Protein AF-A0AB39BQ83-F1 (afdb_monomer)

Mean predicted aligned error: 21.24 Å

Nearest PDB structures (foldseek):
  6v8e-assembly2_F  TM=6.976E-01  e=1.741E-04  synthetic construct
  5hrz-assembly1_A  TM=6.938E-01  e=2.826E-04  synthetic construct
  7b1u-assembly1_A  TM=7.086E-01  e=2.279E-04  Shigella flexneri
  7o6s-assembly1_A  TM=6.817E-01  e=2.538E-04  Shigella flexneri
  7ayw-assembly1_A  TM=6.616E-01  e=2.405E-04  Shigella flexneri

Sequence (683 aa):
MKRKKPILIIGSLVGVLIVAAILMMTILQDDPAMLTLEDAKQSFEERDYELCADMYQQLLDTDPTDVEARIGLSKCLVGLGQVEEAEQLLLEGMQLSPTEPTLYLHTSQFYLGQSEVVRALSLLNEGIERTNSETLTEAVESIVSNISIESDRSIVQVGFERPLQLKWKGNSGQSSVMEAEWQVADASVGTITTSESGDVLFEAKELGTATVIAETEYFTKEKEIRVQQQVVEELTFNFDEPQTIAIDEEIELSVQATDANGEVMSISPAWALENNFGTLSSTSGSSTTYTGQEAGIEAVIVSYHDLNSILEIRIDGDQKTILTQTEGNGSILLSPRQDSYEVGTEVTVSAVPQLGWEFAGWEGDLSGSEIEQTITIEDSLTIKAIFTNGGHILSVEKEGEGTILRSSLSSTFASDEPVTLTARADEGWTFDGWRGDVTSANDSITFQLDSDTTVRAVFVRDGEAAPAEETENTDADESAATDGNTYSLSLNTTGQGNVVTNKTGSTFQPGTQVAVSAVPADGWRFVRWEGSASGSSVHTSVTMNGNRSVTAVFAKNESNAGGGSGGGQQQPAPEQPKPKPEPEAPKPQEYSLSTSVVGGGSISGGGGSYKAGTSVTLTATPNDGWRFVRWDGAASGQSATTTVTMSQNRSVTAHFERVAQPDPKPEPVDPPDESDDEEDGEE

Foldseek 3Di:
DDDDDDDDDDDDDDDDVVVVVVVVVVVVPDDPDQLDPVNLVVCVVVLVLVVNLVNLVVVCVVPVQPPSSLLSNLVSCVSVVVNVVSLVSLVVNCVVCVQDLVSLVSNLVSCVVVVVNVVNLVSLVSNCVRHVDPVSVVVNCVQVVQWAKDWLDLEEAAQDKTFIFTKGDDQALDMDTDDFDKAKPDPQQWGWDADPVGTIMIHGHDFDWIWIWTHDPRDIYTGIHGYDNWDFPDKDKPDPAAAEEEAQDKDKIFIWTATPVRHTDFDWWAKDKDPPQWDWPDRTGRIIMTHGHHAFKIWIWTDDRSDIDTHIYGYDDQWAAEAEAEAAAWGKDKVVDDRTHHQFDKIKIAIGGDPQKDWPWKDWPDTDRDRMDIDGPHHHTYMYTYIDGDFAAEAEFFDAAWDKDKPDPDRGDHQPDKIKIATDGDDQKDWQWKDFPDTGRDRMDIDGDPHHTYMATAIDGHPDDDDDDDDDGDDDYDDDDDDDDWAAEAEAEAAAWDKDWPDDDRTHHAFDKIKIFIGHDPQKDWAWKDWQDTDRHRIDMHTGNHYTYMYTYMDGHDPPPDDDDDDDDDDDDDDDDDDDDDDPDPDQDKAFEAEEEAAAWDKPFHGGIDGQFDKTKIAIGGDPQKDWSWKRWQWTDRPRITIGTPNHHTYMYTYIDGNDDDDDDDDDDDDDDPDDPDDDDDD

Solvent-accessible surface area (backbone atoms only — not comparable to full-atom values): 39513 Å² total; per-residue (Å²): 140,84,91,88,87,90,88,87,89,87,87,87,94,82,89,66,87,66,57,60,67,53,52,60,66,63,52,82,77,83,62,96,68,80,84,44,77,65,59,29,50,48,27,50,75,74,62,39,30,67,64,15,29,60,46,22,47,58,47,35,77,72,38,77,76,44,62,68,37,51,54,50,25,28,55,21,30,47,70,71,66,41,51,68,61,25,50,50,56,50,54,51,42,41,71,75,43,64,66,50,62,70,55,35,56,50,54,24,53,50,29,46,73,74,53,37,54,67,62,18,49,53,44,27,51,55,38,28,76,59,51,70,41,65,71,41,50,54,48,48,52,52,57,55,68,39,46,46,77,46,51,95,61,70,60,42,30,51,79,41,71,46,57,50,43,42,34,39,49,56,99,75,45,49,68,32,80,53,89,60,53,73,47,44,81,40,67,67,26,22,43,72,48,66,49,100,86,66,50,40,28,42,35,26,60,33,81,42,70,26,41,40,35,40,36,48,101,88,52,76,48,76,45,78,38,35,28,34,86,72,40,79,71,47,63,45,57,83,55,98,61,70,46,78,45,43,58,79,36,76,45,85,46,38,52,47,32,22,26,89,85,67,49,78,53,91,64,73,33,45,55,49,64,77,68,61,37,47,49,64,80,42,60,56,48,46,48,34,38,42,32,29,68,43,53,24,62,28,44,40,37,39,36,52,92,96,45,74,34,77,47,46,35,39,21,48,59,98,44,28,35,77,46,81,49,71,43,65,55,56,50,79,47,56,45,74,72,66,62,48,42,62,77,71,40,71,34,35,40,35,61,46,55,33,95,68,32,40,76,68,28,39,38,72,79,41,72,54,66,67,59,60,49,78,46,68,35,78,63,64,42,48,34,29,43,34,31,43,84,68,61,29,39,75,47,68,41,68,49,74,51,40,34,65,48,62,76,64,87,70,74,56,39,51,63,82,48,75,48,37,43,36,59,45,50,36,98,64,33,42,70,65,26,30,15,63,81,48,76,41,76,51,62,57,51,75,50,62,40,93,50,69,45,46,41,16,34,26,27,48,56,70,86,64,83,77,79,80,94,81,75,49,10,33,35,68,82,79,92,88,90,86,90,82,87,60,25,37,76,48,79,45,67,40,62,59,48,51,74,50,62,83,69,89,70,80,52,39,57,76,65,42,74,42,45,39,35,50,47,52,33,93,67,33,34,72,59,34,43,34,76,65,36,71,52,69,58,54,64,51,64,39,70,32,80,51,71,40,46,34,31,40,35,30,45,72,59,76,82,86,85,79,90,83,88,86,89,83,91,84,80,92,78,83,87,72,86,75,76,78,84,67,78,76,74,76,72,81,56,66,27,43,37,44,65,48,66,43,61,49,47,48,75,45,78,61,63,50,77,43,48,64,68,44,69,43,55,33,38,51,47,51,35,94,59,28,39,69,54,17,37,26,81,59,38,66,51,58,59,54,57,45,70,32,66,31,79,52,70,40,45,33,34,40,25,23,47,70,52,83,76,83,80,84,78,82,79,86,80,78,80,83,79,92,72,80,98,75,82,93,81,89,136

Radius of gyration: 33.02 Å; Cα contacts (8 Å, |Δi|>4): 1370; chains: 1; bounding box: 101×101×85 Å

InterPro domains:
  IPR011990 Tetratricopeptide-like helical domain superfamily [G3DSA:1.25.40.10] (26-145)
  IPR011990 Tetratricopeptide-like helical domain superfamily [SSF48452] (35-130)
  IPR044060 Bacterial repeat domain [PF18998] (324-389)
  IPR044060 Bacterial repeat domain [PF18998] (394-461)
  IPR044060 Bacterial repeat domain [PF18998] (487-557)
  IPR044060 Bacterial repeat domain [PF18998] (591-659)

Structure (mmCIF, N/CA/C/O backbone):
data_AF-A0AB39BQ83-F1
#
_entry.id   AF-A0AB39BQ83-F1
#
loop_
_atom_site.group_PDB
_atom_site.id
_atom_site.type_symbol
_atom_site.label_atom_id
_atom_site.label_alt_id
_atom_site.label_comp_id
_atom_site.label_asym_id
_atom_site.label_entity_id
_atom_site.label_seq_id
_atom_site.pdbx_PDB_ins_code
_atom_site.Cartn_x
_atom_site.Cartn_y
_atom_site.Cartn_z
_atom_site.occupancy
_atom_site.B_iso_or_equiv
_atom_site.auth_seq_id
_atom_site.auth_comp_id
_atom_site.auth_asym_id
_atom_site.auth_atom_id
_atom_site.pdbx_PDB_model_num
ATOM 1 N N . MET A 1 1 ? -72.265 9.882 -40.388 1.00 36.31 1 MET A N 1
ATOM 2 C CA . MET A 1 1 ? -71.721 8.589 -40.879 1.00 36.31 1 MET A CA 1
ATOM 3 C C . MET A 1 1 ? -70.308 8.851 -41.391 1.00 36.31 1 MET A C 1
ATOM 5 O O . MET A 1 1 ? -70.168 9.858 -42.062 1.00 36.31 1 MET A O 1
ATOM 9 N N . LYS A 1 2 ? -69.245 8.080 -41.113 1.00 35.81 2 LYS A N 1
ATOM 10 C CA . LYS A 1 2 ? -68.997 6.937 -40.191 1.00 35.81 2 LYS A CA 1
ATOM 11 C C . LYS A 1 2 ? -67.665 7.200 -39.427 1.00 35.81 2 LYS A C 1
ATOM 13 O O . LYS A 1 2 ? -66.958 8.140 -39.764 1.00 35.81 2 LYS A O 1
ATOM 18 N N . ARG A 1 3 ? -67.323 6.399 -38.403 1.00 40.25 3 ARG A N 1
ATOM 19 C CA . ARG A 1 3 ? -66.039 6.477 -37.653 1.00 40.25 3 ARG A CA 1
ATOM 20 C C . ARG A 1 3 ? -64.916 5.670 -38.334 1.00 40.25 3 ARG A C 1
ATOM 22 O O . ARG A 1 3 ? -65.215 4.563 -38.774 1.00 40.25 3 ARG A O 1
ATOM 29 N N . LYS A 1 4 ? -63.652 6.122 -38.237 1.00 34.72 4 LYS A N 1
ATOM 30 C CA . LYS A 1 4 ? -62.493 5.416 -37.609 1.00 34.72 4 LYS A CA 1
ATOM 31 C C . LYS A 1 4 ? -61.206 6.287 -37.640 1.00 34.72 4 LYS A C 1
ATOM 33 O O . LYS A 1 4 ? -61.181 7.301 -38.327 1.00 34.72 4 LYS A O 1
ATOM 38 N N . LYS A 1 5 ? -60.201 5.921 -36.826 1.00 36.56 5 LYS A N 1
ATOM 39 C CA . LYS A 1 5 ? -58.828 6.494 -36.711 1.00 36.56 5 LYS A CA 1
ATOM 40 C C . LYS A 1 5 ? -57.787 5.433 -37.212 1.00 36.56 5 LYS A C 1
ATOM 42 O O . LYS A 1 5 ? -58.249 4.431 -37.755 1.00 36.56 5 LYS A O 1
ATOM 47 N N . PRO A 1 6 ? -56.469 5.514 -36.905 1.00 57.09 6 PRO A N 1
ATOM 48 C CA . PRO A 1 6 ? -55.420 6.357 -37.515 1.00 57.09 6 PRO A CA 1
ATOM 49 C C . PRO A 1 6 ? -54.216 5.521 -38.043 1.00 57.09 6 PRO A C 1
ATOM 51 O O . PRO A 1 6 ? -54.171 4.321 -37.799 1.00 57.09 6 PRO A O 1
ATOM 54 N N . ILE A 1 7 ? -53.203 6.144 -38.671 1.00 34.47 7 ILE A N 1
ATOM 55 C CA . ILE A 1 7 ? -51.850 5.559 -38.872 1.00 34.47 7 ILE A CA 1
ATOM 56 C C . ILE A 1 7 ? -50.765 6.623 -38.579 1.00 34.47 7 ILE A C 1
ATOM 58 O O . ILE A 1 7 ? -51.046 7.822 -38.619 1.00 34.47 7 ILE A O 1
ATOM 62 N N . LEU A 1 8 ? -49.567 6.156 -38.214 1.00 32.97 8 LEU A N 1
ATOM 63 C CA . LEU A 1 8 ? -48.408 6.862 -37.649 1.00 32.97 8 LEU A CA 1
ATOM 64 C C . LEU A 1 8 ? -47.216 6.869 -38.634 1.00 32.97 8 LEU A C 1
ATOM 66 O O . LEU A 1 8 ? -47.010 5.859 -39.298 1.00 32.97 8 LEU A O 1
ATOM 70 N N . ILE A 1 9 ? -46.389 7.927 -38.646 1.00 35.84 9 ILE A N 1
ATOM 71 C CA . ILE A 1 9 ? -44.946 7.873 -38.986 1.00 35.84 9 ILE A CA 1
ATOM 72 C C . ILE A 1 9 ? -44.193 8.822 -38.029 1.00 35.84 9 ILE A C 1
ATOM 74 O O . ILE A 1 9 ? -44.716 9.881 -37.682 1.00 35.84 9 ILE A O 1
ATOM 78 N N . ILE A 1 10 ? -42.989 8.431 -37.596 1.00 35.53 10 ILE A N 1
ATOM 79 C CA . ILE A 1 10 ? -42.053 9.197 -36.749 1.00 35.53 10 ILE A CA 1
ATOM 80 C C . ILE A 1 10 ? -40.660 9.163 -37.414 1.00 35.53 10 ILE A C 1
ATOM 82 O O . ILE A 1 10 ? -40.331 8.182 -38.074 1.00 35.53 10 ILE A O 1
ATOM 86 N N . GLY A 1 11 ? -39.852 10.214 -37.224 1.00 31.42 11 GLY A N 1
ATOM 87 C CA . GLY A 1 11 ? -38.472 10.341 -37.724 1.00 31.42 11 GLY A CA 1
ATOM 88 C C . GLY A 1 11 ? -38.285 11.592 -38.602 1.00 31.42 11 GLY A C 1
ATOM 89 O O . GLY A 1 11 ? -39.222 11.999 -39.281 1.00 31.42 11 GLY A O 1
ATOM 90 N N . SER A 1 12 ? -37.137 12.278 -38.620 1.00 35.66 12 SER A N 1
ATOM 91 C CA . SER A 1 12 ? -35.858 12.051 -37.921 1.00 35.66 12 SER A CA 1
ATOM 92 C C . SER A 1 12 ? -35.297 13.374 -37.370 1.00 35.66 12 SER A C 1
ATOM 94 O O . SER A 1 12 ? -35.530 14.429 -37.957 1.00 35.66 12 SER A O 1
ATOM 96 N N . LEU A 1 13 ? -34.543 13.311 -36.265 1.00 38.09 13 LEU A N 1
ATOM 97 C CA . LEU A 1 13 ? -33.717 14.414 -35.750 1.00 38.09 13 LEU A CA 1
ATOM 98 C C . LEU A 1 13 ? -32.416 13.881 -35.113 1.00 38.09 13 LEU A C 1
ATOM 100 O O . LEU A 1 13 ? -32.086 14.199 -33.974 1.00 38.09 13 LEU A O 1
ATOM 104 N N . VAL A 1 14 ? -31.679 13.046 -35.848 1.00 37.31 14 VAL A N 1
ATOM 105 C CA . VAL A 1 14 ? -30.292 12.669 -35.522 1.00 37.31 14 VAL A CA 1
ATOM 106 C C . VAL A 1 14 ? -29.475 12.784 -36.807 1.00 37.31 14 VAL A C 1
ATOM 108 O O . VAL A 1 14 ? -29.805 12.139 -37.799 1.00 37.31 14 VAL A O 1
ATOM 111 N N . GLY A 1 15 ? -28.460 13.653 -36.820 1.00 38.81 15 GLY A N 1
ATOM 112 C CA . GLY A 1 15 ? -27.748 14.003 -38.056 1.00 38.81 15 GLY A CA 1
ATOM 113 C C . GLY A 1 15 ? -26.646 15.049 -37.886 1.00 38.81 15 GLY A C 1
ATOM 114 O O . GLY A 1 15 ? -26.571 15.980 -38.678 1.00 38.81 15 GLY A O 1
ATOM 115 N N . VAL A 1 16 ? -25.832 14.926 -36.829 1.00 44.06 16 VAL A N 1
ATOM 116 C CA . VAL A 1 16 ? -24.664 15.803 -36.583 1.00 44.06 16 VAL A CA 1
ATOM 117 C C . VAL A 1 16 ? -23.420 14.993 -36.184 1.00 44.06 16 VAL A C 1
ATOM 119 O O . VAL A 1 16 ? -22.342 15.249 -36.703 1.00 44.06 16 VAL A O 1
ATOM 122 N N . LEU A 1 17 ? -23.563 13.961 -35.342 1.00 33.47 17 LEU A N 1
ATOM 123 C CA . LEU A 1 17 ? -22.428 13.200 -34.785 1.00 33.47 17 LEU A CA 1
ATOM 124 C C . LEU A 1 17 ? -21.785 12.147 -35.712 1.00 33.47 17 LEU A C 1
ATOM 126 O O . LEU A 1 17 ? -20.754 11.595 -35.361 1.00 33.47 17 LEU A O 1
ATOM 130 N N . ILE A 1 18 ? -22.344 11.883 -36.897 1.00 39.06 18 ILE A N 1
ATOM 131 C CA . ILE A 1 18 ? -21.762 10.934 -37.874 1.00 39.06 18 ILE A CA 1
ATOM 132 C C . ILE A 1 18 ? -20.780 11.635 -38.841 1.00 39.06 18 ILE A C 1
ATOM 134 O O . ILE A 1 18 ? -20.004 10.986 -39.534 1.00 39.06 18 ILE A O 1
ATOM 138 N N . VAL A 1 19 ? -20.773 12.974 -38.881 1.00 42.41 19 VAL A N 1
ATOM 139 C CA . VAL A 1 19 ? -20.013 13.744 -39.883 1.00 42.41 19 VAL A CA 1
ATOM 140 C C . VAL A 1 19 ? -18.506 13.784 -39.590 1.00 42.41 19 VAL A C 1
ATOM 142 O O . VAL A 1 19 ? -17.726 13.853 -40.532 1.00 42.41 19 VAL A O 1
ATOM 145 N N . ALA A 1 20 ? -18.085 13.702 -38.322 1.00 41.66 20 ALA A N 1
ATOM 146 C CA . ALA A 1 20 ? -16.669 13.765 -37.942 1.00 41.66 20 ALA A CA 1
ATOM 147 C C . ALA A 1 20 ? -15.883 12.511 -38.372 1.00 41.66 20 ALA A C 1
ATOM 149 O O . ALA A 1 20 ? -14.931 12.624 -39.138 1.00 41.66 20 ALA A O 1
ATOM 150 N N . ALA A 1 21 ? -16.334 11.318 -37.968 1.00 41.34 21 ALA A N 1
ATOM 151 C CA . ALA A 1 21 ? -15.671 10.057 -38.318 1.00 41.34 21 ALA A CA 1
ATOM 152 C C . ALA A 1 21 ? -15.623 9.815 -39.840 1.00 41.34 21 ALA A C 1
ATOM 154 O O . ALA A 1 21 ? -14.607 9.378 -40.374 1.00 41.34 21 ALA A O 1
ATOM 155 N N . ILE A 1 22 ? -16.694 10.166 -40.567 1.00 44.06 22 ILE A N 1
ATOM 156 C CA . ILE A 1 22 ? -16.712 10.048 -42.033 1.00 44.06 22 ILE A CA 1
ATOM 157 C C . ILE A 1 22 ? -15.765 11.062 -42.695 1.00 44.06 22 ILE A C 1
ATOM 159 O O . ILE A 1 22 ? -15.148 10.720 -43.699 1.00 44.06 22 ILE A O 1
ATOM 163 N N . LEU A 1 23 ? -15.592 12.271 -42.139 1.00 42.31 23 LEU A N 1
ATOM 164 C CA . LEU A 1 23 ? -14.615 13.237 -42.659 1.00 42.31 23 LEU A CA 1
ATOM 165 C C . LEU A 1 23 ? -13.181 12.699 -42.581 1.00 42.31 23 LEU A C 1
ATOM 167 O O . LEU A 1 23 ? -12.450 12.806 -43.563 1.00 42.31 23 LEU A O 1
ATOM 171 N N . MET A 1 24 ? -12.814 12.071 -41.462 1.00 45.78 24 MET A N 1
ATOM 172 C CA . MET A 1 24 ? -11.494 11.459 -41.269 1.00 45.78 24 MET A CA 1
ATOM 173 C C . MET A 1 24 ? -11.259 10.328 -42.285 1.00 45.78 24 MET A C 1
ATOM 175 O O . MET A 1 24 ? -10.263 10.335 -43.007 1.00 45.78 24 MET A O 1
ATOM 179 N N . MET A 1 25 ? -12.249 9.447 -42.473 1.00 42.94 25 MET A N 1
ATOM 180 C CA . MET A 1 25 ? -12.189 8.374 -43.477 1.00 42.94 25 MET A CA 1
ATOM 181 C C . MET A 1 25 ? -12.115 8.879 -44.932 1.00 42.94 25 MET A C 1
ATOM 183 O O . MET A 1 25 ? -11.591 8.174 -45.792 1.00 42.94 25 MET A O 1
ATOM 187 N N . THR A 1 26 ? -12.604 10.090 -45.235 1.00 41.84 26 THR A N 1
ATOM 188 C CA . THR A 1 26 ? -12.501 10.681 -46.587 1.00 41.84 26 THR A CA 1
ATOM 189 C C . THR A 1 26 ? -11.150 11.323 -46.916 1.00 41.84 26 THR A C 1
ATOM 191 O O . THR A 1 26 ? -10.934 11.670 -48.074 1.00 41.84 26 THR A O 1
ATOM 194 N N . ILE A 1 27 ? -10.232 11.467 -45.954 1.00 44.47 27 ILE A N 1
ATOM 195 C CA . ILE A 1 27 ? -8.885 12.013 -46.214 1.00 44.47 27 ILE A CA 1
ATOM 196 C C . ILE A 1 27 ? -7.973 10.953 -46.864 1.00 44.47 27 ILE A C 1
ATOM 198 O O . ILE A 1 27 ? -7.163 11.281 -47.727 1.00 44.47 27 ILE A O 1
ATOM 202 N N . LEU A 1 28 ? -8.179 9.671 -46.547 1.00 44.94 28 LEU A N 1
ATOM 203 C CA . LEU A 1 28 ? -7.344 8.528 -46.955 1.00 44.94 28 LEU A CA 1
ATOM 204 C C . LEU A 1 28 ? -7.371 8.147 -48.458 1.00 44.94 28 LEU A C 1
ATOM 206 O O . LEU A 1 28 ? -6.866 7.081 -48.810 1.00 44.94 28 LEU A O 1
ATOM 210 N N . GLN A 1 29 ? -7.968 8.944 -49.360 1.00 45.28 29 GLN A N 1
ATOM 211 C CA . GLN A 1 29 ? -8.144 8.539 -50.772 1.00 45.28 29 GLN A CA 1
ATOM 212 C C . GLN A 1 29 ? -7.823 9.562 -51.881 1.00 45.28 29 GLN A C 1
ATOM 214 O O . GLN A 1 29 ? -7.865 9.147 -53.038 1.00 45.28 29 GLN A O 1
ATOM 219 N N . ASP A 1 30 ? -7.487 10.833 -51.606 1.00 41.59 30 ASP A N 1
ATOM 220 C CA . ASP A 1 30 ? -7.360 11.839 -52.696 1.00 41.59 30 ASP A CA 1
ATOM 221 C C . ASP A 1 30 ? -6.150 12.808 -52.627 1.00 41.59 30 ASP A C 1
ATOM 223 O O . ASP A 1 30 ? -5.994 13.639 -53.521 1.00 41.59 30 ASP A O 1
ATOM 227 N N . ASP A 1 31 ? -5.252 12.702 -51.636 1.00 44.97 31 ASP A N 1
ATOM 228 C CA . ASP A 1 31 ? -3.948 13.401 -51.651 1.00 44.97 31 ASP A CA 1
ATOM 229 C C . ASP A 1 31 ? -2.909 12.640 -50.794 1.00 44.97 31 ASP A C 1
ATOM 231 O O . ASP A 1 31 ? -3.194 12.373 -49.624 1.00 44.97 31 ASP A O 1
ATOM 235 N N . PRO A 1 32 ? -1.709 12.278 -51.302 1.00 45.84 32 PRO A N 1
ATOM 236 C CA . PRO A 1 32 ? -0.614 11.750 -50.485 1.00 45.84 32 PRO A CA 1
ATOM 237 C C . PRO A 1 32 ? 0.059 12.879 -49.686 1.00 45.84 32 PRO A C 1
ATOM 239 O O . PRO A 1 32 ? 1.247 13.176 -49.851 1.00 45.84 32 PRO A O 1
ATOM 242 N N . ALA A 1 33 ? -0.719 13.5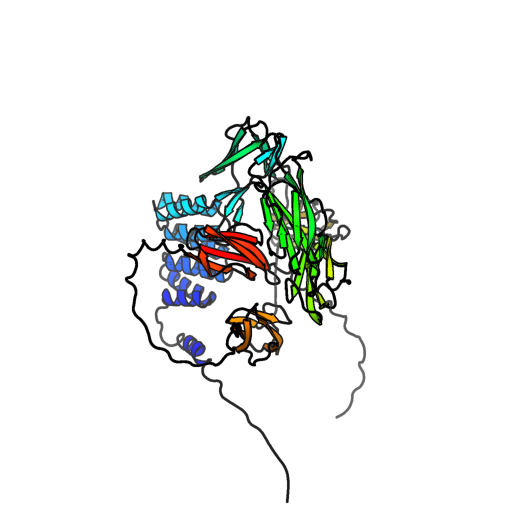27 -48.820 1.00 46.31 33 ALA A N 1
ATOM 243 C CA . ALA A 1 33 ? -0.196 14.420 -47.803 1.00 46.31 33 ALA A CA 1
ATOM 244 C C . ALA A 1 33 ? 0.724 13.617 -46.872 1.00 46.31 33 ALA A C 1
ATOM 246 O O . ALA A 1 33 ? 0.357 12.549 -46.389 1.00 46.31 33 ALA A O 1
ATOM 247 N N . MET A 1 34 ? 1.934 14.130 -46.647 1.00 53.41 34 MET A N 1
ATOM 248 C CA . MET A 1 34 ? 2.902 13.553 -45.716 1.00 53.41 34 MET A CA 1
ATOM 249 C C . MET A 1 34 ? 2.275 13.479 -44.319 1.00 53.41 34 MET A C 1
ATOM 251 O O . MET A 1 34 ? 2.095 14.520 -43.690 1.00 53.41 34 MET A O 1
ATOM 255 N N . LEU A 1 35 ? 1.950 12.263 -43.865 1.00 60.88 35 LEU A N 1
ATOM 256 C CA . LEU A 1 35 ? 1.534 11.982 -42.489 1.00 60.88 35 LEU A CA 1
ATOM 257 C C . LEU A 1 35 ? 2.616 12.515 -41.549 1.00 60.88 35 LEU A C 1
ATOM 259 O O . LEU A 1 35 ? 3.801 12.232 -41.748 1.00 60.88 35 LEU A O 1
ATOM 263 N N . THR A 1 36 ? 2.232 13.342 -40.581 1.00 79.00 36 THR A N 1
ATOM 264 C CA . THR A 1 36 ? 3.196 14.042 -39.732 1.00 79.00 36 THR A CA 1
ATOM 265 C C . THR A 1 36 ? 3.335 13.389 -38.364 1.00 79.00 36 THR A C 1
ATOM 267 O O . THR A 1 36 ? 2.438 12.721 -37.851 1.00 79.00 36 THR A O 1
ATOM 270 N N . LEU A 1 37 ? 4.473 13.674 -37.735 1.00 84.88 37 LEU A N 1
ATOM 271 C CA . LEU A 1 37 ? 4.748 13.397 -36.329 1.00 84.88 37 LEU A CA 1
ATOM 272 C C . LEU A 1 37 ? 3.643 13.907 -35.380 1.00 84.88 37 LEU A C 1
ATOM 274 O O . LEU A 1 37 ? 3.415 13.306 -34.335 1.00 84.88 37 LEU A O 1
ATOM 278 N N . GLU A 1 38 ? 2.953 14.998 -35.725 1.00 88.19 38 GLU A N 1
ATOM 279 C CA . GLU A 1 38 ? 1.876 15.545 -34.891 1.00 88.19 38 GLU A CA 1
ATOM 280 C C . GLU A 1 38 ? 0.579 14.737 -35.034 1.00 88.19 38 GLU A C 1
ATOM 282 O O . GLU A 1 38 ? -0.088 14.467 -34.038 1.00 88.19 38 GLU A O 1
ATOM 287 N N . ASP A 1 39 ? 0.267 14.268 -36.247 1.00 86.19 39 ASP A N 1
ATOM 288 C CA . ASP A 1 39 ? -0.886 13.395 -36.488 1.00 86.19 39 ASP A CA 1
ATOM 289 C C . ASP A 1 39 ? -0.709 12.050 -35.745 1.00 86.19 39 ASP A C 1
ATOM 291 O O . ASP A 1 39 ? -1.658 11.528 -35.167 1.00 86.19 39 ASP A O 1
ATOM 295 N N . ALA A 1 40 ? 0.521 11.516 -35.681 1.00 88.38 40 ALA A N 1
ATOM 296 C CA . ALA A 1 40 ? 0.832 10.282 -34.946 1.00 88.38 40 ALA A CA 1
ATOM 297 C C . ALA A 1 40 ? 0.689 10.447 -33.418 1.00 88.38 40 ALA A C 1
ATOM 299 O O . ALA A 1 40 ? 0.196 9.551 -32.729 1.00 88.38 40 ALA A O 1
ATOM 300 N N . LYS A 1 41 ? 1.068 11.616 -32.879 1.00 89.31 41 LYS A N 1
ATOM 301 C CA . LYS A 1 41 ? 0.812 11.982 -31.474 1.00 89.31 41 LYS A CA 1
ATOM 302 C C . LYS A 1 41 ? -0.681 12.104 -31.189 1.00 89.31 41 LYS A C 1
ATOM 304 O O . LYS A 1 41 ? -1.130 11.589 -30.168 1.00 89.31 41 LYS A O 1
ATOM 309 N N . GLN A 1 42 ? -1.444 12.727 -32.089 1.00 88.25 42 GLN A N 1
ATOM 310 C CA . GLN A 1 42 ? -2.896 12.831 -31.948 1.00 88.25 42 GLN A CA 1
ATOM 311 C C . GLN A 1 42 ? -3.548 11.439 -31.899 1.00 88.25 42 GLN A C 1
ATOM 313 O O . GLN A 1 42 ? -4.358 11.201 -31.007 1.00 88.25 42 GLN A O 1
ATOM 318 N N . SER A 1 43 ? -3.141 10.495 -32.756 1.00 83.12 43 SER A N 1
ATOM 319 C CA . SER A 1 43 ? -3.635 9.106 -32.711 1.00 83.12 43 SER A CA 1
ATOM 320 C C . SER A 1 43 ? -3.370 8.429 -31.355 1.00 83.12 43 SER A C 1
ATOM 322 O O . SER A 1 43 ? -4.257 7.774 -30.810 1.00 83.12 43 SER A O 1
ATOM 324 N N . PHE A 1 44 ? -2.195 8.645 -30.746 1.00 86.12 44 PHE A N 1
ATOM 325 C CA . PHE A 1 44 ? -1.894 8.151 -29.392 1.00 86.12 44 PHE A CA 1
ATOM 326 C C . PHE A 1 44 ? -2.765 8.804 -28.301 1.00 86.12 44 PHE A C 1
ATOM 328 O O . PHE A 1 44 ? -3.231 8.106 -27.396 1.00 86.12 44 PHE A O 1
ATOM 335 N N . GLU A 1 45 ? -3.023 10.115 -28.379 1.00 91.06 45 GLU A N 1
ATOM 336 C CA . GLU A 1 45 ? -3.923 10.819 -27.446 1.00 91.06 45 GLU A CA 1
ATOM 337 C C . GLU A 1 45 ? -5.389 10.372 -27.596 1.00 91.06 45 GLU A C 1
ATOM 339 O O . GLU A 1 45 ? -6.096 10.216 -26.595 1.00 91.06 45 GLU A O 1
ATOM 344 N N . GLU A 1 46 ? -5.832 10.095 -28.825 1.00 89.50 46 GLU A N 1
ATOM 345 C CA . GLU A 1 46 ? -7.149 9.523 -29.144 1.00 89.50 46 GLU A CA 1
ATOM 346 C C . GLU A 1 46 ? -7.251 8.020 -28.803 1.00 89.50 46 GLU A C 1
ATOM 348 O O . GLU A 1 46 ? -8.357 7.474 -28.767 1.00 89.50 46 GLU A O 1
ATOM 353 N N . ARG A 1 47 ? -6.124 7.387 -28.436 1.00 85.06 47 ARG A N 1
ATOM 354 C CA . ARG A 1 47 ? -5.948 5.954 -28.117 1.00 85.06 47 ARG A CA 1
ATOM 355 C C . ARG A 1 47 ? -6.165 4.998 -29.291 1.00 85.06 47 ARG A C 1
ATOM 357 O O . ARG A 1 47 ? -6.438 3.817 -29.077 1.00 85.06 47 ARG A O 1
ATOM 364 N N . ASP A 1 48 ? -6.003 5.485 -30.513 1.00 89.00 48 ASP A N 1
ATOM 365 C CA . ASP A 1 48 ? -5.902 4.640 -31.699 1.00 89.00 48 ASP A CA 1
ATOM 366 C C . ASP A 1 48 ? -4.450 4.147 -31.825 1.00 89.00 48 ASP A C 1
ATOM 368 O O . ASP A 1 48 ? -3.612 4.734 -32.516 1.00 89.00 48 ASP A O 1
ATOM 372 N N . TYR A 1 49 ? -4.117 3.118 -31.039 1.00 88.69 49 TYR A N 1
ATOM 373 C CA . TYR A 1 49 ? -2.751 2.597 -30.951 1.00 88.69 49 TYR A CA 1
ATOM 374 C C . TYR A 1 49 ? -2.323 1.827 -32.209 1.00 88.69 49 TYR A C 1
ATOM 376 O O . TYR A 1 49 ? -1.137 1.841 -32.530 1.00 88.69 49 TYR A O 1
ATOM 384 N N . GLU A 1 50 ? -3.271 1.244 -32.953 1.00 91.06 50 GLU A N 1
ATOM 385 C CA . GLU A 1 50 ? -3.021 0.624 -34.262 1.00 91.06 50 GLU A CA 1
ATOM 386 C C . GLU A 1 50 ? -2.618 1.695 -35.288 1.00 91.06 50 GLU A C 1
ATOM 388 O O . GLU A 1 50 ? -1.517 1.641 -35.840 1.00 91.06 50 GLU A O 1
ATOM 393 N N . LEU A 1 51 ? -3.447 2.735 -35.468 1.00 86.88 51 LEU A N 1
ATOM 394 C CA . LEU A 1 51 ? -3.145 3.849 -36.373 1.00 86.88 51 LEU A CA 1
ATOM 395 C C . LEU A 1 51 ? -1.868 4.592 -35.958 1.00 86.88 51 LEU A C 1
ATOM 397 O O . LEU A 1 51 ? -1.062 4.976 -36.806 1.00 86.88 51 LEU A O 1
ATOM 401 N N . CYS A 1 52 ? -1.656 4.777 -34.653 1.00 91.69 52 CYS A N 1
ATOM 402 C CA . CYS A 1 52 ? -0.420 5.337 -34.120 1.00 91.69 52 CYS A CA 1
ATOM 403 C C . CYS A 1 52 ? 0.819 4.530 -34.546 1.00 91.69 52 CYS A C 1
ATOM 405 O O . CYS A 1 52 ? 1.802 5.116 -35.010 1.00 91.69 52 CYS A O 1
ATOM 407 N N . ALA A 1 53 ? 0.784 3.203 -34.382 1.00 93.06 53 ALA A N 1
ATOM 408 C CA . ALA A 1 53 ? 1.905 2.331 -34.709 1.00 93.06 53 ALA A CA 1
ATOM 409 C C . ALA A 1 53 ? 2.217 2.368 -36.214 1.00 93.06 53 ALA A C 1
ATOM 411 O O . ALA A 1 53 ? 3.358 2.644 -36.589 1.00 93.06 53 ALA A O 1
ATOM 412 N N . ASP A 1 54 ? 1.197 2.228 -37.067 1.00 91.50 54 ASP A N 1
ATOM 413 C CA . ASP A 1 54 ? 1.317 2.351 -38.529 1.00 91.50 54 ASP A CA 1
ATOM 414 C C . ASP A 1 54 ? 1.953 3.687 -38.954 1.00 91.50 54 ASP A C 1
ATOM 416 O O . ASP A 1 54 ? 2.748 3.746 -39.899 1.00 91.50 54 ASP A O 1
ATOM 420 N N . MET A 1 55 ? 1.616 4.784 -38.272 1.00 88.75 55 MET A N 1
ATOM 421 C CA . MET A 1 55 ? 2.115 6.120 -38.606 1.00 88.75 55 MET A CA 1
ATOM 422 C C . MET A 1 55 ? 3.552 6.358 -38.132 1.00 88.75 55 MET A C 1
ATOM 424 O O . MET A 1 55 ? 4.350 6.909 -38.892 1.00 88.75 55 MET A O 1
ATOM 428 N N . TYR A 1 56 ? 3.925 5.912 -36.929 1.00 95.06 56 TYR A N 1
ATOM 429 C CA . TYR A 1 56 ? 5.323 5.988 -36.493 1.00 95.06 56 TYR A CA 1
ATOM 430 C C . TYR A 1 56 ? 6.233 5.018 -37.260 1.00 95.06 56 TYR A C 1
ATOM 432 O O . TYR A 1 56 ? 7.377 5.374 -37.548 1.00 95.06 56 TYR A O 1
ATOM 440 N N . GLN A 1 57 ? 5.736 3.846 -37.670 1.00 94.62 57 GLN A N 1
ATOM 441 C CA . GLN A 1 57 ? 6.493 2.930 -38.525 1.00 94.62 57 GLN A CA 1
ATOM 442 C C . GLN A 1 57 ? 6.814 3.569 -39.886 1.00 94.62 57 GLN A C 1
ATOM 444 O O . GL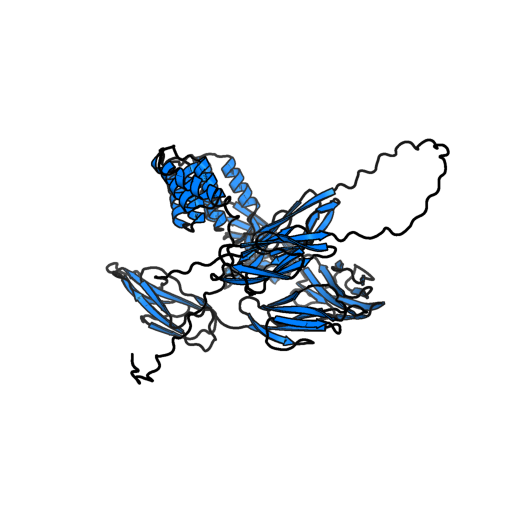N A 1 57 ? 7.957 3.506 -40.327 1.00 94.62 57 GLN A O 1
ATOM 449 N N . GLN A 1 58 ? 5.870 4.280 -40.513 1.00 91.19 58 GLN A N 1
ATOM 450 C CA . GLN A 1 58 ? 6.122 5.009 -41.770 1.00 91.19 58 GLN A CA 1
ATOM 451 C C . GLN A 1 58 ? 7.179 6.125 -41.637 1.00 91.19 58 GLN A C 1
ATOM 453 O O . GLN A 1 58 ? 7.897 6.422 -42.601 1.00 91.19 58 GLN A O 1
ATOM 458 N N . LEU A 1 59 ? 7.308 6.735 -40.453 1.00 90.56 59 LEU A N 1
ATOM 459 C CA . LEU A 1 59 ? 8.390 7.680 -40.162 1.00 90.56 59 LEU A CA 1
ATOM 460 C C . LEU A 1 59 ? 9.743 6.952 -40.063 1.00 90.56 59 LEU A C 1
ATOM 462 O O . LEU A 1 59 ? 10.707 7.390 -40.690 1.00 90.56 59 LEU A O 1
ATOM 466 N N . LEU A 1 60 ? 9.804 5.800 -39.384 1.00 93.12 60 LEU A N 1
ATOM 467 C CA . LEU A 1 60 ? 11.020 4.974 -39.284 1.00 93.12 60 LEU A CA 1
ATOM 468 C C . LEU A 1 60 ? 11.435 4.317 -40.609 1.00 93.12 60 LEU A C 1
ATOM 470 O O . LEU A 1 60 ? 12.628 4.190 -40.875 1.00 93.12 60 LEU A O 1
ATOM 474 N N . ASP A 1 61 ? 10.487 3.963 -41.476 1.00 93.44 61 ASP A N 1
ATOM 475 C CA . ASP A 1 61 ? 10.760 3.507 -42.847 1.00 93.44 61 ASP A CA 1
ATOM 476 C C . ASP A 1 61 ? 11.436 4.607 -43.693 1.00 93.44 61 ASP A C 1
ATOM 478 O O . ASP A 1 61 ? 12.126 4.316 -44.676 1.00 93.44 61 ASP A O 1
ATOM 482 N N . THR A 1 62 ? 11.246 5.876 -43.311 1.00 91.19 62 THR A N 1
ATOM 483 C CA . THR A 1 62 ? 11.844 7.051 -43.960 1.00 91.19 62 THR A CA 1
ATOM 484 C C . THR A 1 62 ? 13.190 7.435 -43.331 1.00 91.19 62 THR A C 1
ATOM 486 O O . THR A 1 62 ? 14.146 7.701 -44.065 1.00 91.19 62 THR A O 1
ATOM 489 N N . ASP A 1 63 ? 13.287 7.438 -41.998 1.00 92.81 63 ASP A N 1
ATOM 490 C CA . ASP A 1 63 ? 14.536 7.592 -41.242 1.00 92.81 63 ASP A CA 1
ATOM 491 C C . ASP A 1 63 ? 14.574 6.623 -40.038 1.00 92.81 63 ASP A C 1
ATOM 493 O O . ASP A 1 63 ? 14.037 6.929 -38.970 1.00 92.81 63 ASP A O 1
ATOM 497 N N . PRO A 1 64 ? 15.268 5.472 -40.154 1.00 93.88 64 PRO A N 1
ATOM 498 C CA . PRO A 1 64 ? 15.377 4.500 -39.063 1.00 93.88 64 PRO A CA 1
ATOM 499 C C . PRO A 1 64 ? 16.082 5.025 -37.804 1.00 93.88 64 PRO A C 1
ATOM 501 O O . PRO A 1 64 ? 16.057 4.344 -36.771 1.00 93.88 64 PRO A O 1
ATOM 504 N N . THR A 1 65 ? 16.739 6.188 -37.889 1.00 93.62 65 THR A N 1
ATOM 505 C CA . THR A 1 65 ? 17.436 6.850 -36.778 1.00 93.62 65 THR A CA 1
ATOM 506 C C . THR A 1 65 ? 16.596 7.920 -36.076 1.00 93.62 65 THR A C 1
ATOM 508 O O . THR A 1 65 ? 17.079 8.490 -35.096 1.00 93.62 65 THR A O 1
ATOM 511 N N . ASP A 1 66 ? 15.345 8.157 -36.499 1.00 94.50 66 ASP A N 1
ATOM 512 C CA . ASP A 1 66 ? 14.426 9.071 -35.811 1.00 94.50 66 ASP A CA 1
ATOM 513 C C . ASP A 1 66 ? 14.084 8.554 -34.401 1.00 94.50 66 ASP A C 1
ATOM 515 O O . ASP A 1 66 ? 13.394 7.554 -34.190 1.00 94.50 66 ASP A O 1
ATOM 519 N N . VAL A 1 67 ? 14.612 9.276 -33.416 1.00 94.25 67 VAL A N 1
ATOM 520 C CA . VAL A 1 67 ? 14.507 8.990 -31.985 1.00 94.25 67 VAL A CA 1
ATOM 521 C C . VAL A 1 67 ? 13.089 9.232 -31.470 1.00 94.25 67 VAL A C 1
ATOM 523 O O . VAL A 1 67 ? 12.597 8.458 -30.649 1.00 94.25 67 VAL A O 1
ATOM 526 N N . GLU A 1 68 ? 12.423 10.288 -31.942 1.00 94.00 68 GLU A N 1
ATOM 527 C CA . GLU A 1 68 ? 11.088 10.660 -31.469 1.00 94.00 68 GLU A CA 1
ATOM 528 C C . GLU A 1 68 ? 10.040 9.708 -32.051 1.00 94.00 68 GLU A C 1
ATOM 530 O O . GLU A 1 68 ? 9.178 9.230 -31.312 1.00 94.00 68 GLU A O 1
ATOM 535 N N . ALA A 1 69 ? 10.182 9.330 -33.326 1.00 93.56 69 ALA A N 1
ATOM 536 C CA . ALA A 1 69 ? 9.334 8.320 -33.948 1.00 93.56 69 ALA A CA 1
ATOM 537 C C . ALA A 1 69 ? 9.503 6.933 -33.306 1.00 93.56 69 ALA A C 1
ATOM 539 O O . ALA A 1 69 ? 8.512 6.258 -33.031 1.00 93.56 69 ALA A O 1
ATOM 540 N N . ARG A 1 70 ? 10.739 6.523 -32.989 1.00 96.75 70 ARG A N 1
ATOM 541 C CA . ARG A 1 70 ? 11.025 5.230 -32.341 1.00 96.75 70 ARG A CA 1
ATOM 542 C C . ARG A 1 70 ? 10.443 5.133 -30.931 1.00 96.75 70 ARG A C 1
ATOM 544 O O . ARG A 1 70 ? 9.857 4.115 -30.567 1.00 96.75 70 ARG A O 1
ATOM 551 N N . ILE A 1 71 ? 10.561 6.207 -30.152 1.00 95.06 71 ILE A N 1
ATOM 552 C CA . ILE A 1 71 ? 9.958 6.314 -28.817 1.00 95.06 71 ILE A CA 1
ATOM 553 C C . ILE A 1 71 ? 8.423 6.394 -28.908 1.00 95.06 71 ILE A C 1
ATOM 555 O O . ILE A 1 71 ? 7.734 5.868 -28.033 1.00 95.06 71 ILE A O 1
ATOM 559 N N . GLY A 1 72 ? 7.883 7.023 -29.954 1.00 94.19 72 GLY A N 1
ATOM 560 C CA . GLY A 1 72 ? 6.451 7.051 -30.254 1.00 94.19 72 GLY A CA 1
ATOM 561 C C . GLY A 1 72 ? 5.879 5.663 -30.543 1.00 94.19 72 GLY A C 1
ATOM 562 O O . GLY A 1 72 ? 4.946 5.236 -29.864 1.00 94.19 72 GLY A O 1
ATOM 563 N N . LEU A 1 73 ? 6.492 4.924 -31.475 1.00 96.50 73 LEU A N 1
ATOM 564 C CA . LEU A 1 73 ? 6.098 3.553 -31.812 1.00 96.50 73 LEU A CA 1
ATOM 565 C C . LEU A 1 73 ? 6.176 2.626 -30.593 1.00 96.50 73 LEU A C 1
ATOM 567 O O . LEU A 1 73 ? 5.206 1.931 -30.311 1.00 96.50 73 LEU A O 1
ATOM 571 N N . SER A 1 74 ? 7.264 2.674 -29.815 1.00 96.38 74 SER A N 1
ATOM 572 C CA . SER A 1 74 ? 7.409 1.885 -28.579 1.00 96.38 74 SER A CA 1
ATOM 573 C C . SER A 1 74 ? 6.246 2.119 -27.596 1.00 96.38 74 SER A C 1
ATOM 575 O O . SER A 1 74 ? 5.677 1.166 -27.064 1.00 96.38 74 SER A O 1
ATOM 577 N N . LYS A 1 75 ? 5.800 3.372 -27.418 1.00 93.38 75 LYS A N 1
ATOM 578 C CA . LYS A 1 75 ? 4.639 3.704 -26.566 1.00 93.38 75 LYS A CA 1
ATOM 579 C C . LYS A 1 75 ? 3.312 3.171 -27.117 1.00 93.38 75 LYS A C 1
ATOM 581 O O . LYS A 1 75 ? 2.438 2.826 -26.325 1.00 93.38 75 LYS A O 1
ATOM 586 N N . CYS A 1 76 ? 3.159 3.086 -28.436 1.00 93.94 76 CYS A N 1
ATOM 587 C CA . CYS A 1 76 ? 1.959 2.529 -29.063 1.00 93.94 76 CYS A CA 1
ATOM 588 C C . CYS A 1 76 ? 1.959 0.992 -29.071 1.00 93.94 76 CYS A C 1
ATOM 590 O O . CYS A 1 76 ? 0.926 0.411 -28.760 1.00 93.94 76 CYS A O 1
ATOM 592 N N . LEU A 1 77 ? 3.113 0.339 -29.244 1.00 92.25 77 LEU A N 1
ATOM 593 C CA . LEU A 1 77 ? 3.283 -1.105 -29.019 1.00 92.25 77 LEU A CA 1
ATOM 594 C C . LEU A 1 77 ? 2.950 -1.497 -27.567 1.00 92.25 77 LEU A C 1
ATOM 596 O O . LEU A 1 77 ? 2.186 -2.433 -27.347 1.00 92.25 77 LEU A O 1
ATOM 600 N N . VAL A 1 78 ? 3.402 -0.728 -26.566 1.00 85.81 78 VAL A N 1
ATOM 601 C CA . VAL A 1 78 ? 2.971 -0.915 -25.161 1.00 85.81 78 VAL A CA 1
ATOM 602 C C . VAL A 1 78 ? 1.458 -0.708 -24.995 1.00 85.81 78 VAL A C 1
ATOM 604 O O . VAL A 1 78 ? 0.824 -1.444 -24.243 1.00 85.81 78 VAL A O 1
ATOM 607 N N . GLY A 1 79 ? 0.856 0.241 -25.721 1.00 84.06 79 GLY A N 1
ATOM 608 C CA . GLY A 1 79 ? -0.600 0.434 -25.767 1.00 84.06 79 GLY A CA 1
ATOM 609 C C . GLY A 1 79 ? -1.377 -0.743 -26.379 1.00 84.06 79 GLY A C 1
ATOM 610 O O . GLY A 1 79 ? -2.526 -0.969 -26.001 1.00 84.06 79 GLY A O 1
ATOM 611 N N . LEU A 1 80 ? -0.740 -1.510 -27.269 1.00 84.62 80 LEU A N 1
ATOM 612 C CA . LEU A 1 80 ? -1.245 -2.753 -27.869 1.00 84.62 80 LEU A CA 1
ATOM 613 C C . LEU A 1 80 ? -0.909 -4.010 -27.038 1.00 84.62 80 LEU A C 1
ATOM 615 O O . LEU A 1 80 ? -1.390 -5.095 -27.351 1.00 84.62 80 LEU A O 1
ATOM 619 N N . GLY A 1 81 ? -0.104 -3.883 -25.976 1.00 85.19 81 GLY A N 1
ATOM 620 C CA . GLY A 1 81 ? 0.378 -5.003 -25.156 1.00 85.19 81 GLY A CA 1
ATOM 621 C C . GLY A 1 81 ? 1.633 -5.710 -25.692 1.00 85.19 81 GLY A C 1
ATOM 622 O O . GLY A 1 81 ? 2.115 -6.646 -25.060 1.00 85.19 81 GLY A O 1
ATOM 623 N N . GLN A 1 82 ? 2.206 -5.248 -26.806 1.00 90.00 82 GLN A N 1
ATOM 624 C CA . GLN A 1 82 ? 3.409 -5.800 -27.447 1.00 90.00 82 GLN A CA 1
ATOM 625 C C . GLN A 1 82 ? 4.689 -5.310 -26.739 1.00 90.00 82 GLN A C 1
ATOM 627 O O . GLN A 1 82 ? 5.488 -4.546 -27.284 1.00 90.00 82 GLN A O 1
ATOM 632 N N . VAL A 1 83 ? 4.858 -5.710 -25.475 1.00 87.88 83 VAL A N 1
ATOM 633 C CA . VAL A 1 83 ? 5.929 -5.223 -24.584 1.00 87.88 83 VAL A CA 1
ATOM 634 C C . VAL A 1 83 ? 7.327 -5.617 -25.077 1.00 87.88 83 VAL A C 1
ATOM 636 O O . VAL A 1 83 ? 8.223 -4.777 -25.082 1.00 87.88 83 VAL A O 1
ATOM 639 N N . GLU A 1 84 ? 7.517 -6.857 -25.530 1.00 92.69 84 GLU A N 1
ATOM 640 C CA . GLU A 1 84 ? 8.822 -7.360 -25.993 1.00 92.69 84 GLU A CA 1
ATOM 641 C C . GLU A 1 84 ? 9.291 -6.654 -27.275 1.00 92.69 84 GLU A C 1
ATOM 643 O O . GLU A 1 84 ? 10.441 -6.221 -27.373 1.00 92.69 84 GLU A O 1
ATOM 648 N N . GLU A 1 85 ? 8.379 -6.449 -28.230 1.00 93.56 85 GLU A N 1
ATOM 649 C CA . GLU A 1 85 ? 8.644 -5.675 -29.449 1.00 93.56 85 GLU A CA 1
ATOM 650 C C . GLU A 1 85 ? 9.002 -4.219 -29.112 1.00 93.56 85 GLU A C 1
ATOM 652 O O . GLU A 1 85 ? 9.913 -3.642 -29.712 1.00 93.56 85 GLU A O 1
ATOM 657 N N . ALA A 1 86 ? 8.340 -3.632 -28.108 1.00 93.62 86 ALA A N 1
ATOM 658 C CA . ALA A 1 86 ? 8.638 -2.289 -27.624 1.00 93.62 86 ALA A CA 1
ATOM 659 C C . ALA A 1 86 ? 10.021 -2.174 -26.948 1.00 93.62 86 ALA A C 1
ATOM 661 O O . ALA A 1 86 ? 10.662 -1.129 -27.104 1.00 93.62 86 ALA A O 1
ATOM 662 N N . GLU A 1 87 ? 10.494 -3.216 -26.244 1.00 94.06 87 GLU A N 1
ATOM 663 C CA . GLU A 1 87 ? 11.861 -3.307 -25.691 1.00 94.06 87 GLU A CA 1
ATOM 664 C C . GLU A 1 87 ? 12.891 -3.446 -26.822 1.00 94.06 87 GLU A C 1
ATOM 666 O O . GLU A 1 87 ? 13.807 -2.621 -26.927 1.00 94.06 87 GLU A O 1
ATOM 671 N N . GLN A 1 88 ? 12.717 -4.424 -27.723 1.00 95.38 88 GLN A N 1
ATOM 672 C CA . GLN A 1 88 ? 13.634 -4.656 -28.846 1.00 95.38 88 GLN A CA 1
ATOM 673 C C . GLN A 1 88 ? 13.793 -3.394 -29.705 1.00 95.38 88 GLN A C 1
ATOM 675 O O . GLN A 1 88 ? 14.919 -2.991 -30.014 1.00 95.38 88 GLN A O 1
ATOM 680 N N . LEU A 1 89 ? 12.686 -2.732 -30.047 1.00 96.06 89 LEU A N 1
ATOM 681 C CA . LEU A 1 89 ? 12.684 -1.516 -30.855 1.00 96.06 89 LEU A CA 1
ATOM 682 C C . LEU A 1 89 ? 13.534 -0.398 -30.227 1.00 96.06 89 LEU A C 1
ATOM 684 O O . LEU A 1 89 ? 14.251 0.307 -30.947 1.00 96.06 89 LEU A O 1
ATOM 688 N N . LEU A 1 90 ? 13.482 -0.228 -28.902 1.00 96.12 90 LEU A N 1
ATOM 689 C CA . LEU A 1 90 ? 14.291 0.758 -28.180 1.00 96.12 90 LEU A CA 1
ATOM 690 C C . LEU A 1 90 ? 15.778 0.369 -28.151 1.00 96.12 90 LEU A C 1
ATOM 692 O O . LEU A 1 90 ? 16.637 1.217 -28.416 1.00 96.12 90 LEU A O 1
ATOM 696 N N . LEU A 1 91 ? 16.084 -0.907 -27.898 1.00 95.38 91 LEU A N 1
ATOM 697 C CA . LEU A 1 91 ? 17.453 -1.438 -27.884 1.00 95.38 91 LEU A CA 1
ATOM 698 C C . LEU A 1 91 ? 18.128 -1.352 -29.265 1.00 95.38 91 LEU A C 1
ATOM 700 O O . LEU A 1 91 ? 19.311 -1.017 -29.358 1.00 95.38 91 LEU A O 1
ATOM 704 N N . GLU A 1 92 ? 17.392 -1.579 -30.353 1.00 96.19 92 GLU A N 1
ATOM 705 C CA . GLU A 1 92 ? 17.862 -1.309 -31.719 1.00 96.19 92 GLU A CA 1
ATOM 706 C C . GLU A 1 92 ? 18.146 0.182 -31.944 1.00 96.19 92 GLU A C 1
ATOM 708 O O . GLU A 1 92 ? 19.157 0.542 -32.551 1.00 96.19 92 GLU A O 1
ATOM 713 N N . GLY A 1 93 ? 17.298 1.064 -31.405 1.00 94.75 93 GLY A N 1
ATOM 714 C CA . GLY A 1 93 ? 17.520 2.511 -31.435 1.00 94.75 93 GLY A CA 1
ATOM 715 C C . GLY A 1 93 ? 18.849 2.907 -30.803 1.00 94.75 93 GLY A C 1
ATOM 716 O O . GLY A 1 93 ? 19.603 3.687 -31.382 1.00 94.75 93 GLY A O 1
ATOM 717 N N . MET A 1 94 ? 19.174 2.327 -29.646 1.00 95.56 94 MET A N 1
ATOM 718 C CA . MET A 1 94 ? 20.452 2.542 -28.959 1.00 95.56 94 MET A CA 1
ATOM 719 C C . MET A 1 94 ? 21.654 2.009 -29.754 1.00 95.56 94 MET A C 1
ATOM 721 O O . MET A 1 94 ? 22.734 2.590 -29.677 1.00 95.56 94 MET A O 1
ATOM 725 N N . GLN A 1 95 ? 21.493 0.939 -30.539 1.00 95.12 95 GLN A N 1
ATOM 726 C CA . GLN A 1 95 ? 22.557 0.435 -31.420 1.00 95.12 95 GLN A CA 1
ATOM 727 C C . GLN A 1 95 ? 22.806 1.357 -32.624 1.00 95.12 95 GLN A C 1
ATOM 729 O O . GLN A 1 95 ? 23.955 1.527 -33.036 1.00 95.12 95 GLN A O 1
ATOM 734 N N . LEU A 1 96 ? 21.749 1.966 -33.171 1.00 95.31 96 LEU A N 1
ATOM 735 C CA . LEU A 1 96 ? 21.827 2.916 -34.287 1.00 95.31 96 LEU A CA 1
ATOM 736 C C . LEU A 1 96 ? 22.332 4.302 -33.846 1.00 95.31 96 LEU A C 1
ATOM 738 O O . LEU A 1 96 ? 23.175 4.894 -34.523 1.00 95.31 96 LEU A O 1
ATOM 742 N N . SER A 1 97 ? 21.864 4.783 -32.691 1.00 95.06 97 SER A N 1
ATOM 743 C CA . SER A 1 97 ? 22.133 6.117 -32.137 1.00 95.06 97 SER A CA 1
ATOM 744 C C . SER A 1 97 ? 22.751 6.051 -30.722 1.00 95.06 97 SER A C 1
ATOM 746 O O . SER A 1 97 ? 22.208 6.627 -29.778 1.00 95.06 97 SER A O 1
ATOM 748 N N . PRO A 1 98 ? 23.921 5.401 -30.528 1.00 94.56 98 PRO A N 1
ATOM 749 C CA . PRO A 1 98 ? 24.492 5.106 -29.204 1.00 94.56 98 PRO A CA 1
ATOM 750 C C . PRO A 1 98 ? 24.980 6.324 -28.407 1.00 94.56 98 PRO A C 1
ATOM 752 O O . PRO A 1 98 ? 25.430 6.159 -27.275 1.00 94.56 98 PRO A O 1
ATOM 755 N N . THR A 1 99 ? 24.924 7.526 -28.986 1.00 94.81 99 THR A N 1
ATOM 756 C CA . THR A 1 99 ? 25.280 8.798 -28.338 1.00 94.81 99 THR A CA 1
ATOM 757 C C . THR A 1 99 ? 24.065 9.673 -28.016 1.00 94.81 99 THR A C 1
ATOM 759 O O . THR A 1 99 ? 24.253 10.830 -27.654 1.00 94.81 99 THR A O 1
ATOM 762 N N . GLU A 1 100 ? 22.839 9.165 -28.172 1.00 95.88 100 GLU A N 1
ATOM 763 C CA . GLU A 1 100 ? 21.601 9.899 -27.891 1.00 95.88 100 GLU A CA 1
ATOM 764 C C . GLU A 1 100 ? 21.083 9.614 -26.466 1.00 95.88 100 GLU A C 1
ATOM 766 O O . GLU A 1 100 ? 20.608 8.504 -26.213 1.00 95.88 100 GLU A O 1
ATOM 771 N N . PRO A 1 101 ? 21.110 10.583 -25.528 1.00 95.94 101 PRO A N 1
ATOM 772 C CA . PRO A 1 101 ? 20.647 10.361 -24.156 1.00 95.94 101 PRO A CA 1
ATOM 773 C C . PRO A 1 101 ? 19.152 10.033 -24.047 1.00 95.94 101 PRO A C 1
ATOM 775 O O . PRO A 1 101 ? 18.751 9.298 -23.145 1.00 95.94 101 PRO A O 1
ATOM 778 N N . THR A 1 102 ? 18.317 10.556 -24.950 1.00 95.75 102 THR A N 1
ATOM 779 C CA . THR A 1 102 ? 16.848 10.454 -24.859 1.00 95.75 102 THR A CA 1
ATOM 780 C C . THR A 1 102 ? 16.349 9.009 -24.940 1.00 95.75 102 THR A C 1
ATOM 782 O O . THR A 1 102 ? 15.322 8.690 -24.337 1.00 95.75 102 THR A O 1
ATOM 785 N N . LEU A 1 103 ? 17.093 8.131 -25.627 1.00 95.81 103 LEU A N 1
ATOM 786 C CA . LEU A 1 103 ? 16.816 6.693 -25.693 1.00 95.81 103 LEU A CA 1
ATOM 787 C C . LEU A 1 103 ? 17.080 6.013 -24.343 1.00 95.81 103 LEU A C 1
ATOM 789 O O . LEU A 1 103 ? 16.168 5.407 -23.794 1.00 95.81 103 LEU A O 1
ATOM 793 N N . TYR A 1 104 ? 18.266 6.194 -23.748 1.00 97.56 104 TYR A N 1
ATOM 794 C CA . TYR A 1 104 ? 18.592 5.651 -22.417 1.00 97.56 104 TYR A CA 1
ATOM 795 C C . TYR A 1 104 ? 17.588 6.113 -21.345 1.00 97.56 104 TYR A C 1
ATOM 797 O O . TYR A 1 104 ? 17.174 5.327 -20.490 1.00 97.56 104 TYR A O 1
ATOM 805 N N . LEU A 1 105 ? 17.140 7.372 -21.417 1.00 95.38 105 LEU A N 1
ATOM 806 C CA . LEU A 1 105 ? 16.140 7.922 -20.500 1.00 95.38 105 LEU A CA 1
ATOM 807 C C . LEU A 1 105 ? 14.744 7.297 -20.684 1.00 95.38 105 LEU A C 1
ATOM 809 O O . LEU A 1 105 ? 14.088 6.988 -19.695 1.00 95.38 105 LEU A O 1
ATOM 813 N N . HIS A 1 106 ? 14.280 7.084 -21.919 1.00 94.56 106 HIS A N 1
ATOM 814 C CA . HIS A 1 106 ? 12.970 6.463 -22.151 1.00 94.56 106 HIS A CA 1
ATOM 815 C C . HIS A 1 106 ? 12.967 4.955 -21.879 1.00 94.56 106 HIS A C 1
ATOM 817 O O . HIS A 1 106 ? 12.012 4.449 -21.295 1.00 94.56 106 HIS A O 1
ATOM 823 N N . THR A 1 107 ? 14.030 4.236 -22.236 1.00 96.25 107 THR A N 1
ATOM 824 C CA . THR A 1 107 ? 14.129 2.789 -21.995 1.00 96.25 107 THR A CA 1
ATOM 825 C C . THR A 1 107 ? 14.284 2.472 -20.503 1.00 96.25 107 THR A C 1
ATOM 827 O O . THR A 1 107 ? 13.694 1.517 -20.009 1.00 96.25 107 THR A O 1
ATOM 830 N N . SER A 1 108 ? 14.984 3.312 -19.732 1.00 95.44 108 SER A N 1
ATOM 831 C CA . SER A 1 108 ? 14.985 3.179 -18.266 1.00 95.44 108 SER A CA 1
ATOM 832 C C . SER A 1 108 ? 13.616 3.494 -17.648 1.00 95.44 108 SER A C 1
ATOM 834 O O . SER A 1 108 ? 13.199 2.789 -16.735 1.00 95.44 108 SER A O 1
ATOM 836 N N . GLN A 1 109 ? 12.862 4.470 -18.171 1.00 91.38 109 GLN A N 1
ATOM 837 C CA . GLN A 1 109 ? 11.468 4.704 -17.759 1.00 91.38 109 GLN A CA 1
ATOM 838 C C . GLN A 1 109 ? 10.545 3.516 -18.086 1.00 91.38 109 GLN A C 1
ATOM 840 O O . GLN A 1 109 ? 9.675 3.197 -17.278 1.00 91.38 109 GLN A O 1
ATOM 845 N N . PHE A 1 110 ? 10.756 2.838 -19.218 1.00 91.12 110 PHE A N 1
ATOM 846 C CA . PHE A 1 110 ? 10.068 1.593 -19.578 1.00 91.12 110 PHE A CA 1
ATOM 847 C C . PHE A 1 110 ? 10.355 0.479 -18.554 1.00 91.12 110 PHE A C 1
ATOM 849 O O . PHE A 1 110 ? 9.413 -0.056 -17.971 1.00 91.12 110 PHE A O 1
ATOM 856 N N . TYR A 1 111 ? 11.627 0.218 -18.225 1.00 91.31 111 TYR A N 1
ATOM 857 C CA . TYR A 1 111 ? 12.004 -0.762 -17.193 1.00 91.31 111 TYR A CA 1
ATOM 858 C C . TYR A 1 111 ? 11.442 -0.419 -15.802 1.00 91.31 111 TYR A C 1
ATOM 860 O O . TYR A 1 111 ? 10.941 -1.301 -15.110 1.00 91.31 111 TYR A O 1
ATOM 868 N N . LEU A 1 112 ? 11.436 0.857 -15.393 1.00 86.00 112 LEU A N 1
ATOM 869 C CA . LEU A 1 112 ? 10.779 1.284 -14.145 1.00 86.00 112 LEU A CA 1
ATOM 870 C C . LEU A 1 112 ? 9.259 1.062 -14.177 1.00 86.00 112 LEU A C 1
ATOM 872 O O . LEU A 1 112 ? 8.668 0.765 -13.140 1.00 86.00 112 LEU A O 1
ATOM 876 N N . GLY A 1 113 ? 8.635 1.163 -15.354 1.00 82.50 113 GLY A N 1
ATOM 877 C CA . GLY A 1 113 ? 7.242 0.777 -15.581 1.00 82.50 113 GLY A CA 1
ATOM 878 C C . GLY A 1 113 ? 6.991 -0.705 -15.292 1.00 82.50 113 GLY A C 1
ATOM 879 O O . GLY A 1 113 ? 5.981 -1.023 -14.671 1.00 82.50 113 GLY A O 1
ATOM 880 N N . GLN A 1 114 ? 7.948 -1.576 -15.622 1.00 80.62 114 GLN A N 1
ATOM 881 C CA . GLN A 1 114 ? 7.938 -3.008 -15.283 1.00 80.62 114 GLN A CA 1
ATOM 882 C C . GLN A 1 114 ? 8.529 -3.323 -13.891 1.00 80.62 114 GLN A C 1
ATOM 884 O O . GLN A 1 114 ? 8.684 -4.482 -13.527 1.00 80.62 114 GLN A O 1
ATOM 889 N N . SER A 1 115 ? 8.835 -2.305 -13.075 1.00 80.94 115 SER A N 1
ATOM 890 C CA . SER A 1 115 ? 9.509 -2.423 -11.766 1.00 80.94 115 SER A CA 1
ATOM 891 C C . SER A 1 115 ? 10.951 -2.973 -11.797 1.00 80.94 115 SER A C 1
ATOM 893 O O . SER A 1 115 ? 11.531 -3.236 -10.745 1.00 80.94 115 SER A O 1
ATOM 895 N N . GLU A 1 116 ? 11.591 -3.061 -12.965 1.00 88.25 116 GLU A N 1
ATOM 896 C CA . GLU A 1 116 ? 12.960 -3.565 -13.154 1.00 88.25 116 GLU A CA 1
ATOM 897 C C . GLU A 1 116 ? 14.035 -2.503 -12.830 1.00 88.25 116 GLU A C 1
ATOM 899 O O . GLU A 1 116 ? 14.839 -2.086 -13.670 1.00 88.25 116 GLU A O 1
ATOM 904 N N . VAL A 1 117 ? 14.060 -2.037 -11.578 1.00 90.06 117 VAL A N 1
ATOM 905 C CA . VAL A 1 117 ? 14.891 -0.899 -11.127 1.00 90.06 117 VAL A CA 1
ATOM 906 C C . VAL A 1 117 ? 16.388 -1.100 -11.399 1.00 90.06 117 VAL A C 1
ATOM 908 O O . VAL A 1 117 ? 17.084 -0.148 -11.752 1.00 90.06 117 VAL A O 1
ATOM 911 N N . VAL A 1 118 ? 16.891 -2.333 -11.278 1.00 88.62 118 VAL A N 1
ATOM 912 C CA . VAL A 1 118 ? 18.310 -2.656 -11.512 1.00 88.62 118 VAL A CA 1
ATOM 913 C C . VAL A 1 118 ? 18.677 -2.505 -12.995 1.00 88.62 118 VAL A C 1
ATOM 915 O O . VAL A 1 118 ? 19.668 -1.843 -13.302 1.00 88.62 118 VAL A O 1
ATOM 918 N N . ARG A 1 119 ? 17.848 -3.012 -13.924 1.00 90.69 119 ARG A N 1
ATOM 919 C CA . ARG A 1 119 ? 18.024 -2.814 -15.380 1.00 90.69 119 ARG A CA 1
ATOM 920 C C . ARG A 1 119 ? 17.959 -1.328 -15.750 1.00 90.69 119 ARG A C 1
ATOM 922 O O . ARG A 1 119 ? 18.796 -0.852 -16.517 1.00 90.69 119 ARG A O 1
ATOM 929 N N . ALA A 1 120 ? 17.025 -0.576 -15.161 1.00 94.44 120 ALA A N 1
ATOM 930 C CA . ALA A 1 120 ? 16.906 0.868 -15.372 1.00 94.44 120 ALA A CA 1
ATOM 931 C C . ALA A 1 120 ? 18.172 1.640 -14.949 1.00 94.44 120 ALA A C 1
ATOM 933 O O . ALA A 1 120 ? 18.656 2.486 -15.703 1.00 94.44 120 ALA A O 1
ATOM 934 N N . LEU A 1 121 ? 18.733 1.332 -13.773 1.00 94.75 121 LEU A N 1
ATOM 935 C CA . LEU A 1 121 ? 19.973 1.942 -13.279 1.00 94.75 121 LEU A CA 1
ATOM 936 C C . LEU A 1 121 ? 21.200 1.521 -14.096 1.00 94.75 121 LEU A C 1
ATOM 938 O O . LEU A 1 121 ? 22.033 2.371 -14.412 1.00 94.75 121 LEU A O 1
ATOM 942 N N . SER A 1 122 ? 21.294 0.245 -14.475 1.00 93.69 122 SER A N 1
ATOM 943 C CA . SER A 1 122 ? 22.362 -0.275 -15.337 1.00 93.69 122 SER A CA 1
ATOM 944 C C . SER A 1 122 ? 22.430 0.495 -16.657 1.00 93.69 122 SER A C 1
ATOM 946 O O . SER A 1 122 ? 23.463 1.074 -17.005 1.00 93.69 122 SER A O 1
ATOM 948 N N . LEU A 1 123 ? 21.283 0.613 -17.332 1.00 95.88 123 LEU A N 1
ATOM 949 C CA . LEU A 1 123 ? 21.185 1.285 -18.621 1.00 95.88 123 LEU A CA 1
ATOM 950 C C . LEU A 1 123 ? 21.477 2.790 -18.536 1.00 95.88 123 LEU A C 1
ATOM 952 O O . LEU A 1 123 ? 22.140 3.342 -19.415 1.00 95.88 123 LEU A O 1
ATOM 956 N N . LEU A 1 124 ? 21.008 3.474 -17.488 1.00 97.12 124 LEU A N 1
ATOM 957 C CA . LEU A 1 124 ? 21.312 4.895 -17.307 1.00 97.12 124 LEU A CA 1
ATOM 958 C C . LEU A 1 124 ? 22.811 5.138 -17.115 1.00 97.12 124 LEU A C 1
ATOM 960 O O . LEU A 1 124 ? 23.343 6.068 -17.718 1.00 97.12 124 LEU A O 1
ATOM 964 N N . ASN A 1 125 ? 23.501 4.299 -16.338 1.00 95.75 125 ASN A N 1
ATOM 965 C CA . ASN A 1 125 ? 24.947 4.420 -16.145 1.00 95.75 125 ASN A CA 1
ATOM 966 C C . ASN A 1 125 ? 25.725 4.154 -17.445 1.00 95.75 125 ASN A C 1
ATOM 968 O O . ASN A 1 125 ? 26.621 4.931 -17.781 1.00 95.75 125 ASN A O 1
ATOM 972 N N . GLU A 1 126 ? 25.325 3.157 -18.240 1.00 95.50 126 GLU A N 1
ATOM 973 C CA . GLU A 1 126 ? 25.885 2.941 -19.583 1.00 95.50 126 GLU A CA 1
ATOM 974 C C . GLU A 1 126 ? 25.691 4.178 -20.487 1.00 95.50 126 GLU A C 1
ATOM 976 O O . GLU A 1 126 ? 26.612 4.628 -21.178 1.00 95.50 126 GLU A O 1
ATOM 981 N N . GLY A 1 127 ? 24.500 4.783 -20.439 1.00 96.75 127 GLY A N 1
ATOM 982 C CA . GLY A 1 127 ? 24.196 6.030 -21.133 1.00 96.75 127 GLY A CA 1
ATOM 983 C C . GLY A 1 127 ? 25.063 7.203 -20.662 1.00 96.75 127 GLY A C 1
ATOM 984 O O . GLY A 1 127 ? 25.539 7.979 -21.497 1.00 96.75 127 GLY A O 1
ATOM 985 N N . ILE A 1 128 ? 25.325 7.330 -19.356 1.00 96.75 128 ILE A N 1
ATOM 986 C CA . ILE A 1 128 ? 26.217 8.355 -18.784 1.00 96.75 128 ILE A CA 1
ATOM 987 C C . ILE A 1 128 ? 27.645 8.177 -19.311 1.00 96.75 128 ILE A C 1
ATOM 989 O O . ILE A 1 128 ? 28.220 9.153 -19.796 1.00 96.75 128 ILE A O 1
ATOM 993 N N . GLU A 1 129 ? 28.205 6.962 -19.304 1.00 96.00 129 GLU A N 1
ATOM 994 C CA . GLU A 1 129 ? 29.558 6.711 -19.830 1.00 96.00 129 GLU A CA 1
ATOM 995 C C . GLU A 1 129 ? 29.686 7.078 -21.317 1.00 96.00 129 GLU A C 1
ATOM 997 O O . GLU A 1 129 ? 30.670 7.699 -21.736 1.00 96.00 129 GLU A O 1
ATOM 1002 N N . ARG A 1 130 ? 28.671 6.734 -22.121 1.00 95.62 130 ARG A N 1
ATOM 1003 C CA . ARG A 1 130 ? 28.649 6.981 -23.572 1.00 95.62 130 ARG A CA 1
ATOM 1004 C C . ARG A 1 130 ? 28.426 8.449 -23.943 1.00 95.62 130 ARG A C 1
ATOM 1006 O O . ARG A 1 130 ? 28.970 8.904 -24.950 1.00 95.62 130 ARG A O 1
ATOM 1013 N N . THR A 1 131 ? 27.624 9.186 -23.171 1.00 95.75 131 THR A N 1
ATOM 1014 C CA . THR A 1 131 ? 27.129 10.527 -23.554 1.00 95.75 131 THR A CA 1
ATOM 1015 C C . THR A 1 131 ? 27.655 11.675 -22.695 1.00 95.75 131 THR A C 1
ATOM 1017 O O . THR A 1 131 ? 27.705 12.806 -23.172 1.00 95.75 131 THR A O 1
ATOM 1020 N N . ASN A 1 132 ? 28.076 11.404 -21.454 1.00 95.00 132 ASN A N 1
ATOM 1021 C CA . ASN A 1 132 ? 28.359 12.403 -20.412 1.00 95.00 132 ASN A CA 1
ATOM 1022 C C . ASN A 1 132 ? 27.153 13.338 -20.135 1.00 95.00 132 ASN A C 1
ATOM 1024 O O . ASN A 1 132 ? 27.330 14.516 -19.822 1.00 95.00 132 ASN A O 1
ATOM 1028 N N . SER A 1 133 ? 25.925 12.829 -20.290 1.00 96.50 133 SER A N 1
ATOM 1029 C CA . SER A 1 133 ? 24.684 13.603 -20.160 1.00 96.50 133 SER A CA 1
ATOM 1030 C C . SER A 1 133 ? 24.275 13.842 -18.702 1.00 96.50 133 SER A C 1
ATOM 1032 O O . SER A 1 133 ? 23.913 12.909 -17.988 1.00 96.50 133 SER A O 1
ATOM 1034 N N . GLU A 1 134 ? 24.249 15.115 -18.299 1.00 96.81 134 GLU A N 1
ATOM 1035 C CA . GLU A 1 134 ? 23.798 15.587 -16.979 1.00 96.81 134 GLU A CA 1
ATOM 1036 C C . GLU A 1 134 ? 22.379 15.091 -16.639 1.00 96.81 134 GLU A C 1
ATOM 1038 O O . GLU A 1 134 ? 22.149 14.601 -15.539 1.00 96.81 134 GLU A O 1
ATOM 1043 N N . THR A 1 135 ? 21.462 15.077 -17.613 1.00 95.56 135 THR A N 1
ATOM 1044 C CA . THR A 1 135 ? 20.075 14.602 -17.441 1.00 95.56 135 THR A CA 1
ATOM 1045 C C . THR A 1 135 ? 19.963 13.103 -17.140 1.00 95.56 135 THR A C 1
ATOM 1047 O O . THR A 1 135 ? 18.996 12.673 -16.513 1.00 95.56 135 THR A O 1
ATOM 1050 N N . LEU A 1 136 ? 20.938 12.283 -17.553 1.00 97.00 136 LEU A N 1
ATOM 1051 C CA . LEU A 1 136 ? 20.963 10.867 -17.164 1.00 97.00 136 LEU A CA 1
ATOM 1052 C C . LEU A 1 136 ? 21.467 10.707 -15.724 1.00 97.00 136 LEU A C 1
ATOM 1054 O O . LEU A 1 136 ? 20.924 9.892 -14.981 1.00 97.00 136 LEU A O 1
ATOM 1058 N N . THR A 1 137 ? 22.429 11.532 -15.299 1.00 96.06 137 THR A N 1
ATOM 1059 C CA . THR A 1 137 ? 22.863 11.610 -13.895 1.00 96.06 137 THR A CA 1
ATOM 1060 C C . THR A 1 137 ? 21.716 12.057 -12.986 1.00 96.06 137 THR A C 1
ATOM 1062 O O . THR A 1 137 ? 21.455 11.401 -11.982 1.00 96.06 137 THR A O 1
ATOM 1065 N N . GLU A 1 138 ? 20.966 13.099 -13.366 1.00 96.62 138 GLU A N 1
ATOM 1066 C CA . GLU A 1 138 ? 19.757 13.547 -12.650 1.00 96.62 138 GLU A CA 1
ATOM 1067 C C . GLU A 1 138 ? 18.708 12.424 -12.529 1.00 96.62 138 GLU A C 1
ATOM 1069 O O . GLU A 1 138 ? 18.067 12.280 -11.485 1.00 96.62 138 GLU A O 1
ATOM 1074 N N . ALA A 1 139 ? 18.550 11.591 -13.565 1.00 94.94 139 ALA A N 1
ATOM 1075 C CA . ALA A 1 139 ? 17.650 10.439 -13.533 1.00 94.94 139 ALA A CA 1
ATOM 1076 C C . ALA A 1 139 ? 18.132 9.342 -12.563 1.00 94.94 139 ALA A C 1
ATOM 1078 O O . ALA A 1 139 ? 17.326 8.841 -11.777 1.00 94.94 139 ALA A O 1
ATOM 1079 N N . VAL A 1 140 ? 19.431 9.010 -12.554 1.00 95.81 140 VAL A N 1
ATOM 1080 C CA . VAL A 1 140 ? 20.022 8.073 -11.576 1.00 95.81 140 VAL A CA 1
ATOM 1081 C C . VAL A 1 140 ? 19.858 8.603 -10.153 1.00 95.81 140 VAL A C 1
ATOM 1083 O O . VAL A 1 140 ? 19.367 7.875 -9.290 1.00 95.81 140 VAL A O 1
ATOM 1086 N N . GLU A 1 141 ? 20.198 9.870 -9.901 1.00 94.31 141 GLU A N 1
ATOM 1087 C CA . GLU A 1 141 ? 20.026 10.500 -8.586 1.00 94.31 141 GLU A CA 1
ATOM 1088 C C . GLU A 1 141 ? 18.558 10.476 -8.137 1.00 94.31 141 GLU A C 1
ATOM 1090 O O . GLU A 1 141 ? 18.278 10.143 -6.984 1.00 94.31 141 GLU A O 1
ATOM 1095 N N . SER A 1 142 ? 17.610 10.744 -9.042 1.00 93.00 142 SER A N 1
ATOM 1096 C CA . SER A 1 142 ? 16.177 10.673 -8.742 1.00 93.00 142 SER A CA 1
ATOM 1097 C C . SER A 1 142 ? 15.727 9.253 -8.383 1.00 93.00 142 SER A C 1
ATOM 1099 O O . SER A 1 142 ? 15.108 9.074 -7.331 1.00 93.00 142 SER A O 1
ATOM 1101 N N . ILE A 1 143 ? 16.081 8.237 -9.180 1.00 90.81 143 ILE A N 1
ATOM 1102 C CA . ILE A 1 143 ? 15.731 6.833 -8.899 1.00 90.81 143 ILE A CA 1
ATOM 1103 C C . ILE A 1 143 ? 16.329 6.399 -7.562 1.00 90.81 143 ILE A C 1
ATOM 1105 O O . ILE A 1 143 ? 15.602 5.895 -6.707 1.00 90.81 143 ILE A O 1
ATOM 1109 N N . VAL A 1 144 ? 17.625 6.644 -7.350 1.00 93.25 144 VAL A N 1
ATOM 1110 C CA . VAL A 1 144 ? 18.322 6.269 -6.114 1.00 93.25 144 VAL A CA 1
ATOM 1111 C C . VAL A 1 144 ? 17.762 7.032 -4.914 1.00 93.25 144 VAL A C 1
ATOM 1113 O O . VAL A 1 144 ? 17.667 6.447 -3.836 1.00 93.25 144 VAL A O 1
ATOM 1116 N N . SER A 1 145 ? 17.324 8.288 -5.050 1.00 91.94 145 SER A N 1
ATOM 1117 C CA . SER A 1 145 ? 16.693 9.034 -3.945 1.00 91.94 145 SER A CA 1
ATOM 1118 C C . SER A 1 145 ? 15.413 8.364 -3.418 1.00 91.94 145 SER A C 1
ATOM 1120 O O . SER A 1 145 ? 15.166 8.398 -2.213 1.00 91.94 145 SER A O 1
ATOM 1122 N N . ASN A 1 146 ? 14.687 7.655 -4.289 1.00 90.00 146 ASN A N 1
ATOM 1123 C CA . ASN A 1 146 ? 13.465 6.905 -3.986 1.00 90.00 146 ASN A CA 1
ATOM 1124 C C . ASN A 1 146 ? 13.707 5.471 -3.454 1.00 90.00 146 ASN A C 1
ATOM 1126 O O . ASN A 1 146 ? 12.749 4.714 -3.276 1.00 90.00 146 ASN A O 1
ATOM 1130 N N . ILE A 1 147 ? 14.964 5.077 -3.214 1.00 90.69 147 ILE A N 1
ATOM 1131 C CA . ILE A 1 147 ? 15.329 3.775 -2.630 1.00 90.69 147 ILE A CA 1
ATOM 1132 C C . ILE A 1 147 ? 15.632 3.940 -1.136 1.00 90.69 147 ILE A C 1
ATOM 1134 O O . ILE A 1 147 ? 16.468 4.765 -0.749 1.00 90.69 147 ILE A O 1
ATOM 1138 N N . SER A 1 148 ? 15.006 3.122 -0.293 1.00 91.75 148 SER A N 1
ATOM 1139 C CA . SER A 1 148 ? 15.198 3.120 1.162 1.00 91.75 148 SER A CA 1
ATOM 1140 C C . SER A 1 148 ? 15.285 1.705 1.734 1.00 91.75 148 SER A C 1
ATOM 1142 O O . SER A 1 148 ? 14.741 0.756 1.175 1.00 91.75 148 SER A O 1
ATOM 1144 N N . ILE A 1 149 ? 15.982 1.563 2.866 1.00 92.62 149 ILE A N 1
ATOM 1145 C CA . ILE A 1 149 ? 15.933 0.338 3.671 1.00 92.62 149 ILE A CA 1
ATOM 1146 C C . ILE A 1 149 ? 14.658 0.394 4.521 1.00 92.62 149 ILE A C 1
ATOM 1148 O O . ILE A 1 149 ? 14.506 1.238 5.412 1.00 92.62 149 ILE A O 1
ATOM 1152 N N . GLU A 1 150 ? 13.735 -0.519 4.271 1.00 87.38 150 GLU A N 1
ATOM 1153 C CA . GLU A 1 150 ? 12.548 -0.746 5.087 1.00 87.38 150 GLU A CA 1
ATOM 1154 C C . GLU A 1 150 ? 12.855 -1.758 6.199 1.00 87.38 150 GLU A C 1
ATOM 1156 O O . GLU A 1 150 ? 13.788 -2.552 6.108 1.00 87.38 150 GLU A O 1
ATOM 1161 N N . SER A 1 151 ? 12.123 -1.646 7.304 1.00 81.94 151 SER A N 1
ATOM 1162 C CA . SER A 1 151 ? 12.125 -2.579 8.437 1.00 81.94 151 SER A CA 1
ATOM 1163 C C . SER A 1 151 ? 10.939 -2.206 9.314 1.00 81.94 151 SER A C 1
ATOM 1165 O O . SER A 1 151 ? 10.684 -1.008 9.478 1.00 81.94 151 SER A O 1
ATOM 1167 N N . ASP A 1 152 ? 10.245 -3.197 9.861 1.00 72.25 152 ASP A N 1
ATOM 1168 C CA . ASP A 1 152 ? 8.944 -3.019 10.519 1.00 72.25 152 ASP A CA 1
ATOM 1169 C C . ASP A 1 152 ? 9.010 -2.127 11.766 1.00 72.25 152 ASP A C 1
ATOM 1171 O O . ASP A 1 152 ? 8.029 -1.477 12.119 1.00 72.25 152 ASP A O 1
ATOM 1175 N N . ARG A 1 153 ? 10.171 -2.077 12.435 1.00 70.31 153 ARG A N 1
ATOM 1176 C CA . ARG A 1 153 ? 10.407 -1.296 13.659 1.00 70.31 153 ARG A CA 1
ATOM 1177 C C . ARG A 1 153 ? 11.712 -0.506 13.566 1.00 70.31 153 ARG A C 1
ATOM 1179 O O . ARG A 1 153 ? 12.715 -0.991 13.047 1.00 70.31 153 ARG A O 1
ATOM 1186 N N . SER A 1 154 ? 11.731 0.701 14.133 1.00 75.69 154 SER A N 1
ATOM 1187 C CA . SER A 1 154 ? 12.951 1.525 14.247 1.00 75.69 154 SER A CA 1
ATOM 1188 C C . SER A 1 154 ? 13.836 1.172 15.460 1.00 75.69 154 SER A C 1
ATOM 1190 O O . SER A 1 154 ? 14.969 1.654 15.586 1.00 75.69 154 SER A O 1
ATOM 1192 N N . ILE A 1 155 ? 13.321 0.330 16.361 1.00 85.62 155 ILE A N 1
ATOM 1193 C CA . ILE A 1 155 ? 13.941 -0.085 17.624 1.00 85.62 155 ILE A CA 1
ATOM 1194 C C . ILE A 1 155 ? 13.760 -1.602 17.778 1.00 85.62 155 ILE A C 1
ATOM 1196 O O . ILE A 1 155 ? 12.683 -2.112 17.478 1.00 85.62 155 ILE A O 1
ATOM 1200 N N . VAL A 1 156 ? 14.789 -2.313 18.251 1.00 88.25 156 VAL A N 1
ATOM 1201 C CA . VAL A 1 156 ? 14.801 -3.782 18.392 1.00 88.25 156 VAL A CA 1
ATOM 1202 C C . VAL A 1 156 ? 15.270 -4.190 19.792 1.00 88.25 156 VAL A C 1
ATOM 1204 O O . VAL A 1 156 ? 16.175 -3.571 20.359 1.00 88.25 156 VAL A O 1
ATOM 1207 N N . GLN A 1 157 ? 14.646 -5.224 20.360 1.00 88.00 157 GLN A N 1
ATOM 1208 C CA . GLN A 1 157 ? 15.026 -5.804 21.650 1.00 88.00 157 GLN A CA 1
ATOM 1209 C C . GLN A 1 157 ? 16.269 -6.699 21.510 1.00 88.00 157 GLN A C 1
ATOM 1211 O O . GLN A 1 157 ? 16.368 -7.482 20.568 1.00 88.00 157 GLN A O 1
ATOM 1216 N N . VAL A 1 158 ? 17.220 -6.605 22.446 1.00 91.75 158 VAL A N 1
ATOM 1217 C CA . VAL A 1 158 ? 18.399 -7.497 22.498 1.00 91.75 158 VAL A CA 1
ATOM 1218 C C . VAL A 1 158 ? 17.965 -8.968 22.475 1.00 91.75 158 VAL A C 1
ATOM 1220 O O . VAL A 1 158 ? 17.146 -9.383 23.293 1.00 91.75 158 VAL A O 1
ATOM 1223 N N . GLY A 1 159 ? 18.557 -9.759 21.576 1.00 87.12 159 GLY A N 1
ATOM 1224 C CA . GLY A 1 159 ? 18.249 -11.179 21.394 1.00 87.12 159 GLY A CA 1
ATOM 1225 C C . GLY A 1 159 ? 17.095 -11.478 20.433 1.00 87.12 159 GLY A C 1
ATOM 1226 O O . GLY A 1 159 ? 16.678 -12.631 20.366 1.00 87.12 159 GLY A O 1
ATOM 1227 N N . PHE A 1 160 ? 16.584 -10.478 19.705 1.00 87.44 160 PHE A N 1
ATOM 1228 C CA . PHE A 1 160 ? 15.523 -10.639 18.705 1.00 87.44 160 PHE A CA 1
ATOM 1229 C C . PHE A 1 160 ? 15.960 -10.197 17.304 1.00 87.44 160 PHE A C 1
ATOM 1231 O O . PHE A 1 160 ? 16.861 -9.369 17.141 1.00 87.44 160 PHE A O 1
ATOM 1238 N N . GLU A 1 161 ? 15.277 -10.745 16.298 1.00 88.81 161 GLU A N 1
ATOM 1239 C CA . GLU A 1 161 ? 15.485 -10.468 14.875 1.00 88.81 161 GLU A CA 1
ATOM 1240 C C . GLU A 1 161 ? 14.354 -9.606 14.290 1.00 88.81 161 GLU A C 1
ATOM 1242 O O . GLU A 1 161 ? 13.197 -9.712 14.710 1.00 88.81 161 GLU A O 1
ATOM 1247 N N . ARG A 1 162 ? 14.662 -8.756 13.304 1.00 84.94 162 ARG A N 1
ATOM 1248 C CA . ARG A 1 162 ? 13.665 -8.026 12.494 1.00 84.94 162 ARG A CA 1
ATOM 1249 C C . ARG A 1 162 ? 14.024 -8.079 11.007 1.00 84.94 162 ARG A C 1
ATOM 1251 O O . ARG A 1 162 ? 15.212 -7.988 10.696 1.00 84.94 162 ARG A O 1
ATOM 1258 N N . PRO A 1 163 ? 13.042 -8.189 10.097 1.00 86.25 163 PRO A N 1
ATOM 1259 C CA . PRO A 1 163 ? 13.311 -8.228 8.668 1.00 86.25 163 PRO A CA 1
ATOM 1260 C C . PRO A 1 163 ? 13.787 -6.875 8.132 1.00 86.25 163 PRO A C 1
ATOM 1262 O O . PRO A 1 163 ? 13.491 -5.802 8.680 1.00 86.25 163 PRO A O 1
ATOM 1265 N N . LEU A 1 164 ? 14.525 -6.950 7.031 1.00 89.31 164 LEU A N 1
ATOM 1266 C CA . LEU A 1 164 ? 15.056 -5.839 6.258 1.00 89.31 164 LEU A CA 1
ATOM 1267 C C . LEU A 1 164 ? 14.698 -6.036 4.783 1.00 89.31 164 LEU A C 1
ATOM 1269 O O . LEU A 1 164 ? 14.832 -7.129 4.244 1.00 89.31 164 LEU A O 1
ATOM 1273 N N . GLN A 1 165 ? 14.294 -4.961 4.110 1.00 89.31 165 GLN A N 1
ATOM 1274 C CA . GLN A 1 165 ? 14.119 -4.952 2.655 1.00 89.31 165 GLN A CA 1
ATOM 1275 C C . GLN A 1 165 ? 14.744 -3.687 2.078 1.00 89.31 165 GLN A C 1
ATOM 1277 O O . GLN A 1 165 ? 14.491 -2.591 2.580 1.00 89.31 165 GLN A O 1
ATOM 1282 N N . LEU A 1 166 ? 15.516 -3.802 0.999 1.00 92.12 166 LEU A N 1
ATOM 1283 C CA . LEU A 1 166 ? 15.873 -2.646 0.184 1.00 92.12 166 LEU A CA 1
ATOM 1284 C C . LEU A 1 166 ? 14.725 -2.431 -0.803 1.00 92.12 166 LEU A C 1
ATOM 1286 O O . LEU A 1 166 ? 14.407 -3.326 -1.584 1.00 92.12 166 LEU A O 1
ATOM 1290 N N . LYS A 1 167 ? 14.052 -1.280 -0.730 1.00 88.56 167 LYS A N 1
ATOM 1291 C CA . LYS A 1 167 ? 12.805 -1.042 -1.462 1.00 88.56 167 LYS A CA 1
ATOM 1292 C C . LYS A 1 167 ? 12.865 0.258 -2.246 1.00 88.56 167 LYS A C 1
ATOM 1294 O O . LYS A 1 167 ? 13.073 1.330 -1.678 1.00 88.56 167 LYS A O 1
ATOM 1299 N N . TRP A 1 168 ? 12.637 0.166 -3.550 1.00 87.81 168 TRP A N 1
ATOM 1300 C CA . TRP A 1 168 ? 12.343 1.316 -4.398 1.00 87.81 168 TRP A CA 1
ATOM 1301 C C . TRP A 1 168 ? 10.853 1.645 -4.329 1.00 87.81 168 TRP A C 1
ATOM 1303 O O . TRP A 1 168 ? 10.008 0.747 -4.369 1.00 87.81 168 TRP A O 1
ATOM 1313 N N . LYS A 1 169 ? 10.518 2.934 -4.262 1.00 83.25 169 LYS A N 1
ATOM 1314 C CA . LYS A 1 169 ? 9.140 3.442 -4.311 1.00 83.25 169 LYS A CA 1
ATOM 1315 C C . LYS A 1 169 ? 9.001 4.371 -5.524 1.00 83.25 169 LYS A C 1
ATOM 1317 O O . LYS A 1 169 ? 9.626 5.424 -5.572 1.00 83.25 169 LYS A O 1
ATOM 1322 N N . GLY A 1 170 ? 8.203 3.983 -6.518 1.00 72.25 170 GLY A N 1
ATOM 1323 C CA . GLY A 1 170 ? 7.962 4.802 -7.713 1.00 72.25 170 GLY A CA 1
ATOM 1324 C C . GLY A 1 170 ? 7.142 6.069 -7.429 1.00 72.25 170 GLY A C 1
ATOM 1325 O O . GLY A 1 170 ? 6.675 6.283 -6.315 1.00 72.25 170 GLY A O 1
ATOM 1326 N N . ASN A 1 171 ? 6.891 6.878 -8.458 1.00 59.09 171 ASN A N 1
ATOM 1327 C CA . ASN A 1 171 ? 6.040 8.083 -8.375 1.00 59.09 171 ASN A CA 1
ATOM 1328 C C . ASN A 1 171 ? 4.586 7.803 -8.838 1.00 59.09 171 ASN A C 1
ATOM 1330 O O . ASN A 1 171 ? 3.910 8.681 -9.375 1.00 59.09 171 ASN A O 1
ATOM 1334 N N . SER A 1 172 ? 4.172 6.534 -8.777 1.00 49.56 172 SER A N 1
ATOM 1335 C CA . SER A 1 172 ? 3.104 5.935 -9.592 1.00 49.56 172 SER A CA 1
ATOM 1336 C C . SER A 1 172 ? 2.251 4.893 -8.850 1.00 49.56 172 SER A C 1
ATOM 1338 O O . SER A 1 172 ? 1.525 4.129 -9.486 1.00 49.56 172 SER A O 1
ATOM 1340 N N . GLY A 1 173 ? 2.357 4.796 -7.523 1.00 53.19 173 GLY A N 1
ATOM 1341 C CA . GLY A 1 173 ? 1.804 3.676 -6.744 1.00 53.19 173 GLY A CA 1
ATOM 1342 C C . GLY A 1 173 ? 2.689 2.416 -6.709 1.00 53.19 173 GLY A C 1
ATOM 1343 O O . GLY A 1 173 ? 2.560 1.606 -5.796 1.00 53.19 173 GLY A O 1
ATOM 1344 N N . GLN A 1 174 ? 3.663 2.277 -7.610 1.00 59.84 174 GLN A N 1
ATOM 1345 C CA . GLN A 1 174 ? 4.537 1.096 -7.692 1.00 59.84 174 GLN A CA 1
ATOM 1346 C C . GLN A 1 174 ? 5.596 1.049 -6.574 1.00 59.84 174 GLN A C 1
ATOM 1348 O O . GLN A 1 174 ? 6.018 2.092 -6.060 1.00 59.84 174 GLN A O 1
ATOM 1353 N N . SER A 1 175 ? 6.058 -0.150 -6.210 1.00 71.25 175 SER A N 1
ATOM 1354 C CA . SER A 1 175 ? 7.257 -0.354 -5.384 1.00 71.25 175 SER A CA 1
ATOM 1355 C C . SER A 1 175 ? 7.883 -1.717 -5.663 1.00 71.25 175 SER A C 1
ATOM 1357 O O . SER A 1 175 ? 7.144 -2.696 -5.724 1.00 71.25 175 SER A O 1
ATOM 1359 N N . SER A 1 176 ? 9.212 -1.789 -5.737 1.00 78.06 176 SER A N 1
ATOM 1360 C CA . SER A 1 176 ? 9.958 -3.037 -5.949 1.00 78.06 176 SER A CA 1
ATOM 1361 C C . SER A 1 176 ? 10.890 -3.315 -4.777 1.00 78.06 176 SER A C 1
ATOM 1363 O O . SER A 1 176 ? 11.507 -2.384 -4.254 1.00 78.06 176 SER A O 1
ATOM 1365 N N . VAL A 1 177 ? 11.014 -4.582 -4.383 1.00 83.75 177 VAL A N 1
ATOM 1366 C CA . VAL A 1 177 ? 12.128 -5.048 -3.541 1.00 83.75 177 VAL A CA 1
ATOM 1367 C C . VAL A 1 177 ? 13.361 -5.220 -4.438 1.00 83.75 177 VAL A C 1
ATOM 1369 O O . VAL A 1 177 ? 13.223 -5.414 -5.649 1.00 83.75 177 VAL A O 1
ATOM 1372 N N . MET A 1 178 ? 14.552 -5.039 -3.875 1.00 85.38 178 MET A N 1
ATOM 1373 C CA . MET A 1 178 ? 15.826 -5.066 -4.590 1.00 85.38 178 MET A CA 1
ATOM 1374 C C . MET A 1 178 ? 16.856 -5.897 -3.828 1.00 85.38 178 MET A C 1
ATOM 1376 O O . MET A 1 178 ? 17.004 -5.740 -2.616 1.00 85.38 178 MET A O 1
ATOM 1380 N N . GLU A 1 179 ? 17.614 -6.704 -4.564 1.00 87.62 179 GLU A N 1
ATOM 1381 C CA . GLU A 1 179 ? 18.778 -7.412 -4.034 1.00 87.62 179 GLU A CA 1
ATOM 1382 C C . GLU A 1 179 ? 19.928 -6.452 -3.704 1.00 87.62 179 GLU A C 1
ATOM 1384 O O . GLU A 1 179 ? 20.121 -5.428 -4.367 1.00 87.62 179 GLU A O 1
ATOM 1389 N N . ALA A 1 180 ? 20.695 -6.795 -2.668 1.00 91.94 180 ALA A N 1
ATOM 1390 C CA . ALA A 1 180 ? 21.869 -6.056 -2.212 1.00 91.94 180 ALA A CA 1
ATOM 1391 C C . ALA A 1 180 ? 22.788 -6.948 -1.366 1.00 91.94 180 ALA A C 1
ATOM 1393 O O . ALA A 1 180 ? 22.336 -7.911 -0.747 1.00 91.94 180 ALA A O 1
ATOM 1394 N N . GLU A 1 181 ? 24.067 -6.588 -1.270 1.00 94.62 181 GLU A N 1
ATOM 1395 C CA . GLU A 1 181 ? 24.949 -7.116 -0.229 1.00 94.62 181 GLU A CA 1
ATOM 1396 C C . GLU A 1 181 ? 24.687 -6.362 1.086 1.00 94.62 181 GLU A C 1
ATOM 1398 O O . GLU A 1 181 ? 24.687 -5.129 1.126 1.00 94.62 181 GLU A O 1
ATOM 1403 N N . TRP A 1 182 ? 24.442 -7.098 2.174 1.00 95.75 182 TRP A N 1
ATOM 1404 C CA . TRP A 1 182 ? 24.039 -6.529 3.464 1.00 95.75 182 TRP A CA 1
ATOM 1405 C C . TRP A 1 182 ? 25.131 -6.665 4.522 1.00 95.75 182 TRP A C 1
ATOM 1407 O O . TRP A 1 182 ? 25.697 -7.738 4.731 1.00 95.75 182 TRP A O 1
ATOM 1417 N N . GLN A 1 183 ? 25.389 -5.578 5.249 1.00 94.88 183 GLN A N 1
ATOM 1418 C CA . GLN A 1 183 ? 26.382 -5.530 6.323 1.00 94.88 183 GLN A CA 1
ATOM 1419 C C . GLN A 1 183 ? 25.940 -4.601 7.466 1.00 94.88 183 GLN A C 1
ATOM 1421 O O . GLN A 1 183 ? 25.046 -3.770 7.314 1.00 94.88 183 GLN A O 1
ATOM 1426 N N . VAL A 1 184 ? 26.580 -4.732 8.630 1.00 95.88 184 VAL A N 1
ATOM 1427 C CA . VAL A 1 184 ? 26.395 -3.837 9.785 1.00 95.88 184 VAL A CA 1
ATOM 1428 C C . VAL A 1 184 ? 27.745 -3.241 10.169 1.00 95.88 184 VAL A C 1
ATOM 1430 O O . VAL A 1 184 ? 28.715 -3.972 10.366 1.00 95.88 184 VAL A O 1
ATOM 1433 N N . ALA A 1 185 ? 27.803 -1.914 10.302 1.00 92.62 185 ALA A N 1
ATOM 1434 C CA . ALA A 1 185 ? 29.045 -1.184 10.570 1.00 92.62 185 ALA A CA 1
ATOM 1435 C C . ALA A 1 185 ? 29.667 -1.493 11.949 1.00 92.62 185 ALA A C 1
ATOM 1437 O O . ALA A 1 185 ? 30.886 -1.418 12.104 1.00 92.62 185 ALA A O 1
ATOM 1438 N N . ASP A 1 186 ? 28.843 -1.853 12.940 1.00 89.12 186 ASP A N 1
ATOM 1439 C CA . ASP A 1 186 ? 29.287 -2.321 14.257 1.00 89.12 186 ASP A CA 1
ATOM 1440 C C . ASP A 1 186 ? 28.635 -3.667 14.609 1.00 89.12 186 ASP A C 1
ATOM 1442 O O . ASP A 1 186 ? 27.547 -3.737 15.187 1.00 89.12 186 ASP A O 1
ATOM 1446 N N . ALA A 1 187 ? 29.342 -4.744 14.264 1.00 90.44 187 ALA A N 1
ATOM 1447 C CA . ALA A 1 187 ? 28.922 -6.122 14.504 1.00 90.44 187 ALA A CA 1
ATOM 1448 C C . ALA A 1 187 ? 28.840 -6.524 15.996 1.00 90.44 187 ALA A C 1
ATOM 1450 O O . ALA A 1 187 ? 28.500 -7.670 16.293 1.00 90.44 187 ALA A O 1
ATOM 1451 N N . SER A 1 188 ? 29.164 -5.628 16.942 1.00 91.94 188 SER A N 1
ATOM 1452 C CA . SER A 1 188 ? 28.877 -5.848 18.368 1.00 91.94 188 SER A CA 1
ATOM 1453 C C . SER A 1 188 ? 27.433 -5.496 18.735 1.00 91.94 188 SER A C 1
ATOM 1455 O O . SER A 1 188 ? 26.846 -6.164 19.580 1.00 91.94 188 SER A O 1
ATOM 1457 N N . VAL A 1 189 ? 26.830 -4.506 18.065 1.00 93.69 189 VAL A N 1
ATOM 1458 C CA . VAL A 1 189 ? 25.451 -4.060 18.332 1.00 93.69 189 VAL A CA 1
ATOM 1459 C C . VAL A 1 189 ? 24.430 -4.985 17.665 1.00 93.69 189 VAL A C 1
ATOM 1461 O O . VAL A 1 189 ? 23.399 -5.294 18.262 1.00 93.69 189 VAL A O 1
ATOM 1464 N N . GLY A 1 190 ? 24.720 -5.483 16.461 1.00 94.25 190 GLY A N 1
ATOM 1465 C CA . GLY A 1 190 ? 23.870 -6.448 15.761 1.00 94.25 190 GLY A CA 1
ATOM 1466 C C . GLY A 1 190 ? 24.542 -7.088 14.549 1.00 94.25 190 GLY A C 1
ATOM 1467 O O . GLY A 1 190 ? 25.589 -6.628 14.097 1.00 94.25 190 GLY A O 1
ATOM 1468 N N . THR A 1 191 ? 23.946 -8.150 14.015 1.00 95.06 191 THR A N 1
ATOM 1469 C CA . THR A 1 191 ? 24.452 -8.895 12.847 1.00 95.06 191 THR A CA 1
ATOM 1470 C C . THR A 1 191 ? 23.366 -9.086 11.798 1.00 95.06 191 THR A C 1
ATOM 1472 O O . THR A 1 191 ? 22.192 -9.163 12.144 1.00 95.06 191 THR A O 1
ATOM 1475 N N . ILE A 1 192 ? 23.758 -9.199 10.526 1.00 95.38 192 ILE A N 1
ATOM 1476 C CA . ILE A 1 192 ? 22.847 -9.663 9.475 1.00 95.38 192 ILE A CA 1
ATOM 1477 C C . ILE A 1 192 ? 22.796 -11.192 9.493 1.00 95.38 192 ILE A C 1
ATOM 1479 O O . ILE A 1 192 ? 23.839 -11.849 9.561 1.00 95.38 192 ILE A O 1
ATOM 1483 N N . THR A 1 193 ? 21.589 -11.734 9.420 1.00 88.06 193 THR A N 1
ATOM 1484 C CA . THR A 1 193 ? 21.272 -13.153 9.233 1.00 88.06 193 THR A CA 1
ATOM 1485 C C . THR A 1 193 ? 20.350 -13.308 8.017 1.00 88.06 193 THR A C 1
ATOM 1487 O O . THR A 1 193 ? 19.818 -12.330 7.489 1.00 88.06 193 THR A O 1
ATOM 1490 N N . THR A 1 194 ? 20.191 -14.539 7.533 1.00 84.00 194 THR A N 1
ATOM 1491 C CA . THR A 1 194 ? 19.271 -14.879 6.440 1.00 84.00 194 THR A CA 1
ATOM 1492 C C . THR A 1 194 ? 18.406 -16.042 6.906 1.00 84.00 194 THR A C 1
ATOM 1494 O O . THR A 1 194 ? 18.938 -16.993 7.485 1.00 84.00 194 THR A O 1
ATOM 1497 N N . SER A 1 195 ? 17.092 -15.957 6.704 1.00 75.94 195 SER A N 1
ATOM 1498 C CA . SER A 1 195 ? 16.154 -17.020 7.077 1.00 75.94 195 SER A CA 1
ATOM 1499 C C . SER A 1 195 ? 16.264 -18.241 6.150 1.00 75.94 195 SER A C 1
ATOM 1501 O O . SER A 1 195 ? 16.894 -18.194 5.093 1.00 75.94 195 SER A O 1
ATOM 1503 N N . GLU A 1 196 ? 15.587 -19.336 6.508 1.00 72.38 196 GLU A N 1
ATOM 1504 C CA . GLU A 1 196 ? 15.432 -20.501 5.620 1.00 72.38 196 GLU A CA 1
ATOM 1505 C C . GLU A 1 196 ? 14.610 -20.176 4.352 1.00 72.38 196 GLU A C 1
ATOM 1507 O O . GLU A 1 196 ? 14.762 -20.857 3.342 1.00 72.38 196 GLU A O 1
ATOM 1512 N N . SER A 1 197 ? 13.799 -19.108 4.377 1.00 59.19 197 SER A N 1
ATOM 1513 C CA . SER A 1 197 ? 13.056 -18.556 3.230 1.00 59.19 197 SER A CA 1
ATOM 1514 C C . SER A 1 197 ? 13.843 -17.529 2.397 1.00 59.19 197 SER A C 1
ATOM 1516 O O . SER A 1 197 ? 13.337 -17.067 1.379 1.00 59.19 197 SER A O 1
ATOM 1518 N N . GLY A 1 198 ? 15.072 -17.174 2.792 1.00 73.62 198 GLY A N 1
ATOM 1519 C CA . GLY A 1 198 ? 15.909 -16.188 2.095 1.00 73.62 198 GLY A CA 1
ATOM 1520 C C . GLY A 1 198 ? 15.738 -14.734 2.557 1.00 73.62 198 GLY A C 1
ATOM 1521 O O . GLY A 1 198 ? 16.464 -13.863 2.082 1.00 73.62 198 GLY A O 1
ATOM 1522 N N . ASP A 1 199 ? 14.841 -14.455 3.505 1.00 81.38 199 ASP A N 1
ATOM 1523 C CA . ASP A 1 199 ? 14.630 -13.110 4.050 1.00 81.38 199 ASP A CA 1
ATOM 1524 C C . ASP A 1 199 ? 15.873 -12.603 4.786 1.00 81.38 199 ASP A C 1
ATOM 1526 O O . ASP A 1 199 ? 16.475 -13.310 5.600 1.00 81.38 199 ASP A O 1
ATOM 1530 N N . VAL A 1 200 ? 16.229 -11.340 4.550 1.00 87.00 200 VAL A N 1
ATOM 1531 C CA . VAL A 1 200 ? 17.333 -10.672 5.246 1.00 87.00 200 VAL A CA 1
ATOM 1532 C C . VAL A 1 200 ? 16.852 -10.170 6.603 1.00 87.00 200 VAL A C 1
ATOM 1534 O O . VAL A 1 200 ? 15.895 -9.400 6.694 1.00 87.00 200 VAL A O 1
ATOM 1537 N N . LEU A 1 201 ? 17.541 -10.577 7.666 1.00 90.38 201 LEU A N 1
ATOM 1538 C CA . LEU A 1 201 ? 17.204 -10.261 9.051 1.00 90.38 201 LEU A CA 1
ATOM 1539 C C . LEU A 1 201 ? 18.335 -9.469 9.726 1.00 90.38 201 LEU A C 1
ATOM 1541 O O . LEU A 1 201 ? 19.517 -9.668 9.446 1.00 90.38 201 LEU A O 1
ATOM 1545 N N . PHE A 1 202 ? 17.976 -8.583 10.653 1.00 93.56 202 PHE A N 1
ATOM 1546 C CA . PHE A 1 202 ? 18.892 -7.959 11.609 1.00 93.56 202 PHE A CA 1
ATOM 1547 C C . PHE A 1 202 ? 18.688 -8.573 12.996 1.00 93.56 202 PHE A C 1
ATOM 1549 O O . PHE A 1 202 ? 17.639 -8.364 13.607 1.00 93.56 202 PHE A O 1
ATOM 1556 N N . GLU A 1 203 ? 19.696 -9.279 13.508 1.00 93.44 203 GLU A N 1
ATOM 1557 C CA . GLU A 1 203 ? 19.725 -9.845 14.859 1.00 93.44 203 GLU A CA 1
ATOM 1558 C C . GLU A 1 203 ? 20.404 -8.875 15.841 1.00 93.44 203 GLU A C 1
ATOM 1560 O O . GLU A 1 203 ? 21.585 -8.541 15.699 1.00 93.44 203 GLU A O 1
ATOM 1565 N N . ALA A 1 204 ? 19.678 -8.439 16.871 1.00 93.56 204 ALA A N 1
ATOM 1566 C CA . ALA A 1 204 ? 20.171 -7.503 17.880 1.00 93.56 204 ALA A CA 1
ATOM 1567 C C . ALA A 1 204 ? 21.026 -8.196 18.965 1.00 93.56 204 ALA A C 1
ATOM 1569 O O . ALA A 1 204 ? 20.561 -9.119 19.637 1.00 93.56 204 ALA A O 1
ATOM 1570 N N . LYS A 1 205 ? 22.260 -7.721 19.191 1.00 94.12 205 LYS A N 1
ATOM 1571 C CA . LYS A 1 205 ? 23.275 -8.375 20.047 1.00 94.12 205 LYS A CA 1
ATOM 1572 C C . LYS A 1 205 ? 23.596 -7.611 21.336 1.00 94.12 205 LYS A C 1
ATOM 1574 O O . LYS A 1 205 ? 23.485 -8.183 22.419 1.00 94.12 205 LYS A O 1
ATOM 1579 N N . GLU A 1 206 ? 23.975 -6.336 21.244 1.00 95.44 206 GLU A N 1
ATOM 1580 C CA . GLU A 1 206 ? 24.314 -5.481 22.395 1.00 95.44 206 GLU A CA 1
ATOM 1581 C C . GLU A 1 206 ? 23.644 -4.101 22.295 1.00 95.44 206 GLU A C 1
ATOM 1583 O O . GLU A 1 206 ? 23.198 -3.675 21.234 1.00 95.44 206 GLU A O 1
ATOM 1588 N N . LEU A 1 207 ? 23.548 -3.387 23.421 1.00 95.06 207 LEU A N 1
ATOM 1589 C CA . LEU A 1 207 ? 22.856 -2.097 23.510 1.00 95.06 207 LEU A CA 1
ATOM 1590 C C . LEU A 1 207 ? 23.605 -0.988 22.758 1.00 95.06 207 LEU A C 1
ATOM 1592 O O . LEU A 1 207 ? 24.746 -0.671 23.093 1.00 95.06 207 LEU A O 1
ATOM 1596 N N . GLY A 1 208 ? 22.934 -0.327 21.813 1.00 94.00 208 GLY A N 1
ATOM 1597 C CA . GLY A 1 208 ? 23.543 0.736 21.016 1.00 94.00 208 GLY A CA 1
ATOM 1598 C C . GLY A 1 208 ? 22.692 1.183 19.828 1.00 94.00 208 GLY A C 1
ATOM 1599 O O . GLY A 1 208 ? 21.472 1.018 19.815 1.00 94.00 208 GLY A O 1
ATOM 1600 N N . THR A 1 209 ? 23.360 1.736 18.818 1.00 95.19 209 THR A N 1
ATOM 1601 C CA . THR A 1 209 ? 22.782 2.005 17.495 1.00 95.19 209 THR A CA 1
ATOM 1602 C C . THR A 1 209 ? 23.659 1.318 16.458 1.00 95.19 209 THR A C 1
ATOM 1604 O O . THR A 1 209 ? 24.854 1.597 16.396 1.00 95.19 209 THR A O 1
ATOM 1607 N N . ALA A 1 210 ? 23.077 0.427 15.663 1.00 93.44 210 ALA A N 1
ATOM 1608 C CA . ALA A 1 210 ? 23.737 -0.205 14.532 1.00 93.44 210 ALA A CA 1
ATOM 1609 C C . ALA A 1 210 ? 23.422 0.584 13.257 1.00 93.44 210 ALA A C 1
ATOM 1611 O O . ALA A 1 210 ? 22.260 0.908 13.011 1.00 93.44 210 ALA A O 1
ATOM 1612 N N . THR A 1 211 ? 24.428 0.848 12.424 1.00 96.12 211 THR A N 1
ATOM 1613 C CA . THR A 1 211 ? 24.192 1.253 11.033 1.00 96.12 211 THR A CA 1
ATOM 1614 C C . THR A 1 211 ? 24.138 -0.008 10.181 1.00 96.12 211 THR A C 1
ATOM 1616 O O . THR A 1 211 ? 25.168 -0.650 9.966 1.00 96.12 211 THR A O 1
ATOM 1619 N N . VAL A 1 212 ? 22.938 -0.368 9.727 1.00 96.25 212 VAL A N 1
ATOM 1620 C CA . VAL A 1 212 ? 22.734 -1.341 8.647 1.00 96.25 212 VAL A CA 1
ATOM 1621 C C . VAL A 1 212 ? 23.084 -0.661 7.331 1.00 96.25 212 VAL A C 1
ATOM 1623 O O . VAL A 1 212 ? 22.697 0.489 7.112 1.00 96.25 212 VAL A O 1
ATOM 1626 N N . ILE A 1 213 ? 23.791 -1.373 6.463 1.00 96.50 213 ILE A N 1
ATOM 1627 C CA . ILE A 1 213 ? 24.196 -0.919 5.137 1.00 96.50 213 ILE A CA 1
ATOM 1628 C C . ILE A 1 213 ? 23.736 -1.960 4.111 1.00 96.50 213 ILE A C 1
ATOM 1630 O O . ILE A 1 213 ? 23.973 -3.153 4.299 1.00 96.50 213 ILE A O 1
ATOM 1634 N N . ALA A 1 214 ? 23.102 -1.492 3.038 1.00 96.12 214 ALA A N 1
ATOM 1635 C CA . ALA A 1 214 ? 22.785 -2.268 1.843 1.00 96.12 214 ALA A CA 1
ATOM 1636 C C . ALA A 1 214 ? 23.593 -1.700 0.669 1.00 96.12 214 ALA A C 1
ATOM 1638 O O . ALA A 1 214 ? 23.512 -0.501 0.381 1.00 96.12 214 ALA A O 1
ATOM 1639 N N . GLU A 1 215 ? 24.390 -2.534 0.014 1.00 94.56 215 GLU A N 1
ATOM 1640 C CA . GLU A 1 215 ? 25.324 -2.143 -1.042 1.00 94.56 215 GLU A CA 1
ATOM 1641 C C . GLU A 1 215 ? 24.984 -2.852 -2.360 1.00 94.56 215 GLU A C 1
ATOM 1643 O O . GLU A 1 215 ? 24.625 -4.027 -2.388 1.00 94.56 215 GLU A O 1
ATOM 1648 N N . THR A 1 216 ? 25.053 -2.110 -3.462 1.00 89.25 216 THR A N 1
ATOM 1649 C CA . THR A 1 216 ? 24.806 -2.590 -4.828 1.00 89.25 216 THR A CA 1
ATOM 1650 C C . THR A 1 216 ? 25.912 -2.065 -5.740 1.00 89.25 216 THR A C 1
ATOM 1652 O O . THR A 1 216 ? 26.610 -1.116 -5.383 1.00 89.25 216 THR A O 1
ATOM 1655 N N . GLU A 1 217 ? 26.040 -2.606 -6.952 1.00 86.69 217 GLU A N 1
ATOM 1656 C CA . GLU A 1 217 ? 27.028 -2.120 -7.929 1.00 86.69 217 GLU A CA 1
ATOM 1657 C C . GLU A 1 217 ? 26.831 -0.643 -8.353 1.00 86.69 217 GLU A C 1
ATOM 1659 O O . GLU A 1 217 ? 27.767 -0.025 -8.859 1.00 86.69 217 GLU A O 1
ATOM 1664 N N . TYR A 1 218 ? 25.647 -0.057 -8.109 1.00 86.44 218 TYR A N 1
ATOM 1665 C CA . TYR A 1 218 ? 25.308 1.324 -8.486 1.00 86.44 218 TYR A CA 1
ATOM 1666 C C . TYR A 1 218 ? 25.276 2.313 -7.312 1.00 86.44 218 TYR A C 1
ATOM 1668 O O . TYR A 1 218 ? 25.503 3.507 -7.513 1.00 86.44 218 TYR A O 1
ATOM 1676 N N . PHE A 1 219 ? 24.937 1.865 -6.099 1.00 89.00 219 PHE A N 1
ATOM 1677 C CA . PHE A 1 219 ? 24.755 2.739 -4.935 1.00 89.00 219 PHE A CA 1
ATOM 1678 C C . PHE A 1 219 ? 24.818 1.986 -3.596 1.00 89.00 219 PHE A C 1
ATOM 1680 O O . PHE A 1 219 ? 24.571 0.782 -3.514 1.00 89.00 219 PHE A O 1
ATOM 1687 N N . THR A 1 220 ? 25.028 2.746 -2.520 1.00 93.81 220 THR A N 1
ATOM 1688 C CA . THR A 1 220 ? 24.955 2.281 -1.126 1.00 93.81 220 THR A CA 1
ATOM 1689 C C . THR A 1 220 ? 23.801 2.978 -0.392 1.00 93.81 220 THR A C 1
ATOM 1691 O O . THR A 1 220 ? 23.506 4.150 -0.650 1.00 93.81 220 THR A O 1
ATOM 1694 N N . LYS A 1 221 ? 23.145 2.283 0.542 1.00 95.44 221 LYS A N 1
ATOM 1695 C CA . LYS A 1 221 ? 22.128 2.829 1.457 1.00 95.44 221 LYS A CA 1
ATOM 1696 C C . LYS A 1 221 ? 22.447 2.464 2.897 1.00 95.44 221 LYS A C 1
ATOM 1698 O O . LYS A 1 221 ? 22.944 1.379 3.160 1.00 95.44 221 LYS A O 1
ATOM 1703 N N . GLU A 1 222 ? 22.105 3.357 3.822 1.00 96.06 222 GLU A N 1
ATOM 1704 C CA . GLU A 1 222 ? 22.335 3.182 5.258 1.00 96.06 222 GLU A CA 1
ATOM 1705 C C . GLU A 1 222 ? 21.046 3.415 6.061 1.00 96.06 222 GLU A C 1
ATOM 1707 O O . GLU A 1 222 ? 20.199 4.225 5.670 1.00 96.06 222 GLU A O 1
ATOM 1712 N N . LYS A 1 223 ? 20.910 2.736 7.206 1.00 93.69 223 LYS A N 1
ATOM 1713 C CA . LYS A 1 223 ? 19.827 2.940 8.181 1.00 93.69 223 LYS A CA 1
ATOM 1714 C C . LYS A 1 223 ? 20.320 2.713 9.609 1.00 93.69 223 LYS A C 1
ATOM 1716 O O . LYS A 1 223 ? 20.915 1.680 9.904 1.00 93.69 223 LYS A O 1
ATOM 1721 N N . GLU A 1 224 ? 20.025 3.654 10.506 1.00 94.38 224 GLU A N 1
ATOM 1722 C CA . GLU A 1 224 ? 20.188 3.442 11.949 1.00 94.38 224 GLU A CA 1
ATOM 1723 C C . GLU A 1 224 ? 19.088 2.512 12.484 1.00 94.38 224 GLU A C 1
ATOM 1725 O O . GLU A 1 224 ? 17.900 2.782 12.295 1.00 94.38 224 GLU A O 1
ATOM 1730 N N . ILE A 1 225 ? 19.480 1.476 13.224 1.00 91.88 225 ILE A N 1
ATOM 1731 C CA . ILE A 1 225 ? 18.596 0.643 14.049 1.00 91.88 225 ILE A CA 1
ATOM 1732 C C . ILE A 1 225 ? 19.049 0.753 15.504 1.00 91.88 225 ILE A C 1
ATOM 1734 O O . ILE A 1 225 ? 20.234 0.609 15.809 1.00 91.88 225 ILE A O 1
ATOM 1738 N N . ARG A 1 226 ? 18.116 1.024 16.422 1.00 92.19 226 ARG A N 1
ATOM 1739 C CA . ARG A 1 226 ? 18.424 1.199 17.852 1.00 92.19 226 ARG A CA 1
ATOM 1740 C C . ARG A 1 226 ? 18.159 -0.085 18.621 1.00 92.19 226 ARG A C 1
ATOM 1742 O O . ARG A 1 226 ? 17.026 -0.551 18.656 1.00 92.19 226 ARG A O 1
ATOM 1749 N N . VAL A 1 227 ? 19.179 -0.613 19.287 1.00 93.94 227 VAL A N 1
ATOM 1750 C CA . VAL A 1 227 ? 19.067 -1.822 20.107 1.00 93.94 227 VAL A CA 1
ATOM 1751 C C . VAL A 1 227 ? 18.892 -1.441 21.574 1.00 93.94 227 VAL A C 1
ATOM 1753 O O . VAL A 1 227 ? 19.727 -0.739 22.152 1.00 93.94 227 VAL A O 1
ATOM 1756 N N . GLN A 1 228 ? 17.793 -1.894 22.179 1.00 91.75 228 GLN A N 1
ATOM 1757 C CA . GLN A 1 228 ? 17.421 -1.609 23.569 1.00 91.75 228 GLN A CA 1
ATOM 1758 C C . GLN A 1 228 ? 17.151 -2.900 24.350 1.00 91.75 228 GLN A C 1
ATOM 1760 O O . GLN A 1 228 ? 16.938 -3.961 23.771 1.00 91.75 228 GLN A O 1
ATOM 1765 N N . GLN A 1 229 ? 17.185 -2.825 25.684 1.00 89.69 229 GLN A N 1
ATOM 1766 C CA . GLN A 1 229 ? 17.069 -4.027 26.517 1.00 89.69 229 GLN A CA 1
ATOM 1767 C C . GLN A 1 229 ? 15.632 -4.555 26.611 1.00 89.69 229 GLN A C 1
ATOM 1769 O O . GLN A 1 229 ? 15.454 -5.761 26.723 1.00 89.69 229 GLN A O 1
ATOM 1774 N N . GLN A 1 230 ? 14.639 -3.664 26.544 1.00 87.12 230 GLN A N 1
ATOM 1775 C CA . GLN A 1 230 ? 13.223 -3.993 26.376 1.00 87.12 230 GLN A CA 1
ATOM 1776 C C . GLN A 1 230 ? 12.604 -2.979 25.410 1.00 87.12 230 GLN A C 1
ATOM 1778 O O . GLN A 1 230 ? 12.911 -1.784 25.491 1.00 87.12 230 GLN A O 1
ATOM 1783 N N . VAL A 1 231 ? 11.766 -3.451 24.491 1.00 87.50 231 VAL A N 1
ATOM 1784 C CA . VAL A 1 231 ? 11.057 -2.655 23.480 1.00 87.50 231 VAL A CA 1
ATOM 1785 C C . VAL A 1 231 ? 9.606 -3.101 23.481 1.00 87.50 231 VAL A C 1
ATOM 1787 O O . VAL A 1 231 ? 9.340 -4.294 23.475 1.00 87.50 231 VAL A O 1
ATOM 1790 N N . VAL A 1 232 ? 8.668 -2.152 23.469 1.00 86.88 232 VAL A N 1
ATOM 1791 C CA . VAL A 1 232 ? 7.242 -2.487 23.373 1.00 86.88 232 VAL A CA 1
ATOM 1792 C C . VAL A 1 232 ? 6.971 -3.096 22.003 1.00 86.88 232 VAL A C 1
ATOM 1794 O O . VAL A 1 232 ? 7.230 -2.444 20.984 1.00 86.88 232 VAL A O 1
ATOM 1797 N N . GLU A 1 233 ? 6.436 -4.309 21.984 1.00 83.38 233 GLU A N 1
ATOM 1798 C CA . GLU A 1 233 ? 5.990 -4.999 20.771 1.00 83.38 233 GLU A CA 1
ATOM 1799 C C . GLU A 1 233 ? 4.467 -4.964 20.621 1.00 83.38 233 GLU A C 1
ATOM 1801 O O . GLU A 1 233 ? 3.987 -4.809 19.502 1.00 83.38 233 GLU A O 1
ATOM 1806 N N . GLU A 1 234 ? 3.714 -4.994 21.725 1.00 83.81 234 GLU A N 1
ATOM 1807 C CA . GLU A 1 234 ? 2.245 -4.984 21.710 1.00 83.81 234 GLU A CA 1
ATOM 1808 C C . GLU A 1 234 ? 1.653 -3.851 22.568 1.00 83.81 234 GLU A C 1
ATOM 1810 O O . GLU A 1 234 ? 2.250 -3.404 23.554 1.00 83.81 234 GLU A O 1
ATOM 1815 N N . LEU A 1 235 ? 0.452 -3.399 22.194 1.00 83.00 235 LEU A N 1
ATOM 1816 C CA . LEU A 1 235 ? -0.376 -2.441 22.931 1.00 83.00 235 LEU A CA 1
ATOM 1817 C C . LEU A 1 235 ? -1.799 -3.006 23.067 1.00 83.00 235 LEU A C 1
ATOM 1819 O O . LEU A 1 235 ? -2.663 -2.754 22.224 1.00 83.00 235 LEU A O 1
ATOM 1823 N N . THR A 1 236 ? -2.048 -3.763 24.128 1.00 86.50 236 THR A N 1
ATOM 1824 C CA . THR A 1 236 ? -3.328 -4.441 24.381 1.00 86.50 236 THR A CA 1
ATOM 1825 C C . THR A 1 236 ? -4.239 -3.550 25.229 1.00 86.50 236 THR A C 1
ATOM 1827 O O . THR A 1 236 ? -3.828 -3.076 26.291 1.00 86.50 236 THR A O 1
ATOM 1830 N N . PHE A 1 237 ? -5.478 -3.300 24.800 1.00 91.56 237 PHE A N 1
ATOM 1831 C CA . PHE A 1 237 ? -6.476 -2.623 25.641 1.00 91.56 237 PHE A CA 1
ATOM 1832 C C . PHE A 1 237 ? -6.935 -3.523 26.801 1.00 91.56 237 PHE A C 1
ATOM 1834 O O . PHE A 1 237 ? -6.723 -4.731 26.797 1.00 91.56 237 PHE A O 1
ATOM 1841 N N . ASN A 1 238 ? -7.629 -2.954 27.789 1.00 93.62 238 ASN A N 1
ATOM 1842 C CA . ASN A 1 238 ? -8.349 -3.725 28.812 1.00 93.62 238 ASN A CA 1
ATOM 1843 C C . ASN A 1 238 ? -9.682 -4.337 28.329 1.00 93.62 238 ASN A C 1
ATOM 1845 O O . ASN A 1 238 ? -10.472 -4.788 29.160 1.00 93.62 238 ASN A O 1
ATOM 1849 N N . PHE A 1 239 ? -9.926 -4.324 27.017 1.00 87.94 239 PHE A N 1
ATOM 1850 C CA . PHE A 1 239 ? -11.090 -4.887 26.344 1.00 87.94 239 PHE A CA 1
ATOM 1851 C C . PHE A 1 239 ? -10.635 -5.525 25.027 1.00 87.94 239 PHE A C 1
ATOM 1853 O O . PHE A 1 239 ? -10.027 -4.844 24.203 1.00 87.94 239 PHE A O 1
ATOM 1860 N N . ASP A 1 240 ? -10.955 -6.805 24.839 1.00 78.75 240 ASP A N 1
ATOM 1861 C CA . ASP A 1 240 ? -10.627 -7.573 23.627 1.00 78.75 240 ASP A CA 1
ATOM 1862 C C . ASP A 1 240 ? -11.730 -7.473 22.546 1.00 78.75 240 ASP A C 1
ATOM 1864 O O . ASP A 1 240 ? -11.556 -7.919 21.415 1.00 78.75 240 ASP A O 1
ATOM 1868 N N . GLU A 1 241 ? -12.877 -6.879 22.897 1.00 80.38 241 GLU A N 1
ATOM 1869 C CA . GLU A 1 241 ? -14.056 -6.686 22.046 1.00 80.38 241 GLU A CA 1
ATOM 1870 C C . GLU A 1 241 ? -14.507 -5.208 22.084 1.00 80.38 241 GLU A C 1
ATOM 1872 O O . GLU A 1 241 ? -14.354 -4.553 23.125 1.00 80.38 241 GLU A O 1
ATOM 1877 N N . PRO A 1 242 ? -15.119 -4.674 21.005 1.00 83.88 242 PRO A N 1
ATOM 1878 C CA . PRO A 1 242 ? -15.743 -3.351 21.009 1.00 83.88 242 PRO A CA 1
ATOM 1879 C C . PRO A 1 242 ? -16.744 -3.165 22.154 1.00 83.88 242 PRO A C 1
ATOM 1881 O O . PRO A 1 242 ? -17.545 -4.053 22.452 1.00 83.88 242 PRO A O 1
ATOM 1884 N N . GLN A 1 243 ? -16.726 -1.995 22.789 1.00 88.75 243 GLN A N 1
ATOM 1885 C CA . GLN A 1 243 ? -17.589 -1.702 23.938 1.00 88.75 243 GLN A CA 1
ATOM 1886 C C . GLN A 1 243 ? -18.888 -1.005 23.517 1.00 88.75 243 GLN A C 1
ATOM 1888 O O . GLN A 1 243 ? -18.981 -0.430 22.436 1.00 88.75 243 GLN A O 1
ATOM 1893 N N . THR A 1 244 ? -19.919 -1.054 24.364 1.00 91.88 244 THR A N 1
ATOM 1894 C CA . THR A 1 244 ? -21.187 -0.333 24.154 1.00 91.88 244 THR A CA 1
ATOM 1895 C C . THR A 1 244 ? -21.592 0.382 25.439 1.00 91.88 244 THR A C 1
ATOM 1897 O O . THR A 1 244 ? -21.629 -0.245 26.497 1.00 91.88 244 THR A O 1
ATOM 1900 N N . ILE A 1 245 ? -21.888 1.679 25.339 1.00 94.19 245 ILE A N 1
ATOM 1901 C CA . ILE A 1 245 ? -22.286 2.555 26.452 1.00 94.19 245 ILE A CA 1
ATOM 1902 C C . ILE A 1 245 ? -23.467 3.451 26.050 1.00 94.19 245 ILE A C 1
ATOM 1904 O O . ILE A 1 245 ? -23.742 3.632 24.862 1.00 94.19 245 ILE A O 1
ATOM 1908 N N . ALA A 1 246 ? -24.153 4.048 27.021 1.00 94.19 246 ALA A N 1
ATOM 1909 C CA . ALA A 1 246 ? -25.142 5.099 26.773 1.00 94.19 246 ALA A CA 1
ATOM 1910 C C . ALA A 1 246 ? -24.503 6.500 26.636 1.00 94.19 246 ALA A C 1
ATOM 1912 O O . ALA A 1 246 ? -23.373 6.746 27.060 1.00 94.19 246 ALA A O 1
ATOM 1913 N N . ILE A 1 247 ? -25.261 7.462 26.098 1.00 93.94 247 ILE A N 1
ATOM 1914 C CA . ILE A 1 247 ? -24.934 8.896 26.221 1.00 93.94 247 ILE A CA 1
ATOM 1915 C C . ILE A 1 247 ? -24.852 9.293 27.712 1.00 93.94 247 ILE A C 1
ATOM 1917 O O . ILE A 1 247 ? -25.665 8.844 28.522 1.00 93.94 247 ILE A O 1
ATOM 1921 N N . ASP A 1 248 ? -23.882 10.149 28.054 1.00 94.88 248 ASP A N 1
ATOM 1922 C CA . ASP A 1 248 ? -23.490 10.566 29.413 1.00 94.88 248 ASP A CA 1
ATOM 1923 C C . ASP A 1 248 ? -22.936 9.433 30.319 1.00 94.88 248 ASP A C 1
ATOM 1925 O O . ASP A 1 248 ? -22.706 9.657 31.511 1.00 94.88 248 ASP A O 1
ATOM 1929 N N . GLU A 1 249 ? -22.677 8.228 29.792 1.00 96.12 249 GLU A N 1
ATOM 1930 C CA . GLU A 1 249 ? -22.011 7.141 30.529 1.00 96.12 249 GLU A CA 1
ATOM 1931 C C . GLU A 1 249 ? -20.474 7.240 30.443 1.00 96.12 249 GLU A C 1
ATOM 1933 O O . GLU A 1 249 ? -19.911 7.686 29.440 1.00 96.12 249 GLU A O 1
ATOM 1938 N N . GLU A 1 250 ? -19.789 6.831 31.518 1.00 96.44 250 GLU A N 1
ATOM 1939 C CA . GLU A 1 250 ? -18.326 6.858 31.655 1.00 96.44 250 GLU A CA 1
ATOM 1940 C C . GLU A 1 250 ? -17.745 5.436 31.694 1.00 96.44 250 GLU A C 1
ATOM 1942 O O . GLU A 1 250 ? -18.210 4.593 32.464 1.00 96.44 250 GLU A O 1
ATOM 1947 N N . ILE A 1 251 ? -16.677 5.187 30.929 1.00 97.31 251 ILE A N 1
ATOM 1948 C CA . ILE A 1 251 ? -15.940 3.913 30.905 1.00 97.31 251 ILE A CA 1
ATOM 1949 C C . ILE A 1 251 ? -14.441 4.134 31.160 1.00 97.31 251 ILE A C 1
ATOM 1951 O O . ILE A 1 251 ? -13.820 5.036 30.593 1.00 97.31 251 ILE A O 1
ATOM 1955 N N . GLU A 1 252 ? -13.843 3.316 32.034 1.00 97.44 252 GLU A N 1
ATOM 1956 C CA . GLU A 1 252 ? -12.396 3.332 32.291 1.00 97.44 252 GLU A CA 1
ATOM 1957 C C . GLU A 1 252 ? -11.653 2.538 31.207 1.00 97.44 252 GLU A C 1
ATOM 1959 O O . GLU A 1 252 ? -11.807 1.320 31.081 1.00 97.44 252 GLU A O 1
ATOM 1964 N N . LEU A 1 253 ? -10.823 3.242 30.437 1.00 97.00 253 LEU A N 1
ATOM 1965 C CA . LEU A 1 253 ? -9.955 2.677 29.410 1.00 97.00 253 LEU A CA 1
ATOM 1966 C C . LEU A 1 253 ? -8.517 2.619 29.926 1.00 97.00 253 LEU A C 1
ATOM 1968 O O . LEU A 1 253 ? -8.021 3.551 30.563 1.00 97.00 253 LEU A O 1
ATOM 1972 N N . SER A 1 254 ? -7.806 1.546 29.612 1.00 95.50 254 SER A N 1
ATOM 1973 C CA . SER A 1 254 ? -6.379 1.408 29.885 1.00 95.50 254 SER A CA 1
ATOM 1974 C C . SER A 1 254 ? -5.702 0.514 28.857 1.00 95.50 254 SER A C 1
ATOM 1976 O O . SER A 1 254 ? -6.344 -0.312 28.214 1.00 95.50 254 SER A O 1
ATOM 1978 N N . VAL A 1 255 ? -4.396 0.710 28.699 1.00 94.44 255 VAL A N 1
ATOM 1979 C CA . VAL A 1 255 ? -3.552 -0.070 27.793 1.00 94.44 255 VAL A CA 1
ATOM 1980 C C . VAL A 1 255 ? -2.425 -0.730 28.579 1.00 94.44 255 VAL A C 1
ATOM 1982 O O . VAL A 1 255 ? -1.770 -0.101 29.417 1.00 94.44 255 VAL A O 1
ATOM 1985 N N . GLN A 1 256 ? -2.195 -2.005 28.297 1.00 92.81 256 GLN A N 1
ATOM 1986 C CA . GLN A 1 256 ? -1.005 -2.737 28.690 1.00 92.81 256 GLN A CA 1
ATOM 1987 C C . GLN A 1 256 ? -0.013 -2.715 27.527 1.00 92.81 256 GLN A C 1
ATOM 1989 O O . GLN A 1 256 ? -0.375 -2.967 26.384 1.00 92.81 256 GLN A O 1
ATOM 1994 N N . ALA A 1 257 ? 1.244 -2.401 27.825 1.00 91.25 257 ALA A N 1
ATOM 1995 C CA . ALA A 1 257 ? 2.344 -2.583 26.891 1.00 91.25 257 ALA A CA 1
ATOM 1996 C C . ALA A 1 257 ? 3.124 -3.829 27.296 1.00 91.25 257 ALA A C 1
ATOM 1998 O O . ALA A 1 257 ? 3.473 -3.959 28.473 1.00 91.25 257 ALA A O 1
ATOM 1999 N N . THR A 1 258 ? 3.432 -4.704 26.348 1.00 86.75 258 THR A N 1
ATOM 2000 C CA . THR A 1 258 ? 4.301 -5.869 26.559 1.00 86.75 258 THR A CA 1
ATOM 2001 C C . THR A 1 258 ? 5.536 -5.788 25.674 1.00 86.75 258 THR A C 1
ATOM 2003 O O . THR A 1 258 ? 5.520 -5.194 24.590 1.00 86.75 258 THR A O 1
ATOM 2006 N N . ASP A 1 259 ? 6.635 -6.344 26.174 1.00 84.75 259 ASP A N 1
ATOM 2007 C CA . ASP A 1 259 ? 7.881 -6.481 25.430 1.00 84.75 259 ASP A CA 1
ATOM 2008 C C . ASP A 1 259 ? 7.911 -7.767 24.581 1.00 84.75 259 ASP A C 1
ATOM 2010 O O . ASP A 1 259 ? 6.981 -8.576 24.612 1.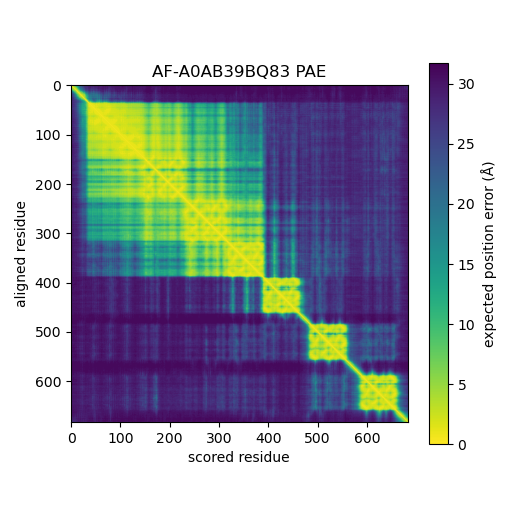00 84.75 259 ASP A O 1
ATOM 2014 N N . ALA A 1 260 ? 8.997 -7.990 23.839 1.00 80.06 260 ALA A N 1
ATOM 2015 C CA . ALA A 1 260 ? 9.145 -9.166 22.973 1.00 80.06 260 ALA A CA 1
ATOM 2016 C C . ALA A 1 260 ? 9.173 -10.523 23.724 1.00 80.06 260 ALA A C 1
ATOM 2018 O O . ALA A 1 260 ? 9.099 -11.584 23.101 1.00 80.06 260 ALA A O 1
ATOM 2019 N N . ASN A 1 261 ? 9.272 -10.512 25.057 1.00 79.56 261 ASN A N 1
ATOM 2020 C CA . ASN A 1 261 ? 9.173 -11.677 25.937 1.00 79.56 261 ASN A CA 1
ATOM 2021 C C . ASN A 1 261 ? 7.812 -11.777 26.662 1.00 79.56 261 ASN A C 1
ATOM 2023 O O . ASN A 1 261 ? 7.606 -12.725 27.424 1.00 79.56 261 ASN A O 1
ATOM 2027 N N . GLY A 1 262 ? 6.888 -10.838 26.429 1.00 81.12 262 GLY A N 1
ATOM 2028 C CA . GLY A 1 262 ? 5.607 -10.736 27.130 1.00 81.12 262 GLY A CA 1
ATOM 2029 C C . GLY A 1 262 ? 5.696 -10.065 28.507 1.00 81.12 262 GLY A C 1
ATOM 2030 O O . GLY A 1 262 ? 4.738 -10.137 29.280 1.00 81.12 262 GLY A O 1
ATOM 2031 N N . GLU A 1 263 ? 6.819 -9.428 28.860 1.00 86.06 263 GLU A N 1
ATOM 2032 C CA . GLU A 1 263 ? 6.941 -8.689 30.120 1.00 86.06 263 GLU A CA 1
ATOM 2033 C C . GLU A 1 263 ? 6.255 -7.319 30.031 1.00 86.06 263 GLU A C 1
ATOM 2035 O O . GLU A 1 263 ? 6.419 -6.575 29.065 1.00 86.06 263 GLU A O 1
ATOM 2040 N N . VAL A 1 264 ? 5.489 -6.960 31.066 1.00 91.06 264 VAL A N 1
ATOM 2041 C CA . VAL A 1 264 ? 4.691 -5.724 31.074 1.00 91.06 264 VAL A CA 1
ATOM 2042 C C . VAL A 1 264 ? 5.567 -4.487 31.292 1.00 91.06 264 VAL A C 1
ATOM 2044 O O . VAL A 1 264 ? 6.156 -4.295 32.360 1.00 91.06 264 VAL A O 1
ATOM 2047 N N . MET A 1 265 ? 5.579 -3.596 30.303 1.00 90.69 265 MET A N 1
ATOM 2048 C CA . MET A 1 265 ? 6.305 -2.328 30.314 1.00 90.69 265 MET A CA 1
ATOM 2049 C C . MET A 1 265 ? 5.440 -1.167 30.830 1.00 90.69 265 MET A C 1
ATOM 2051 O O . MET A 1 265 ? 4.237 -1.086 30.596 1.00 90.69 265 MET A O 1
ATOM 2055 N N . SER A 1 266 ? 6.072 -0.207 31.513 1.00 90.62 266 SER A N 1
ATOM 2056 C CA . SER A 1 266 ? 5.427 1.054 31.914 1.00 90.62 266 SER A CA 1
ATOM 2057 C C . SER A 1 266 ? 5.637 2.128 30.848 1.00 90.62 266 SER A C 1
ATOM 2059 O O . SER A 1 266 ? 6.776 2.506 30.573 1.00 90.62 266 SER A O 1
ATOM 2061 N N . ILE A 1 267 ? 4.545 2.646 30.279 1.00 90.38 267 ILE A N 1
ATOM 2062 C CA . ILE A 1 267 ? 4.566 3.589 29.152 1.00 90.38 267 ILE A CA 1
ATOM 2063 C C . ILE A 1 267 ? 3.747 4.862 29.406 1.00 90.38 267 ILE A C 1
ATOM 2065 O O . ILE A 1 267 ? 2.860 4.905 30.257 1.00 90.38 267 ILE A O 1
ATOM 2069 N N . SER A 1 268 ? 4.028 5.889 28.601 1.00 91.00 268 SER A N 1
ATOM 2070 C CA . SER A 1 268 ? 3.227 7.113 28.479 1.00 91.00 268 SER A CA 1
ATOM 2071 C C . SER A 1 268 ? 2.782 7.268 27.018 1.00 91.00 268 SER A C 1
ATOM 2073 O O . SER A 1 268 ? 3.456 7.975 26.265 1.00 91.00 268 SER A O 1
ATOM 2075 N N . PRO A 1 269 ? 1.715 6.571 26.590 1.00 91.62 269 PRO A N 1
ATOM 2076 C CA . PRO A 1 269 ? 1.189 6.664 25.233 1.00 91.62 269 PRO A CA 1
ATOM 2077 C C . PRO A 1 269 ? 0.457 7.991 25.003 1.00 91.62 269 PRO A C 1
ATOM 2079 O O . PRO A 1 269 ? 0.083 8.693 25.950 1.00 91.62 269 PRO A O 1
ATOM 2082 N N . ALA A 1 270 ? 0.228 8.304 23.730 1.00 87.62 270 ALA A N 1
ATOM 2083 C CA . ALA A 1 270 ? -0.747 9.305 23.317 1.00 87.62 270 ALA A CA 1
ATOM 2084 C C . ALA A 1 270 ? -2.117 8.640 23.116 1.00 87.62 270 ALA A C 1
ATOM 2086 O O . ALA A 1 270 ? -2.185 7.506 22.646 1.00 87.62 270 ALA A O 1
ATOM 2087 N N . TRP A 1 271 ? -3.188 9.362 23.449 1.00 91.75 271 TRP A N 1
ATOM 2088 C CA . TRP A 1 271 ? -4.572 8.949 23.201 1.00 91.75 271 TRP A CA 1
ATOM 2089 C C . TRP A 1 271 ? -5.246 9.940 22.251 1.00 91.75 271 TRP A C 1
ATOM 2091 O O . TRP A 1 271 ? -5.066 11.153 22.406 1.00 91.75 271 TRP A O 1
ATOM 2101 N N . ALA A 1 272 ? -6.045 9.432 21.318 1.00 85.81 272 ALA A N 1
ATOM 2102 C CA . ALA A 1 272 ? -6.842 10.212 20.380 1.00 85.81 272 ALA A CA 1
ATOM 2103 C C . ALA A 1 272 ? -8.244 9.607 20.192 1.00 85.81 272 ALA A C 1
ATOM 2105 O O . ALA A 1 272 ? -8.474 8.435 20.485 1.00 85.81 272 ALA A O 1
ATOM 2106 N N . LEU A 1 273 ? -9.160 10.433 19.689 1.00 83.12 273 LEU A N 1
ATOM 2107 C CA . LEU A 1 273 ? -10.487 10.052 19.211 1.00 83.12 273 LEU A CA 1
ATOM 2108 C C . LEU A 1 273 ? -10.539 10.378 17.717 1.00 83.12 273 LEU A C 1
ATOM 2110 O O . LEU A 1 273 ? -10.110 11.470 17.329 1.00 83.12 273 LEU A O 1
ATOM 2114 N N . GLU A 1 274 ? -11.018 9.457 16.885 1.00 79.44 274 GLU A N 1
ATOM 2115 C CA . GLU A 1 274 ? -11.103 9.687 15.437 1.00 79.44 274 GLU A CA 1
ATOM 2116 C C . GLU A 1 274 ? -12.384 10.438 15.050 1.00 79.44 274 GLU A C 1
ATOM 2118 O O . GLU A 1 274 ? -12.322 11.440 14.333 1.00 79.44 274 GLU A O 1
ATOM 2123 N N . ASN A 1 275 ? -13.530 10.019 15.591 1.00 78.12 275 ASN A N 1
ATOM 2124 C CA . ASN A 1 275 ? -14.853 10.481 15.164 1.00 78.12 275 ASN A CA 1
ATOM 2125 C C . ASN A 1 275 ? -15.420 11.572 16.088 1.00 78.12 275 ASN A C 1
ATOM 2127 O O . ASN A 1 275 ? -16.157 12.439 15.625 1.00 78.12 275 ASN A O 1
ATOM 2131 N N . ASN A 1 276 ? -14.951 11.639 17.340 1.00 90.81 276 ASN A N 1
ATOM 2132 C CA . ASN A 1 276 ? -15.248 12.690 18.327 1.00 90.81 276 ASN A CA 1
ATOM 2133 C C . ASN A 1 276 ? -16.707 12.685 18.839 1.00 90.81 276 ASN A C 1
ATOM 2135 O O . ASN A 1 276 ? -17.269 13.741 19.133 1.00 90.81 276 ASN A O 1
ATOM 2139 N N . PHE A 1 277 ? -17.295 11.499 19.017 1.00 91.31 277 PHE A N 1
ATOM 2140 C CA . PHE A 1 277 ? -18.613 11.296 19.646 1.00 91.31 277 PHE A CA 1
ATOM 2141 C C . PHE A 1 277 ? -18.585 11.406 21.184 1.00 91.31 277 PHE A C 1
ATOM 2143 O O . PHE A 1 277 ? -19.618 11.283 21.847 1.00 91.31 277 PHE A O 1
ATOM 2150 N N . GLY A 1 278 ? -17.412 11.649 21.774 1.00 94.00 278 GLY A N 1
ATOM 2151 C CA . GLY A 1 278 ? -17.238 11.786 23.218 1.00 94.00 278 GLY A CA 1
ATOM 2152 C C . GLY A 1 278 ? -15.970 12.538 23.618 1.00 94.00 278 GLY A C 1
ATOM 2153 O O . GLY A 1 278 ? -15.355 13.246 22.822 1.00 94.00 278 GLY A O 1
ATOM 2154 N N . THR A 1 279 ? -15.567 12.397 24.882 1.00 96.88 279 THR A N 1
ATOM 2155 C CA . THR A 1 279 ? -14.365 13.054 25.431 1.00 96.88 279 THR A CA 1
ATOM 2156 C C . THR A 1 279 ? -13.549 12.141 26.333 1.00 96.88 279 THR A C 1
ATOM 2158 O O . THR A 1 279 ? -14.112 11.326 27.057 1.00 96.88 279 THR A O 1
ATOM 2161 N N . LEU A 1 280 ? -12.229 12.353 26.357 1.00 96.94 280 LEU A N 1
ATOM 2162 C CA . LEU A 1 280 ? -11.300 11.695 27.279 1.00 96.94 280 LEU A CA 1
ATOM 2163 C C . LEU A 1 280 ? -10.967 12.592 28.485 1.00 96.94 280 LEU A C 1
ATOM 2165 O O . LEU A 1 280 ? -10.666 13.776 28.315 1.00 96.94 280 LEU A O 1
ATOM 2169 N N . SER A 1 281 ? -10.950 12.027 29.696 1.00 96.25 281 SER A N 1
ATOM 2170 C CA . SER A 1 281 ? -10.596 12.744 30.937 1.00 96.25 281 SER A CA 1
ATOM 2171 C C . SER A 1 281 ? -9.100 13.094 31.032 1.00 96.25 281 SER A C 1
ATOM 2173 O O . SER A 1 281 ? -8.722 14.084 31.664 1.00 96.25 281 SER A O 1
ATOM 2175 N N . SER A 1 282 ? -8.249 12.314 30.359 1.00 90.12 282 SER A N 1
ATOM 2176 C CA . SER A 1 282 ? -6.821 12.562 30.129 1.00 90.12 282 SER A CA 1
ATOM 2177 C C . SER A 1 282 ? -6.409 12.064 28.740 1.00 90.12 282 SER A C 1
ATOM 2179 O O . SER A 1 282 ? -6.888 11.032 28.278 1.00 90.12 282 SER A O 1
ATOM 2181 N N . THR A 1 283 ? -5.453 12.734 28.096 1.00 87.12 283 THR A N 1
ATOM 2182 C CA . THR A 1 283 ? -4.762 12.223 26.892 1.00 87.12 283 THR A CA 1
ATOM 2183 C C . THR A 1 283 ? -3.320 11.795 27.197 1.00 87.12 283 THR A C 1
ATOM 2185 O O . THR A 1 283 ? -2.453 11.831 26.325 1.00 87.12 283 THR A O 1
ATOM 2188 N N . SER A 1 284 ? -3.029 11.467 28.462 1.00 79.62 284 SER A N 1
ATOM 2189 C CA . SER A 1 284 ? -1.683 11.140 28.951 1.00 79.62 284 SER A CA 1
ATOM 2190 C C . SER A 1 284 ? -1.700 10.093 30.070 1.00 79.62 284 SER A C 1
ATOM 2192 O O . SER A 1 284 ? -2.558 10.136 30.954 1.00 79.62 284 SER A O 1
ATOM 2194 N N . GLY A 1 285 ? -0.711 9.193 30.048 1.00 88.38 285 GLY A N 1
ATOM 2195 C CA . GLY A 1 285 ? -0.639 8.009 30.913 1.00 88.38 285 GLY A CA 1
ATOM 2196 C C . GLY A 1 285 ? -1.257 6.770 30.254 1.00 88.38 285 GLY A C 1
ATOM 2197 O O . GLY A 1 285 ? -1.851 6.864 29.186 1.00 88.38 285 GLY A O 1
ATOM 2198 N N . SER A 1 286 ? -1.106 5.597 30.868 1.00 91.44 286 SER A N 1
ATOM 2199 C CA . SER A 1 286 ? -1.608 4.317 30.334 1.00 91.44 286 SER A CA 1
ATOM 2200 C C . SER A 1 286 ? -3.092 4.043 30.639 1.00 91.44 286 SER A C 1
ATOM 2202 O O . SER A 1 286 ? -3.557 2.923 30.452 1.00 91.44 286 SER A O 1
ATOM 2204 N N . SER A 1 287 ? -3.833 5.036 31.139 1.00 94.94 287 SER A N 1
ATOM 2205 C CA . SER A 1 287 ? -5.248 4.917 31.512 1.00 94.94 287 SER A CA 1
ATOM 2206 C C . SER A 1 287 ? -5.968 6.262 31.443 1.00 94.94 287 SER A C 1
ATOM 2208 O O . SER A 1 287 ? -5.383 7.292 31.792 1.00 94.94 287 SER A O 1
ATOM 2210 N N . THR A 1 288 ? -7.244 6.247 31.073 1.00 96.94 288 THR A N 1
ATOM 2211 C CA . THR A 1 288 ? -8.116 7.422 30.966 1.00 96.94 288 THR A CA 1
ATOM 2212 C C . THR A 1 288 ? -9.588 7.024 31.136 1.00 96.94 288 THR A C 1
ATOM 2214 O O . THR A 1 288 ? -9.916 5.842 31.201 1.00 96.94 288 THR A O 1
ATOM 2217 N N . THR A 1 289 ? -10.486 7.999 31.215 1.00 97.62 289 THR A N 1
ATOM 2218 C CA . THR A 1 289 ? -11.941 7.779 31.205 1.00 97.62 289 THR A CA 1
ATOM 2219 C C . THR A 1 289 ? -12.492 8.316 29.895 1.00 97.62 289 THR A C 1
ATOM 2221 O O . THR A 1 289 ? -12.210 9.470 29.570 1.00 97.62 289 THR A O 1
ATOM 2224 N N . TYR A 1 290 ? -13.269 7.521 29.164 1.00 97.88 290 TYR A N 1
ATOM 2225 C CA . TYR A 1 290 ? -14.063 8.003 28.032 1.00 97.88 290 TYR A CA 1
ATOM 2226 C C . TYR A 1 290 ? -15.500 8.273 28.483 1.00 97.88 290 TYR A C 1
ATOM 2228 O O . TYR A 1 290 ? -16.057 7.495 29.257 1.00 97.88 290 TYR A O 1
ATOM 2236 N N . THR A 1 291 ? -16.090 9.360 27.989 1.00 97.69 291 THR A N 1
ATOM 2237 C CA . THR A 1 291 ? -17.500 9.715 28.199 1.00 97.69 291 THR A CA 1
ATOM 2238 C C . THR A 1 291 ? -18.172 9.899 26.844 1.00 97.69 291 THR A C 1
ATOM 2240 O O . THR A 1 291 ? -17.748 10.774 26.083 1.00 97.69 291 THR A O 1
ATOM 2243 N N . GLY A 1 292 ? -19.214 9.117 26.548 1.00 95.19 292 GLY A N 1
ATOM 2244 C CA . GLY A 1 292 ? -20.013 9.272 25.326 1.00 95.19 292 GLY A CA 1
ATOM 2245 C C . GLY A 1 292 ? -20.930 10.497 25.404 1.00 95.19 292 GLY A C 1
ATOM 2246 O O . GLY A 1 292 ? -21.569 10.719 26.431 1.00 95.19 292 GLY A O 1
ATOM 2247 N N . GLN A 1 293 ? -20.998 11.306 24.343 1.00 94.12 293 GLN A N 1
ATOM 2248 C CA . GLN A 1 293 ? -21.780 12.558 24.307 1.00 94.12 293 GLN A CA 1
ATOM 2249 C C . GLN A 1 293 ? -22.805 12.611 23.164 1.00 94.12 293 GLN A C 1
ATOM 2251 O O . GLN A 1 293 ? -23.831 13.276 23.298 1.00 94.12 293 GLN A O 1
ATOM 2256 N N . GLU A 1 294 ? -22.559 11.902 22.064 1.00 91.38 294 GLU A N 1
ATOM 2257 C CA . GLU A 1 294 ? -23.459 11.796 20.912 1.00 91.38 294 GLU A CA 1
ATOM 2258 C C . GLU A 1 294 ? -23.516 10.337 20.427 1.00 91.38 294 GLU A C 1
ATOM 2260 O O . GLU A 1 294 ? -22.580 9.571 20.648 1.00 91.38 294 GLU A O 1
ATOM 2265 N N . ALA A 1 295 ? -24.636 9.924 19.824 1.00 89.12 295 ALA A N 1
ATOM 2266 C CA . ALA A 1 295 ? -24.821 8.544 19.374 1.00 89.12 295 ALA A CA 1
ATOM 2267 C C . ALA A 1 295 ? -24.019 8.265 18.092 1.00 89.12 295 ALA A C 1
ATOM 2269 O O . ALA A 1 295 ? -24.116 9.017 17.121 1.00 89.12 295 ALA A O 1
ATOM 2270 N N . GLY A 1 296 ? -23.263 7.168 18.078 1.00 88.56 296 GLY A N 1
ATOM 2271 C CA . GLY A 1 296 ? -22.339 6.836 16.993 1.00 88.56 296 GLY A CA 1
ATOM 2272 C C . GLY A 1 296 ? -21.396 5.690 17.358 1.00 88.56 296 GLY A C 1
ATOM 2273 O O . GLY A 1 296 ? -21.641 4.948 18.313 1.00 88.56 296 GLY A O 1
ATOM 2274 N N . ILE A 1 297 ? -20.306 5.551 16.601 1.00 85.31 297 ILE A N 1
ATOM 2275 C CA . ILE A 1 297 ? -19.205 4.623 16.893 1.00 85.31 297 ILE A CA 1
ATOM 2276 C C . ILE A 1 297 ? -17.904 5.425 16.920 1.00 85.31 297 ILE A C 1
ATOM 2278 O O . ILE A 1 297 ? -17.510 6.032 15.926 1.00 85.31 297 ILE A O 1
ATOM 2282 N N . GLU A 1 298 ? -17.248 5.457 18.072 1.00 88.06 298 GLU A N 1
ATOM 2283 C CA . GLU A 1 298 ? -15.960 6.113 18.279 1.00 88.06 298 GLU A CA 1
ATOM 2284 C C . GLU A 1 298 ? -14.818 5.109 18.111 1.00 88.06 298 GLU A C 1
ATOM 2286 O O . GLU A 1 298 ? -14.849 4.043 18.723 1.00 88.06 298 GLU A O 1
ATOM 2291 N N . ALA A 1 299 ? -13.779 5.478 17.361 1.00 85.31 299 ALA A N 1
ATOM 2292 C CA . ALA A 1 299 ? -12.506 4.765 17.376 1.00 85.31 299 ALA A CA 1
ATOM 2293 C C . ALA A 1 299 ? -11.541 5.476 18.340 1.00 85.31 299 ALA A C 1
ATOM 2295 O O . ALA A 1 299 ? -11.080 6.594 18.082 1.00 85.31 299 ALA A O 1
ATOM 2296 N N . VAL A 1 300 ? -11.247 4.833 19.474 1.00 86.00 300 VAL A N 1
ATOM 2297 C CA . VAL A 1 300 ? -10.264 5.311 20.451 1.00 86.00 300 VAL A CA 1
ATOM 2298 C C . VAL A 1 300 ? -8.896 4.766 20.066 1.00 86.00 300 VAL A C 1
ATOM 2300 O O . VAL A 1 300 ? -8.655 3.562 20.140 1.00 86.00 300 VAL A O 1
ATOM 2303 N N . ILE A 1 301 ? -7.989 5.658 19.668 1.00 85.69 301 ILE A N 1
ATOM 2304 C CA . ILE A 1 301 ? -6.655 5.302 19.175 1.00 85.69 301 ILE A CA 1
ATOM 2305 C C . ILE A 1 301 ? -5.617 5.559 20.271 1.00 85.69 301 ILE A C 1
ATOM 2307 O O . ILE A 1 301 ? -5.576 6.637 20.873 1.00 85.69 301 ILE A O 1
ATOM 2311 N N . VAL A 1 302 ? -4.748 4.577 20.502 1.00 84.56 302 VAL A N 1
ATOM 2312 C CA . VAL A 1 302 ? -3.626 4.634 21.446 1.00 84.56 302 VAL A CA 1
ATOM 2313 C C . VAL A 1 302 ? -2.316 4.413 20.693 1.00 84.56 302 VAL A C 1
ATOM 2315 O O . VAL A 1 302 ? -2.139 3.384 20.047 1.00 84.56 302 VAL A O 1
ATOM 2318 N N . SER A 1 303 ? -1.381 5.360 20.803 1.00 85.81 303 SER A N 1
ATOM 2319 C CA . SER A 1 303 ? -0.123 5.366 20.036 1.00 85.81 303 SER A CA 1
ATOM 2320 C C . SER A 1 303 ? 1.117 5.391 20.935 1.00 85.81 303 SER A C 1
ATOM 2322 O O . SER A 1 303 ? 1.185 6.170 21.895 1.00 85.81 303 SER A O 1
ATOM 2324 N N . TYR A 1 304 ? 2.141 4.601 20.594 1.00 83.50 304 TYR A N 1
ATOM 2325 C CA . TYR A 1 304 ? 3.446 4.606 21.269 1.00 83.50 304 TYR A CA 1
ATOM 2326 C C . TYR A 1 304 ? 4.601 4.257 20.307 1.00 83.50 304 TYR A C 1
ATOM 2328 O O . TYR A 1 304 ? 4.734 3.124 19.849 1.00 83.50 304 TYR A O 1
ATOM 2336 N N . HIS A 1 305 ? 5.469 5.240 20.030 1.00 82.81 305 HIS A N 1
ATOM 2337 C CA . HIS A 1 305 ? 6.477 5.200 18.952 1.00 82.81 305 HIS A CA 1
ATOM 2338 C C . HIS A 1 305 ? 5.850 4.805 17.604 1.00 82.81 305 HIS A C 1
ATOM 2340 O O . HIS A 1 305 ? 5.000 5.535 17.104 1.00 82.81 305 HIS A O 1
ATOM 2346 N N . ASP A 1 306 ? 6.264 3.665 17.047 1.00 74.06 306 ASP A N 1
ATOM 2347 C CA . ASP A 1 306 ? 5.822 3.130 15.757 1.00 74.06 306 ASP A CA 1
ATOM 2348 C C . ASP A 1 306 ? 4.508 2.314 15.872 1.00 74.06 306 ASP A C 1
ATOM 2350 O O . ASP A 1 306 ? 3.938 1.927 14.856 1.00 74.06 306 ASP A O 1
ATOM 2354 N N . LEU A 1 307 ? 4.027 2.032 17.094 1.00 73.81 307 LEU A N 1
ATOM 2355 C CA . LEU A 1 307 ? 2.830 1.219 17.349 1.00 73.81 307 LEU A CA 1
ATOM 2356 C C . LEU A 1 307 ? 1.565 2.065 17.511 1.00 73.81 307 LEU A C 1
ATOM 2358 O O . LEU A 1 307 ? 1.577 3.108 18.170 1.00 73.81 307 LEU A O 1
ATOM 2362 N N . ASN A 1 308 ? 0.455 1.529 17.004 1.00 79.31 308 ASN A N 1
ATOM 2363 C CA . ASN A 1 308 ? -0.904 1.985 17.280 1.00 79.31 308 ASN A CA 1
ATOM 2364 C C . ASN A 1 308 ? -1.772 0.790 17.690 1.00 79.31 308 ASN A C 1
ATOM 2366 O O . ASN A 1 308 ? -1.571 -0.317 17.197 1.00 79.31 308 ASN A O 1
ATOM 2370 N N . SER A 1 309 ? -2.755 1.040 18.546 1.00 77.25 309 SER A N 1
ATOM 2371 C CA . SER A 1 309 ? -3.840 0.122 18.890 1.00 77.25 309 SER A CA 1
ATOM 2372 C C . SER A 1 309 ? -5.158 0.893 18.861 1.00 77.25 309 SER A C 1
ATOM 2374 O O . SER A 1 309 ? -5.161 2.102 19.115 1.00 77.25 309 SER A O 1
ATOM 2376 N N . ILE A 1 310 ? -6.263 0.229 18.521 1.00 81.88 310 ILE A N 1
ATOM 2377 C CA . ILE A 1 310 ? -7.578 0.860 18.340 1.00 81.88 310 ILE A CA 1
ATOM 2378 C C . ILE A 1 310 ? -8.639 0.043 19.080 1.00 81.88 310 ILE A C 1
ATOM 2380 O O . ILE A 1 310 ? -8.682 -1.176 18.939 1.00 81.88 310 ILE A O 1
ATOM 2384 N N . LEU A 1 311 ? -9.501 0.724 19.835 1.00 83.25 311 LEU A N 1
ATOM 2385 C CA . LEU A 1 311 ? -10.705 0.157 20.440 1.00 83.25 311 LEU A CA 1
ATOM 2386 C C . LEU A 1 311 ? -11.933 0.916 19.930 1.00 83.25 311 LEU A C 1
ATOM 2388 O O . LEU A 1 311 ? -12.009 2.137 20.070 1.00 83.25 311 LEU A O 1
ATOM 2392 N N . GLU A 1 312 ? -12.903 0.193 19.377 1.00 87.25 312 GLU A N 1
ATOM 2393 C CA . GLU A 1 312 ? -14.201 0.761 19.010 1.00 87.25 312 GLU A CA 1
ATOM 2394 C C . GLU A 1 312 ? -15.145 0.823 20.219 1.00 87.25 312 GLU A C 1
ATOM 2396 O O . GLU A 1 312 ? -15.235 -0.115 21.020 1.00 87.25 312 GLU A O 1
ATOM 2401 N N . ILE A 1 313 ? -15.877 1.930 20.345 1.00 88.69 313 ILE A N 1
ATOM 2402 C CA . ILE A 1 313 ? -16.908 2.138 21.366 1.00 88.69 313 ILE A CA 1
ATOM 2403 C C . ILE A 1 313 ? -18.186 2.617 20.679 1.00 88.69 313 ILE A C 1
ATOM 2405 O O . ILE A 1 313 ? -18.215 3.692 20.083 1.00 88.69 313 ILE A O 1
ATOM 2409 N N . ARG A 1 314 ? -19.259 1.833 20.788 1.00 92.19 314 ARG A N 1
ATOM 2410 C CA . ARG A 1 314 ? -20.611 2.200 20.353 1.00 92.19 314 ARG A CA 1
ATOM 2411 C C . ARG A 1 314 ? -21.293 3.028 21.443 1.00 92.19 314 ARG A C 1
ATOM 2413 O O . ARG A 1 314 ? -21.323 2.619 22.603 1.00 92.19 314 ARG A O 1
ATOM 2420 N N . ILE A 1 315 ? -21.859 4.171 21.070 1.00 93.06 315 ILE A N 1
ATOM 2421 C CA . ILE A 1 315 ? -22.636 5.034 21.962 1.00 93.06 315 ILE A CA 1
ATOM 2422 C C . ILE A 1 315 ? -24.098 4.956 21.521 1.00 93.06 315 ILE A C 1
ATOM 2424 O O . ILE A 1 315 ? -24.454 5.433 20.441 1.00 93.06 315 ILE A O 1
ATOM 2428 N N . ASP A 1 316 ? -24.940 4.330 22.340 1.00 90.12 316 ASP A N 1
ATOM 2429 C CA . ASP A 1 316 ? -26.362 4.141 22.051 1.00 90.12 316 ASP A CA 1
ATOM 2430 C C . ASP A 1 316 ? -27.209 5.339 22.515 1.00 90.12 316 ASP A C 1
ATOM 2432 O O . ASP A 1 316 ? -27.029 5.889 23.607 1.00 90.12 316 ASP A O 1
ATOM 2436 N N . GLY A 1 317 ? -28.187 5.718 21.685 1.00 87.31 317 GLY A N 1
ATOM 2437 C CA . GLY A 1 317 ? -29.104 6.830 21.941 1.00 87.31 317 GLY A CA 1
ATOM 2438 C C . GLY A 1 317 ? -30.370 6.781 21.076 1.00 87.31 317 GLY A C 1
ATOM 2439 O O . GLY A 1 317 ? -30.865 5.707 20.725 1.00 87.31 317 GLY A O 1
ATOM 2440 N N . ASP A 1 318 ? -30.910 7.959 20.743 1.00 85.12 318 ASP A N 1
ATOM 2441 C CA . ASP A 1 318 ? -32.131 8.098 19.927 1.00 85.12 318 ASP A CA 1
ATOM 2442 C C . ASP A 1 318 ? -31.911 7.751 18.437 1.00 85.12 318 ASP A C 1
ATOM 2444 O O . ASP A 1 318 ? -32.859 7.376 17.746 1.00 85.12 318 ASP A O 1
ATOM 2448 N N . GLN A 1 319 ? -30.679 7.880 17.929 1.00 86.81 319 GLN A N 1
ATOM 2449 C CA . GLN A 1 319 ? -30.268 7.360 16.618 1.00 86.81 319 GLN A CA 1
ATOM 2450 C C . GLN A 1 319 ? -29.671 5.960 16.770 1.00 86.81 319 GLN A C 1
ATOM 2452 O O . GLN A 1 319 ? -29.124 5.625 17.822 1.00 86.81 319 GLN A O 1
ATOM 2457 N N . LYS A 1 320 ? -29.791 5.140 15.723 1.00 90.75 320 LYS A N 1
ATOM 2458 C CA . LYS A 1 320 ? -29.360 3.736 15.731 1.00 90.75 320 LYS A CA 1
ATOM 2459 C C . LYS A 1 320 ? -28.019 3.566 15.037 1.00 90.75 320 LYS A C 1
ATOM 2461 O O . LYS A 1 320 ? -27.716 4.291 14.098 1.00 90.75 320 LYS A O 1
ATOM 2466 N N . THR A 1 321 ? -27.215 2.620 15.497 1.00 89.38 321 THR A N 1
ATOM 2467 C CA . THR A 1 321 ? -25.849 2.376 15.007 1.00 89.38 321 THR A CA 1
ATOM 2468 C C . THR A 1 321 ? -25.720 0.953 14.459 1.00 89.38 321 THR A C 1
ATOM 2470 O O . THR A 1 321 ? -26.520 0.081 14.797 1.00 89.38 321 THR A O 1
ATOM 2473 N N . ILE A 1 322 ? -24.737 0.710 13.587 1.00 88.88 322 ILE A N 1
ATOM 2474 C CA . ILE A 1 322 ? -24.421 -0.629 13.064 1.00 88.88 322 ILE A CA 1
ATOM 2475 C C . ILE A 1 322 ? -22.944 -0.891 13.344 1.00 88.88 322 ILE A C 1
ATOM 2477 O O . ILE A 1 322 ? -22.078 -0.347 12.662 1.00 88.88 322 ILE A O 1
ATOM 2481 N N . LEU A 1 323 ? -22.666 -1.699 14.363 1.00 86.75 323 LEU A N 1
ATOM 2482 C CA . LEU A 1 323 ? -21.320 -2.145 14.711 1.00 86.75 323 LEU A CA 1
ATOM 2483 C C . LEU A 1 323 ? -20.959 -3.374 13.866 1.00 86.75 323 LEU A C 1
ATOM 2485 O O . LEU A 1 323 ? -21.721 -4.340 13.830 1.00 86.75 323 LEU A O 1
ATOM 2489 N N . THR A 1 324 ? -19.811 -3.337 13.190 1.00 83.44 324 THR A N 1
ATOM 2490 C CA . THR A 1 324 ? -19.383 -4.361 12.223 1.00 83.44 324 THR A CA 1
ATOM 2491 C C . THR A 1 324 ? -18.127 -5.088 12.693 1.00 83.44 324 THR A C 1
ATOM 2493 O O . THR A 1 324 ? -17.102 -4.453 12.910 1.00 83.44 324 THR A O 1
ATOM 2496 N N . GLN A 1 325 ? -18.181 -6.414 12.793 1.00 81.06 325 GLN A N 1
ATOM 2497 C CA . GLN A 1 325 ? -17.079 -7.273 13.243 1.00 81.06 325 GLN A CA 1
ATOM 2498 C C . GLN A 1 325 ? -16.716 -8.326 12.184 1.00 81.06 325 GLN A C 1
ATOM 2500 O O . GLN A 1 325 ? -17.542 -8.684 11.344 1.00 81.06 325 GLN A O 1
ATOM 2505 N N . THR A 1 326 ? -15.507 -8.883 12.238 1.00 77.19 326 THR A N 1
ATOM 2506 C CA . THR A 1 326 ? -15.080 -9.975 11.348 1.00 77.19 326 THR A CA 1
ATOM 2507 C C . THR A 1 326 ? -14.372 -11.092 12.113 1.00 77.19 326 THR A C 1
ATOM 2509 O O . THR A 1 326 ? -13.695 -10.853 13.110 1.00 77.19 326 THR A O 1
ATOM 2512 N N . GLU A 1 327 ? -14.528 -12.329 11.643 1.00 80.00 327 GLU A N 1
ATOM 2513 C CA . GLU A 1 327 ? -13.698 -13.477 12.021 1.00 80.00 327 GLU A CA 1
ATOM 2514 C C . GLU A 1 327 ? -13.094 -14.076 10.749 1.00 80.00 327 GLU A C 1
ATOM 2516 O O . GLU A 1 327 ? -13.798 -14.245 9.756 1.00 80.00 327 GLU A O 1
ATOM 2521 N N . GLY A 1 328 ? -11.792 -14.366 10.757 1.00 60.28 328 GLY A N 1
ATOM 2522 C CA . GLY A 1 328 ? -11.043 -14.624 9.525 1.00 60.28 328 GLY A CA 1
ATOM 2523 C C . GLY A 1 328 ? -10.718 -13.339 8.752 1.00 60.28 328 GLY A C 1
ATOM 2524 O O . GLY A 1 328 ? -10.920 -12.231 9.248 1.00 60.28 328 GLY A O 1
ATOM 2525 N N . ASN A 1 329 ? -10.167 -13.471 7.541 1.00 48.91 329 ASN A N 1
ATOM 2526 C CA . ASN A 1 329 ? -9.705 -12.319 6.758 1.00 48.91 329 ASN A CA 1
ATOM 2527 C C . ASN A 1 329 ? -10.749 -11.885 5.716 1.00 48.91 329 ASN A C 1
ATOM 2529 O O . ASN A 1 329 ? -11.019 -12.588 4.742 1.00 48.91 329 ASN A O 1
ATOM 2533 N N . GLY A 1 330 ? -11.293 -10.685 5.906 1.00 50.44 330 GLY A N 1
ATOM 2534 C CA . GLY A 1 330 ? -12.276 -10.049 5.033 1.00 50.44 330 GLY A CA 1
ATOM 2535 C C . GLY A 1 330 ? -12.772 -8.733 5.638 1.00 50.44 330 GLY A C 1
ATOM 2536 O O . GLY A 1 330 ? -12.219 -8.248 6.624 1.00 50.44 330 GLY A O 1
ATOM 2537 N N . SER A 1 331 ? -13.809 -8.139 5.052 1.00 54.56 331 SER A N 1
ATOM 2538 C CA . SER A 1 331 ? -14.392 -6.865 5.502 1.00 54.56 331 SER A CA 1
ATOM 2539 C C . SER A 1 331 ? -15.907 -6.795 5.273 1.00 54.56 331 SER A C 1
ATOM 2541 O O . SER A 1 331 ? -16.479 -7.650 4.595 1.00 54.56 331 SER A O 1
ATOM 2543 N N . ILE A 1 332 ? -16.556 -5.782 5.858 1.00 68.00 332 ILE A N 1
ATOM 2544 C CA . ILE A 1 332 ? -17.992 -5.500 5.714 1.00 68.00 332 ILE A CA 1
ATOM 2545 C C . ILE A 1 332 ? -18.175 -4.112 5.091 1.00 68.00 332 ILE A C 1
ATOM 2547 O O . ILE A 1 332 ? -17.533 -3.145 5.505 1.00 68.00 332 ILE A O 1
ATOM 2551 N N . LEU A 1 333 ? -19.088 -4.008 4.128 1.00 60.72 333 LEU A N 1
ATOM 2552 C CA . LEU A 1 333 ? -19.535 -2.762 3.514 1.00 60.72 333 LEU A CA 1
ATOM 2553 C C . LEU A 1 333 ? -20.985 -2.455 3.919 1.00 60.72 333 LEU A C 1
ATOM 2555 O O . LEU A 1 333 ? -21.817 -3.357 3.989 1.00 60.72 333 LEU A O 1
ATOM 2559 N N . LEU A 1 334 ? -21.284 -1.172 4.151 1.00 68.00 334 LEU A N 1
ATOM 2560 C CA . LEU A 1 334 ? -22.627 -0.654 4.433 1.00 68.00 334 LEU A CA 1
ATOM 2561 C C . LEU A 1 334 ? -23.031 0.362 3.355 1.00 68.00 334 LEU A C 1
ATOM 2563 O O . LEU A 1 334 ? -22.226 1.211 2.965 1.00 68.00 334 LEU A O 1
ATOM 2567 N N . SER A 1 335 ? -24.276 0.296 2.880 1.00 73.81 335 SER A N 1
ATOM 2568 C CA . SER A 1 335 ? -24.798 1.156 1.812 1.00 73.81 335 SER A CA 1
ATOM 2569 C C . SER A 1 335 ? -26.263 1.559 2.072 1.00 73.81 335 SER A C 1
ATOM 2571 O O . SER A 1 335 ? -27.150 0.714 1.940 1.00 73.81 335 SER A O 1
ATOM 2573 N N . PRO A 1 336 ? -26.555 2.829 2.424 1.00 72.62 336 PRO A N 1
ATOM 2574 C CA . PRO A 1 336 ? -25.593 3.899 2.699 1.00 72.62 336 PRO A CA 1
ATOM 2575 C C . PRO A 1 336 ? -24.766 3.603 3.960 1.00 72.62 336 PRO A C 1
ATOM 2577 O O . PRO A 1 336 ? -25.292 3.070 4.930 1.00 72.62 336 PRO A O 1
ATOM 2580 N N . ARG A 1 337 ? -23.487 3.999 3.972 1.00 76.50 337 ARG A N 1
ATOM 2581 C CA . ARG A 1 337 ? -22.700 4.091 5.209 1.00 76.50 337 ARG A CA 1
ATOM 2582 C C . ARG A 1 337 ? -23.011 5.423 5.887 1.00 76.50 337 ARG A C 1
ATOM 2584 O O . ARG A 1 337 ? -22.821 6.472 5.274 1.00 76.50 337 ARG A O 1
ATOM 2591 N N . GLN A 1 338 ? -23.451 5.365 7.136 1.00 75.88 338 GLN A N 1
ATOM 2592 C CA . GLN A 1 338 ? -23.633 6.504 8.036 1.00 75.88 338 GLN A CA 1
ATOM 2593 C C . GLN A 1 338 ? -23.126 6.118 9.432 1.00 75.88 338 GLN A C 1
ATOM 2595 O O . GLN A 1 338 ? -23.122 4.936 9.780 1.00 75.88 338 GLN A O 1
ATOM 2600 N N . ASP A 1 339 ? -22.718 7.101 10.234 1.00 76.12 339 ASP A N 1
ATOM 2601 C CA . ASP A 1 339 ? -22.236 6.847 11.602 1.00 76.12 339 ASP A CA 1
ATOM 2602 C C . ASP A 1 339 ? -23.398 6.564 12.576 1.00 76.12 339 ASP A C 1
ATOM 2604 O O . ASP A 1 339 ? -23.230 5.874 13.582 1.00 76.12 339 ASP A O 1
ATOM 2608 N N . SER A 1 340 ? -24.600 7.050 12.244 1.00 83.81 340 SER A N 1
ATOM 2609 C CA . SER A 1 340 ? -25.875 6.623 12.825 1.00 83.81 340 SER A CA 1
ATOM 2610 C C . SER A 1 340 ? -27.038 6.811 11.831 1.00 83.81 340 SER A C 1
ATOM 2612 O O . SER A 1 340 ? -26.898 7.490 10.811 1.00 83.81 340 SER A O 1
ATOM 2614 N N . TYR A 1 341 ? -28.173 6.165 12.111 1.00 87.00 341 TYR A N 1
ATOM 2615 C CA . TYR A 1 341 ? -29.318 5.992 11.212 1.00 87.00 341 TYR A CA 1
ATOM 2616 C C . TYR A 1 341 ? -30.649 6.321 11.916 1.00 87.00 341 TYR A C 1
ATOM 2618 O O . TYR A 1 341 ? -30.834 6.023 13.103 1.00 87.00 341 TYR A O 1
ATOM 2626 N N . GLU A 1 342 ? -31.621 6.858 11.168 1.00 90.44 342 GLU A N 1
ATOM 2627 C CA . GLU A 1 342 ? -33.010 6.981 11.636 1.00 90.44 342 GLU A CA 1
ATOM 2628 C C . GLU A 1 342 ? -33.735 5.622 11.585 1.00 90.44 342 GLU A C 1
ATOM 2630 O O . GLU A 1 342 ? -33.525 4.813 10.675 1.00 90.44 342 GLU A O 1
ATOM 2635 N N . VAL A 1 343 ? -34.648 5.386 12.535 1.00 92.81 343 VAL A N 1
ATOM 2636 C CA . VAL A 1 343 ? -35.484 4.173 12.572 1.00 92.81 343 VAL A CA 1
ATOM 2637 C C . VAL A 1 343 ? -36.361 4.080 11.318 1.00 92.81 343 VAL A C 1
ATOM 2639 O O . VAL A 1 343 ? -37.124 4.997 11.009 1.00 92.81 343 VAL A O 1
ATOM 2642 N N . GLY A 1 344 ? -36.281 2.947 10.621 1.00 90.88 344 GLY A N 1
ATOM 2643 C CA . GLY A 1 344 ? -36.935 2.701 9.334 1.00 90.88 344 GLY A CA 1
ATOM 2644 C C . GLY A 1 344 ? -36.048 2.946 8.107 1.00 90.88 344 GLY A C 1
ATOM 2645 O O . GLY A 1 344 ? -36.537 2.800 6.988 1.00 90.88 344 GLY A O 1
ATOM 2646 N N . THR A 1 345 ? -34.770 3.299 8.285 1.00 92.69 345 THR A N 1
ATOM 2647 C CA . THR A 1 345 ? -33.795 3.366 7.180 1.00 92.69 345 THR A CA 1
ATOM 2648 C C . THR A 1 345 ? -33.525 1.966 6.621 1.00 92.69 345 THR A C 1
ATOM 2650 O O . THR A 1 345 ? -33.356 1.021 7.388 1.00 92.69 345 THR A O 1
ATOM 2653 N N . GLU A 1 346 ? -33.464 1.822 5.296 1.00 92.56 346 GLU A N 1
ATOM 2654 C CA . GLU A 1 346 ? -33.002 0.595 4.635 1.00 92.56 346 GLU A CA 1
ATOM 2655 C C . GLU A 1 346 ? -31.496 0.703 4.346 1.00 92.56 346 GLU A C 1
ATOM 2657 O O . GLU A 1 346 ? -31.050 1.672 3.727 1.00 92.56 346 GLU A O 1
ATOM 2662 N N . VAL A 1 347 ? -30.720 -0.286 4.792 1.00 86.94 347 VAL A N 1
ATOM 2663 C CA . VAL A 1 347 ? -29.262 -0.372 4.611 1.00 86.94 347 VAL A CA 1
ATOM 2664 C C . VAL A 1 347 ? -28.931 -1.720 3.986 1.00 86.94 347 VAL A C 1
ATOM 2666 O O . VAL A 1 347 ? -29.433 -2.752 4.421 1.00 86.94 347 VAL A O 1
ATOM 2669 N N . THR A 1 348 ? -28.090 -1.728 2.958 1.00 83.38 348 THR A N 1
ATOM 2670 C CA . THR A 1 348 ? -27.521 -2.956 2.392 1.00 83.38 348 THR A CA 1
ATOM 2671 C C . THR A 1 348 ? -26.167 -3.230 3.028 1.00 83.38 348 THR A C 1
ATOM 2673 O O . THR A 1 348 ? -25.344 -2.322 3.152 1.00 83.38 348 THR A O 1
ATOM 2676 N N . VAL A 1 349 ? -25.975 -4.473 3.456 1.00 80.56 349 VAL A N 1
ATOM 2677 C CA . VAL A 1 349 ? -24.782 -4.999 4.115 1.00 80.56 349 VAL A CA 1
ATOM 2678 C C . VAL A 1 349 ? -24.163 -6.043 3.194 1.00 80.56 349 VAL A C 1
ATOM 2680 O O . VAL A 1 349 ? -24.855 -6.988 2.817 1.00 80.56 349 VAL A O 1
ATOM 2683 N N . SER A 1 350 ? -22.876 -5.910 2.874 1.00 71.56 350 SER A N 1
ATOM 2684 C CA . SER A 1 350 ? -22.168 -6.836 1.977 1.00 71.56 350 SER A CA 1
ATOM 2685 C C . SER A 1 350 ? -20.844 -7.288 2.601 1.00 71.56 350 SER A C 1
ATOM 2687 O O . SER A 1 350 ? -20.105 -6.465 3.144 1.00 71.56 350 SER A O 1
ATOM 2689 N N . ALA A 1 351 ? -20.531 -8.583 2.541 1.00 62.78 351 ALA A N 1
ATOM 2690 C CA . ALA A 1 351 ? -19.263 -9.151 3.004 1.00 62.78 351 ALA A CA 1
ATOM 2691 C C . ALA A 1 351 ? -18.260 -9.273 1.847 1.00 62.78 351 ALA A C 1
ATOM 2693 O O . ALA A 1 351 ? -18.620 -9.650 0.734 1.00 62.78 351 ALA A O 1
ATOM 2694 N N . VAL A 1 352 ? -16.985 -8.988 2.113 1.00 68.06 352 VAL A N 1
ATOM 2695 C CA . VAL A 1 352 ? -15.907 -9.031 1.112 1.00 68.06 352 VAL A CA 1
ATOM 2696 C C . VAL A 1 352 ? -14.735 -9.853 1.664 1.00 68.06 352 VAL A C 1
ATOM 2698 O O . VAL A 1 352 ? -13.967 -9.325 2.473 1.00 68.06 352 VAL A O 1
ATOM 2701 N N . PRO A 1 353 ? -14.587 -11.135 1.273 1.00 55.81 353 PRO A N 1
ATOM 2702 C CA . PRO A 1 353 ? -13.457 -11.971 1.682 1.00 55.81 353 PRO A CA 1
ATOM 2703 C C . PRO A 1 353 ? -12.111 -11.444 1.176 1.00 55.81 353 PRO A C 1
ATOM 2705 O O . PRO A 1 353 ? -12.026 -10.832 0.108 1.00 55.81 353 PRO A O 1
ATOM 2708 N N . GLN A 1 354 ? -11.041 -11.735 1.913 1.00 45.66 354 GLN A N 1
ATOM 2709 C CA . GLN A 1 354 ? -9.674 -11.570 1.421 1.00 45.66 354 GLN A CA 1
ATOM 2710 C C . GLN A 1 354 ? -9.280 -12.739 0.499 1.00 45.66 354 GLN A C 1
ATOM 2712 O O . GLN A 1 354 ? -9.849 -13.825 0.567 1.00 45.66 354 GLN A O 1
ATOM 2717 N N . LEU A 1 355 ? -8.272 -12.542 -0.356 1.00 43.66 355 LEU A N 1
ATOM 2718 C CA . LEU A 1 355 ? -7.721 -13.608 -1.200 1.00 43.66 355 LEU A CA 1
ATOM 2719 C C . LEU A 1 355 ? -7.295 -14.826 -0.351 1.00 43.66 355 LEU A C 1
ATOM 2721 O O . LEU A 1 355 ? -6.612 -14.662 0.660 1.00 43.66 355 LEU A O 1
ATOM 2725 N N . GLY A 1 356 ? -7.709 -16.028 -0.766 1.00 44.44 356 GLY A N 1
ATOM 2726 C CA . GLY A 1 356 ? -7.517 -17.288 -0.027 1.00 44.44 356 GLY A CA 1
ATOM 2727 C C . GLY A 1 356 ? -8.627 -17.623 0.984 1.00 44.44 356 GLY A C 1
ATOM 2728 O O . GLY A 1 356 ? -8.658 -18.737 1.504 1.00 44.44 356 GLY A O 1
ATOM 2729 N N . TRP A 1 357 ? -9.555 -16.693 1.234 1.00 61.09 357 TRP A N 1
ATOM 2730 C CA . TRP A 1 357 ? -10.654 -16.857 2.184 1.00 61.09 357 TRP A CA 1
ATOM 2731 C C . TRP A 1 357 ? -12.016 -16.846 1.478 1.00 61.09 357 TRP A C 1
ATOM 2733 O O . TRP A 1 357 ? -12.220 -16.153 0.482 1.00 61.09 357 TRP A O 1
ATOM 2743 N N . GLU A 1 358 ? -12.964 -17.611 2.010 1.00 65.06 358 GLU A N 1
ATOM 2744 C CA . GLU A 1 358 ? -14.360 -17.680 1.560 1.00 65.06 358 GLU A CA 1
ATOM 2745 C C . GLU A 1 358 ? -15.293 -17.042 2.602 1.00 65.06 358 GLU A C 1
ATOM 2747 O O . GLU A 1 358 ? -14.942 -16.957 3.777 1.00 65.06 358 GLU A O 1
ATOM 2752 N N . PHE A 1 359 ? -16.492 -16.606 2.203 1.00 75.56 359 PHE A N 1
ATOM 2753 C CA . PHE A 1 359 ? -17.511 -16.142 3.151 1.00 75.56 359 PHE A CA 1
ATOM 2754 C C . PHE A 1 359 ? -18.347 -17.322 3.668 1.00 75.56 359 PHE A C 1
ATOM 2756 O O . PHE A 1 359 ? -19.050 -17.967 2.891 1.00 75.56 359 PHE A O 1
ATOM 2763 N N . ALA A 1 360 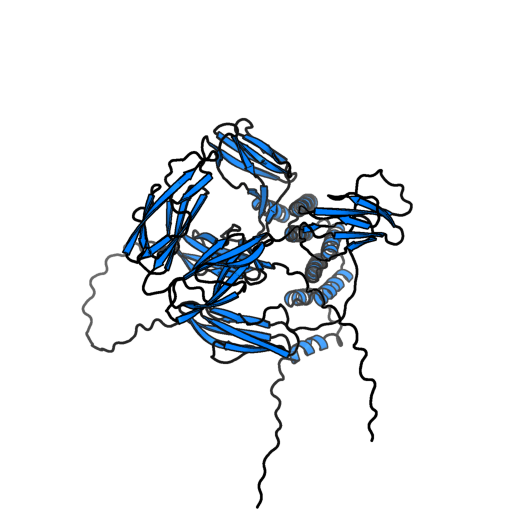? -18.298 -17.577 4.976 1.00 74.12 360 ALA A N 1
ATOM 2764 C CA . ALA A 1 360 ? -19.007 -18.682 5.621 1.00 74.12 360 ALA A CA 1
ATOM 2765 C C . ALA A 1 360 ? -20.414 -18.296 6.119 1.00 74.12 360 ALA A C 1
ATOM 2767 O O . ALA A 1 360 ? -21.303 -19.149 6.176 1.00 74.12 360 ALA A O 1
ATOM 2768 N N . GLY A 1 361 ? -20.638 -17.025 6.475 1.00 71.88 361 GLY A N 1
ATOM 2769 C CA . GLY A 1 361 ? -21.953 -16.520 6.882 1.00 71.88 361 GLY A CA 1
ATOM 2770 C C . GLY A 1 361 ? -21.921 -15.340 7.856 1.00 71.88 361 GLY A C 1
ATOM 2771 O O . GLY A 1 361 ? -20.861 -14.876 8.278 1.00 71.88 361 GLY A O 1
ATOM 2772 N N . TRP A 1 362 ? -23.114 -14.857 8.208 1.00 83.31 362 TRP A N 1
ATOM 2773 C CA . TRP A 1 362 ? -23.334 -13.786 9.183 1.00 83.31 362 TRP A CA 1
ATOM 2774 C C . TRP A 1 362 ? -23.677 -14.326 10.579 1.00 83.31 362 TRP A C 1
ATOM 2776 O O . TRP A 1 362 ? -24.462 -15.271 10.714 1.00 83.31 362 TRP A O 1
ATOM 2786 N N . GLU A 1 363 ? -23.156 -13.657 11.605 1.00 87.50 363 GLU A N 1
ATOM 2787 C CA . GLU A 1 363 ? -23.508 -13.804 13.021 1.00 87.50 363 GLU A CA 1
ATOM 2788 C C . GLU A 1 363 ? -23.906 -12.449 13.647 1.00 87.50 363 GLU A C 1
ATOM 2790 O O . GLU A 1 363 ? -23.699 -11.377 13.068 1.00 87.50 363 GLU A O 1
ATOM 2795 N N . GLY A 1 364 ? -24.449 -12.494 14.869 1.00 88.81 364 GLY A N 1
ATOM 2796 C CA . GLY A 1 364 ? -24.953 -11.326 15.597 1.00 88.81 364 GLY A CA 1
ATOM 2797 C C . GLY A 1 364 ? -26.434 -11.074 15.314 1.00 88.81 364 GLY A C 1
ATOM 2798 O O . GLY A 1 364 ? -27.230 -12.014 15.268 1.00 88.81 364 GLY A O 1
ATOM 2799 N N . ASP A 1 365 ? -26.803 -9.808 15.122 1.00 90.69 365 ASP A N 1
ATOM 2800 C CA . ASP A 1 365 ? -28.172 -9.392 14.783 1.00 90.69 365 ASP A CA 1
ATOM 2801 C C . ASP A 1 365 ? -28.524 -9.618 13.295 1.00 90.69 365 ASP A C 1
ATOM 2803 O O . ASP A 1 365 ? -29.684 -9.491 12.896 1.00 90.69 365 ASP A O 1
ATOM 2807 N N . LEU A 1 366 ? -27.539 -10.004 12.474 1.00 89.19 366 LEU A N 1
ATOM 2808 C CA . LEU A 1 366 ? -27.711 -10.498 11.106 1.00 89.19 366 LEU A CA 1
ATOM 2809 C C . LEU A 1 366 ? -27.348 -11.990 11.049 1.00 89.19 366 LEU A C 1
ATOM 2811 O O . LEU A 1 366 ? -26.528 -12.477 11.821 1.00 89.19 366 LEU A O 1
ATOM 2815 N N . SER A 1 367 ? -27.972 -12.737 10.138 1.00 87.12 367 SER A N 1
ATOM 2816 C CA . SER A 1 367 ? -27.719 -14.173 9.970 1.00 87.12 367 SER A CA 1
ATOM 2817 C C . SER A 1 367 ? -27.923 -14.622 8.523 1.00 87.12 367 SER A C 1
ATOM 2819 O O . SER A 1 367 ? -28.545 -13.914 7.730 1.00 87.12 367 SER A O 1
ATOM 2821 N N . GLY A 1 368 ? -27.403 -15.802 8.179 1.00 79.12 368 GLY A N 1
ATOM 2822 C CA . GLY A 1 368 ? -27.528 -16.410 6.849 1.00 79.12 368 GLY A CA 1
ATOM 2823 C C . GLY A 1 368 ? -26.212 -16.452 6.069 1.00 79.12 368 GLY A C 1
ATOM 2824 O O . GLY A 1 368 ? -25.199 -15.920 6.512 1.00 79.12 368 GLY A O 1
ATOM 2825 N N . SER A 1 369 ? -26.236 -17.112 4.911 1.00 78.25 369 SER A N 1
ATOM 2826 C CA . SER A 1 369 ? -25.074 -17.340 4.034 1.00 78.25 369 SER A CA 1
ATOM 2827 C C . SER A 1 369 ? -25.035 -16.435 2.796 1.00 78.25 369 SER A C 1
ATOM 2829 O O . SER A 1 369 ? -24.117 -16.543 1.990 1.00 78.25 369 SER A O 1
ATOM 2831 N N . GLU A 1 370 ? -26.029 -15.563 2.612 1.00 76.19 370 GLU A N 1
ATOM 2832 C CA . GLU A 1 370 ? -26.050 -14.614 1.495 1.00 76.19 370 GLU A CA 1
ATOM 2833 C C . GLU A 1 370 ? -24.979 -13.537 1.711 1.00 76.19 370 GLU A C 1
ATOM 2835 O O . GLU A 1 370 ? -24.970 -12.864 2.745 1.00 76.19 370 GLU A O 1
ATOM 2840 N N . ILE A 1 371 ? -24.079 -13.370 0.739 1.00 67.56 371 ILE A N 1
ATOM 2841 C CA . ILE A 1 371 ? -22.939 -12.441 0.829 1.00 67.56 371 ILE A CA 1
ATOM 2842 C C . ILE A 1 371 ? -23.364 -10.962 0.869 1.00 67.56 371 ILE A C 1
ATOM 2844 O O . ILE A 1 371 ? -22.610 -10.120 1.347 1.00 67.56 371 ILE A O 1
ATOM 2848 N N . GLU A 1 372 ? -24.584 -10.651 0.425 1.00 81.69 372 GLU A N 1
ATOM 2849 C CA . GLU A 1 372 ? -25.211 -9.331 0.518 1.00 81.69 372 GLU A CA 1
ATOM 2850 C C . GLU A 1 372 ? -26.662 -9.454 1.011 1.00 81.69 372 GLU A C 1
ATOM 2852 O O . GLU A 1 372 ? -27.407 -10.323 0.553 1.00 81.69 372 GLU A O 1
ATOM 2857 N N . GLN A 1 373 ? -27.075 -8.579 1.933 1.00 83.44 373 GLN A N 1
ATOM 2858 C CA . GLN A 1 373 ? -28.439 -8.515 2.469 1.00 83.44 373 GLN A CA 1
ATOM 2859 C C . GLN A 1 373 ? -28.886 -7.066 2.712 1.00 83.44 373 GLN A C 1
ATOM 2861 O O . GLN A 1 373 ? -28.149 -6.268 3.286 1.00 83.44 373 GLN A O 1
ATOM 2866 N N . THR A 1 374 ? -30.126 -6.727 2.345 1.00 91.19 374 THR A N 1
ATOM 2867 C CA . THR A 1 374 ? -30.759 -5.455 2.740 1.00 91.19 374 THR A CA 1
ATOM 2868 C C . THR A 1 374 ? -31.564 -5.638 4.025 1.00 91.19 374 THR A C 1
ATOM 2870 O O . THR A 1 374 ? -32.438 -6.502 4.101 1.00 91.19 374 THR A O 1
ATOM 2873 N N . ILE A 1 375 ? -31.292 -4.795 5.018 1.00 93.19 375 ILE A N 1
ATOM 2874 C CA . ILE A 1 375 ? -31.942 -4.758 6.332 1.00 93.19 375 ILE A CA 1
ATOM 2875 C C . ILE A 1 375 ? -32.670 -3.426 6.544 1.00 93.19 375 ILE A C 1
ATOM 2877 O O . ILE A 1 375 ? -32.277 -2.395 6.000 1.00 93.19 375 ILE A O 1
ATOM 2881 N N . THR A 1 376 ? -33.719 -3.432 7.368 1.00 94.94 376 THR A N 1
ATOM 2882 C CA . THR A 1 376 ? -34.380 -2.209 7.850 1.00 94.94 376 THR A CA 1
ATOM 2883 C C . THR A 1 376 ? -33.976 -1.965 9.300 1.00 94.94 376 THR A C 1
ATOM 2885 O O . THR A 1 376 ? -34.111 -2.855 10.138 1.00 94.94 376 THR A O 1
ATOM 2888 N N . ILE A 1 377 ? -33.481 -0.767 9.607 1.00 95.19 377 ILE A N 1
ATOM 2889 C CA . ILE A 1 377 ? -32.963 -0.424 10.934 1.00 95.19 377 ILE A CA 1
ATOM 2890 C C . ILE A 1 377 ? -34.123 -0.122 11.890 1.00 95.19 377 ILE A C 1
ATOM 2892 O O . ILE A 1 377 ? -34.694 0.968 11.860 1.00 95.19 377 ILE A O 1
ATOM 2896 N N . GLU A 1 378 ? -34.489 -1.091 12.733 1.00 94.06 378 GLU A N 1
ATOM 2897 C CA . GLU A 1 378 ? -35.474 -0.904 13.814 1.00 94.06 378 GLU A CA 1
ATOM 2898 C C . GLU A 1 378 ? -34.818 -0.574 15.172 1.00 94.06 378 GLU A C 1
ATOM 2900 O O . GLU A 1 378 ? -35.387 0.187 15.957 1.00 94.06 378 GLU A O 1
ATOM 2905 N N . ASP A 1 379 ? -33.604 -1.075 15.428 1.00 92.56 379 ASP A N 1
ATOM 2906 C CA . ASP A 1 379 ? -32.784 -0.781 16.614 1.00 92.56 379 ASP A CA 1
ATOM 2907 C C . ASP A 1 379 ? -31.280 -0.734 16.251 1.00 92.56 379 ASP A C 1
ATOM 2909 O O . ASP A 1 379 ? -30.933 -0.913 15.083 1.00 92.56 379 ASP A O 1
ATOM 2913 N N . SER A 1 380 ? -30.390 -0.459 17.214 1.00 91.12 380 SER A N 1
ATOM 2914 C CA . SER A 1 380 ? -28.932 -0.543 17.015 1.00 91.12 380 SER A CA 1
ATOM 2915 C C . SER A 1 380 ? -28.509 -2.006 16.881 1.00 91.12 380 SER A C 1
ATOM 2917 O O . SER A 1 380 ? -28.945 -2.843 17.671 1.00 91.12 380 SER A O 1
ATOM 2919 N N . LEU A 1 381 ? -27.631 -2.304 15.924 1.00 91.94 381 LEU A N 1
ATOM 2920 C CA . LEU A 1 381 ? -27.249 -3.666 15.545 1.00 91.94 381 LEU A CA 1
ATOM 2921 C C . LEU A 1 381 ? -25.752 -3.912 15.769 1.00 91.94 381 LEU A C 1
ATOM 2923 O O . LEU A 1 381 ? -24.928 -3.019 15.555 1.00 91.94 381 LEU A O 1
ATOM 2927 N N . THR A 1 382 ? -25.398 -5.142 16.127 1.00 90.06 382 THR A N 1
ATOM 2928 C CA . THR A 1 382 ? -24.032 -5.675 16.043 1.00 90.06 382 THR A CA 1
ATOM 2929 C C . THR A 1 382 ? -24.030 -6.859 15.084 1.00 90.06 382 THR A C 1
ATOM 2931 O O . THR A 1 382 ? -24.710 -7.858 15.315 1.00 90.06 382 THR A O 1
ATOM 2934 N N . ILE A 1 383 ? -23.269 -6.752 13.998 1.00 91.75 383 ILE A N 1
ATOM 2935 C CA . ILE A 1 383 ? -23.214 -7.751 12.926 1.00 91.75 383 ILE A CA 1
ATOM 2936 C C . ILE A 1 383 ? -21.778 -8.221 12.705 1.00 91.75 383 ILE A C 1
ATOM 2938 O O . ILE A 1 383 ? -20.841 -7.422 12.725 1.00 91.75 383 ILE A O 1
ATOM 2942 N N . LYS A 1 384 ? -21.599 -9.521 12.483 1.00 87.56 384 LYS A N 1
ATOM 2943 C CA . LYS A 1 384 ? -20.290 -10.161 12.342 1.00 87.56 384 LYS A CA 1
ATOM 2944 C C . LYS A 1 384 ? -20.248 -11.006 11.070 1.00 87.56 384 LYS A C 1
ATOM 2946 O O . LYS A 1 384 ? -21.141 -11.819 10.850 1.00 87.56 384 LYS A O 1
ATOM 2951 N N . ALA A 1 385 ? -19.226 -10.823 10.239 1.00 71.44 385 ALA A N 1
ATOM 2952 C CA . ALA A 1 385 ? -18.976 -11.657 9.062 1.00 71.44 385 ALA A CA 1
ATOM 2953 C C . ALA A 1 385 ? -17.933 -12.733 9.386 1.00 71.44 385 ALA A C 1
ATOM 2955 O O . ALA A 1 385 ? -16.871 -12.421 9.927 1.00 71.44 385 ALA A O 1
ATOM 2956 N N . ILE A 1 386 ? -18.227 -13.987 9.044 1.00 77.12 386 ILE A N 1
ATOM 2957 C CA . ILE A 1 386 ? -17.322 -15.125 9.235 1.00 77.12 386 ILE A CA 1
ATOM 2958 C C . ILE A 1 386 ? -16.687 -15.493 7.898 1.00 77.12 386 ILE A C 1
ATOM 2960 O O . ILE A 1 386 ? -17.394 -15.706 6.909 1.00 77.12 386 ILE A O 1
ATOM 2964 N N . PHE A 1 387 ? -15.363 -15.613 7.884 1.00 72.44 387 PHE A N 1
ATOM 2965 C CA . PHE A 1 387 ? -14.575 -16.041 6.737 1.00 72.44 387 PHE A CA 1
ATOM 2966 C C . PHE A 1 387 ? -13.743 -17.281 7.089 1.00 72.44 387 PHE A C 1
ATOM 2968 O O . PHE A 1 387 ? -13.103 -17.326 8.141 1.00 72.44 387 PHE A O 1
ATOM 2975 N N . THR A 1 388 ? -13.706 -18.277 6.203 1.00 70.56 388 THR A N 1
ATOM 2976 C CA . THR A 1 388 ? -12.918 -19.517 6.367 1.00 70.56 388 THR A CA 1
ATOM 2977 C C . THR A 1 388 ? -11.796 -19.621 5.330 1.00 70.56 388 THR A C 1
ATOM 2979 O O . THR A 1 388 ? -11.847 -18.985 4.282 1.00 70.56 388 THR A O 1
ATOM 2982 N N . ASN A 1 389 ? -10.737 -20.374 5.644 1.00 55.78 389 ASN A N 1
ATOM 2983 C CA . ASN A 1 389 ? -9.573 -20.576 4.770 1.00 55.78 389 ASN A CA 1
ATOM 2984 C C . ASN A 1 389 ? -9.821 -21.771 3.824 1.00 55.78 389 ASN A C 1
ATOM 2986 O O . ASN A 1 389 ? -10.189 -22.844 4.307 1.00 55.78 389 ASN A O 1
ATOM 2990 N N . GLY A 1 390 ? -9.653 -21.578 2.508 1.00 56.31 390 GLY A N 1
ATOM 2991 C CA . GLY A 1 390 ? -10.391 -22.343 1.488 1.00 56.31 390 GLY A CA 1
ATOM 2992 C C . GLY A 1 390 ? -9.613 -23.192 0.466 1.00 56.31 390 GLY A C 1
ATOM 2993 O O . GLY A 1 390 ? -10.255 -23.738 -0.429 1.00 56.31 390 GLY A O 1
ATOM 2994 N N . GLY A 1 391 ? -8.281 -23.331 0.531 1.00 59.09 391 GLY A N 1
ATOM 2995 C CA . GLY A 1 391 ? -7.550 -24.279 -0.340 1.00 59.09 391 GLY A CA 1
ATOM 2996 C C . GLY A 1 391 ? -6.072 -23.965 -0.606 1.00 59.09 391 GLY A C 1
ATOM 2997 O O . GLY A 1 391 ? -5.548 -22.973 -0.109 1.00 59.09 391 GLY A O 1
ATOM 2998 N N . HIS A 1 392 ? -5.428 -24.818 -1.414 1.00 63.91 392 HIS A N 1
ATOM 2999 C CA . HIS A 1 392 ? -4.010 -24.738 -1.811 1.00 63.91 392 HIS A CA 1
ATOM 3000 C C . HIS A 1 392 ? -3.826 -24.468 -3.313 1.00 63.91 392 HIS A C 1
ATOM 3002 O O . HIS A 1 392 ? -4.664 -24.870 -4.121 1.00 63.91 392 HIS A O 1
ATOM 3008 N N . ILE A 1 393 ? -2.731 -23.821 -3.705 1.00 59.06 393 ILE A N 1
ATOM 3009 C CA . ILE A 1 393 ? -2.427 -23.405 -5.086 1.00 59.06 393 ILE A CA 1
ATOM 3010 C C . ILE A 1 393 ? -1.474 -24.402 -5.771 1.00 59.06 393 ILE A C 1
ATOM 3012 O O . ILE A 1 393 ? -0.530 -24.890 -5.152 1.00 59.06 393 ILE A O 1
ATOM 3016 N N . LEU A 1 394 ? -1.691 -24.672 -7.067 1.00 66.00 394 LEU A N 1
ATOM 3017 C CA . LEU A 1 394 ? -0.763 -25.431 -7.920 1.00 66.00 394 LEU A CA 1
ATOM 3018 C C . LEU A 1 394 ? -0.176 -24.541 -9.029 1.00 66.00 394 LEU A C 1
ATOM 3020 O O . LEU A 1 394 ? -0.911 -24.117 -9.924 1.00 66.00 394 LEU A O 1
ATOM 3024 N N . SER A 1 395 ? 1.140 -24.335 -9.001 1.00 71.56 395 SER A N 1
ATOM 3025 C CA . SER A 1 395 ? 1.923 -23.616 -10.020 1.00 71.56 395 SER A CA 1
ATOM 3026 C C . SER A 1 395 ? 2.649 -24.585 -10.965 1.00 71.56 395 SER A C 1
ATOM 3028 O O . SER A 1 395 ? 3.074 -25.662 -10.541 1.00 71.56 395 SER A O 1
ATOM 3030 N N . VAL A 1 396 ? 2.792 -24.212 -12.245 1.00 67.12 396 VAL A N 1
ATOM 3031 C CA . VAL A 1 396 ? 3.428 -25.011 -13.317 1.00 67.12 396 VAL A CA 1
ATOM 3032 C C . VAL A 1 396 ? 4.129 -24.049 -14.312 1.00 67.12 396 VAL A C 1
ATOM 3034 O O . VAL A 1 396 ? 3.515 -23.034 -14.628 1.00 67.12 396 VAL A O 1
ATOM 3037 N N . GLU A 1 397 ? 5.383 -24.312 -14.740 1.00 77.81 397 GLU A N 1
ATOM 3038 C CA . GLU A 1 397 ? 6.354 -23.330 -15.339 1.00 77.81 397 GLU A CA 1
ATOM 3039 C C . GLU A 1 397 ? 7.263 -23.926 -16.464 1.00 77.81 397 GLU A C 1
ATOM 3041 O O . GLU A 1 397 ? 7.487 -25.117 -16.365 1.00 77.81 397 GLU A O 1
ATOM 3046 N N . LYS A 1 398 ? 7.913 -23.216 -17.435 1.00 85.00 398 LYS A N 1
ATOM 3047 C CA . LYS A 1 398 ? 8.836 -23.811 -18.481 1.00 85.00 398 LYS A CA 1
ATOM 3048 C C . LYS A 1 398 ? 10.290 -23.376 -18.650 1.00 85.00 398 LYS A C 1
ATOM 3050 O O . LYS A 1 398 ? 10.835 -22.468 -18.038 1.00 85.00 398 LYS A O 1
ATOM 3055 N N . GLU A 1 399 ? 10.882 -24.195 -19.518 1.00 85.88 399 GLU A N 1
ATOM 3056 C CA . GLU A 1 399 ? 12.146 -24.232 -20.240 1.00 85.88 399 GLU A CA 1
ATOM 3057 C C . GLU A 1 399 ? 11.890 -25.250 -21.406 1.00 85.88 399 GLU A C 1
ATOM 3059 O O . GLU A 1 399 ? 11.019 -26.115 -21.292 1.00 85.88 399 GLU A O 1
ATOM 3064 N N . GLY A 1 400 ? 12.557 -25.179 -22.563 1.00 82.75 400 GLY A N 1
ATOM 3065 C CA . GLY A 1 400 ? 12.277 -26.090 -23.706 1.00 82.75 400 GLY A CA 1
ATOM 3066 C C . GLY A 1 400 ? 10.848 -26.024 -24.303 1.00 82.75 400 GLY A C 1
ATOM 3067 O O . GLY A 1 400 ? 10.069 -25.149 -23.942 1.00 82.75 400 GLY A O 1
ATOM 3068 N N . GLU A 1 401 ? 10.498 -26.933 -25.233 1.00 76.19 401 GLU A N 1
ATOM 3069 C CA . GLU A 1 401 ? 9.265 -26.832 -26.058 1.00 76.19 401 GLU A CA 1
ATOM 3070 C C . GLU A 1 401 ? 8.360 -28.078 -26.041 1.00 76.19 401 GLU A C 1
ATOM 3072 O O . GLU A 1 401 ? 8.830 -29.219 -26.109 1.00 76.19 401 GLU A O 1
ATOM 3077 N N . GLY A 1 402 ? 7.048 -27.839 -25.999 1.00 76.88 402 GLY A N 1
ATOM 3078 C CA . GLY A 1 402 ? 5.975 -28.811 -25.771 1.00 76.88 402 GLY A CA 1
ATOM 3079 C C . GLY A 1 402 ? 4.899 -28.275 -24.815 1.00 76.88 402 GLY A C 1
ATOM 3080 O O . GLY A 1 402 ? 5.061 -27.200 -24.230 1.00 76.88 402 GLY A O 1
ATOM 3081 N N . THR A 1 403 ? 3.821 -29.045 -24.633 1.00 72.44 403 THR A N 1
ATOM 3082 C CA . THR A 1 403 ? 2.591 -28.678 -23.898 1.00 72.44 403 THR A CA 1
ATOM 3083 C C . THR A 1 403 ? 2.381 -29.517 -22.631 1.00 72.44 403 THR A C 1
ATOM 3085 O O . THR A 1 403 ? 2.629 -30.729 -22.626 1.00 72.44 403 THR A O 1
ATOM 3088 N N . ILE A 1 404 ? 1.781 -28.919 -21.594 1.00 78.94 404 ILE A N 1
ATOM 3089 C CA . ILE A 1 404 ? 1.200 -29.635 -20.443 1.00 78.94 404 ILE A CA 1
ATOM 3090 C C . ILE A 1 404 ? -0.330 -29.661 -20.505 1.00 78.94 404 ILE A C 1
ATOM 3092 O O . ILE A 1 404 ? -0.997 -28.652 -20.715 1.00 78.94 404 ILE A O 1
ATOM 3096 N N . LEU A 1 405 ? -0.895 -30.831 -20.218 1.00 66.00 405 LEU A N 1
ATOM 3097 C CA . LEU A 1 405 ? -2.318 -31.057 -19.992 1.00 66.00 405 LEU A CA 1
ATOM 3098 C C . LEU A 1 405 ? -2.556 -31.362 -18.507 1.00 66.00 405 LEU A C 1
ATOM 3100 O O . LEU A 1 405 ? -1.906 -32.241 -17.945 1.00 66.00 405 LEU A O 1
ATOM 3104 N N . ARG A 1 406 ? -3.516 -30.674 -17.879 1.00 75.50 406 ARG A N 1
ATOM 3105 C CA . ARG A 1 406 ? -3.921 -30.894 -16.478 1.00 75.50 406 ARG A CA 1
ATOM 3106 C C . ARG A 1 406 ? -5.373 -31.366 -16.375 1.00 75.50 406 ARG A C 1
ATOM 3108 O O . ARG A 1 406 ? -6.226 -30.910 -17.132 1.00 75.50 406 ARG A O 1
ATOM 3115 N N . SER A 1 407 ? -5.667 -32.279 -15.446 1.00 62.12 407 SER A N 1
ATOM 3116 C CA . SER A 1 407 ? -7.003 -32.888 -15.292 1.00 62.12 407 SER A CA 1
ATOM 3117 C C . SER A 1 407 ? -8.070 -31.947 -14.734 1.00 62.12 407 SER A C 1
ATOM 3119 O O . SER A 1 407 ? -9.260 -32.229 -14.858 1.00 62.12 407 SER A O 1
ATOM 3121 N N . SER A 1 408 ? -7.653 -30.844 -14.115 1.00 59.94 408 SER A N 1
ATOM 3122 C CA . SER A 1 408 ? -8.522 -29.795 -13.596 1.00 59.94 408 SER A CA 1
ATOM 3123 C C . SER A 1 408 ? -7.888 -28.432 -13.863 1.00 59.94 408 SER A C 1
ATOM 3125 O O . SER A 1 408 ? -6.668 -28.283 -13.786 1.00 59.94 408 SER A O 1
ATOM 3127 N N . LEU A 1 409 ? -8.721 -27.443 -14.198 1.00 47.28 409 LEU A N 1
ATOM 3128 C CA . LEU A 1 409 ? -8.287 -26.072 -14.484 1.00 47.28 409 LEU A CA 1
ATOM 3129 C C . LEU A 1 409 ? -8.348 -25.144 -13.258 1.00 47.28 409 LEU A C 1
ATOM 3131 O O . LEU A 1 409 ? -8.032 -23.963 -13.395 1.00 47.28 409 LEU A O 1
ATOM 3135 N N . SER A 1 410 ? -8.738 -25.658 -12.085 1.00 49.19 410 SER A N 1
ATOM 3136 C CA . SER A 1 410 ? -8.856 -24.879 -10.847 1.00 49.19 410 SER A CA 1
ATOM 3137 C C . SER A 1 410 ? -7.577 -24.098 -10.514 1.00 49.19 410 SER A C 1
ATOM 3139 O O . SER A 1 410 ? -6.466 -24.526 -10.837 1.00 49.19 410 SER A O 1
ATOM 3141 N N . SER A 1 411 ? -7.751 -22.940 -9.876 1.00 44.16 411 SER A N 1
ATOM 3142 C CA . SER A 1 411 ? -6.677 -22.111 -9.309 1.00 44.16 411 SER A CA 1
ATOM 3143 C C . SER A 1 411 ? -6.367 -22.453 -7.848 1.00 44.16 411 SER A C 1
ATOM 3145 O O . SER A 1 411 ? -5.311 -22.089 -7.345 1.00 44.16 411 SER A O 1
ATOM 3147 N N . THR A 1 412 ? -7.289 -23.143 -7.175 1.00 47.62 412 THR A N 1
ATOM 3148 C CA . THR A 1 412 ? -7.145 -23.678 -5.819 1.00 47.62 412 THR A CA 1
ATOM 3149 C C . THR A 1 412 ? -7.689 -25.104 -5.762 1.00 47.62 412 THR A C 1
ATOM 3151 O O . THR A 1 412 ? -8.607 -25.455 -6.506 1.00 47.62 412 THR A O 1
ATOM 3154 N N . PHE A 1 413 ? -7.120 -25.917 -4.879 1.00 59.25 413 PHE A N 1
ATOM 3155 C CA . PHE A 1 413 ? -7.427 -27.331 -4.693 1.00 59.25 413 PHE A CA 1
ATOM 3156 C C . PHE A 1 413 ? -7.715 -27.619 -3.218 1.00 59.25 413 PHE A C 1
ATOM 3158 O O . PHE A 1 413 ? -7.047 -27.086 -2.327 1.00 59.25 413 PHE A O 1
ATOM 3165 N N . ALA A 1 414 ? -8.705 -28.473 -2.957 1.00 57.88 414 ALA A N 1
ATOM 3166 C CA . ALA A 1 414 ? -8.897 -29.050 -1.630 1.00 57.88 414 ALA A CA 1
ATOM 3167 C C . ALA A 1 414 ? -7.792 -30.082 -1.355 1.00 57.88 414 ALA A C 1
ATOM 3169 O O . ALA A 1 414 ? -7.334 -30.758 -2.276 1.00 57.88 414 ALA A O 1
ATOM 3170 N N . SER A 1 415 ? -7.377 -30.237 -0.095 1.00 55.28 415 SER A N 1
ATOM 3171 C CA . SER A 1 415 ? -6.202 -31.062 0.237 1.00 55.28 415 SER A CA 1
ATOM 3172 C C . SER A 1 415 ? -6.381 -32.571 -0.033 1.00 55.28 415 SER A C 1
ATOM 3174 O O . SER A 1 415 ? -5.414 -33.330 -0.073 1.00 55.28 415 SER A O 1
ATOM 3176 N N . ASP A 1 416 ? -7.612 -33.025 -0.287 1.00 59.59 416 ASP A N 1
ATOM 3177 C CA . ASP A 1 416 ? -7.926 -34.383 -0.732 1.00 59.59 416 ASP A CA 1
ATOM 3178 C C . ASP A 1 416 ? -8.250 -34.513 -2.239 1.00 59.59 416 ASP A C 1
ATOM 3180 O O . ASP A 1 416 ? -8.474 -35.636 -2.703 1.00 59.59 416 ASP A O 1
ATOM 3184 N N . GLU A 1 417 ? -8.204 -33.440 -3.042 1.00 59.38 417 GLU A N 1
ATOM 3185 C CA . GLU A 1 417 ? -8.434 -33.500 -4.498 1.00 59.38 417 GLU A CA 1
ATOM 3186 C C . GLU A 1 417 ? -7.185 -34.015 -5.254 1.00 59.38 417 GLU A C 1
ATOM 3188 O O . GLU A 1 417 ? -6.119 -33.400 -5.180 1.00 59.38 417 GLU A O 1
ATOM 3193 N N . PRO A 1 418 ? -7.271 -35.132 -6.008 1.00 72.25 418 PRO A N 1
ATOM 3194 C CA . PRO A 1 418 ? -6.139 -35.654 -6.765 1.00 72.25 418 PRO A CA 1
ATOM 3195 C C . PRO A 1 418 ? -6.011 -34.988 -8.146 1.00 72.25 418 PRO A C 1
ATOM 3197 O O . PRO A 1 418 ? -6.835 -35.204 -9.041 1.00 72.25 418 PRO A O 1
ATOM 3200 N N . VAL A 1 419 ? -4.929 -34.242 -8.356 1.00 76.12 419 VAL A N 1
ATOM 3201 C CA . VAL A 1 419 ? -4.589 -33.602 -9.634 1.00 76.12 419 VAL A CA 1
ATOM 3202 C C . VAL A 1 419 ? -3.729 -34.540 -10.479 1.00 76.12 419 VAL A C 1
ATOM 3204 O O . VAL A 1 419 ? -2.830 -35.206 -9.971 1.00 76.12 419 VAL A O 1
ATOM 3207 N N . THR A 1 420 ? -4.000 -34.608 -11.785 1.00 81.38 420 THR A N 1
ATOM 3208 C CA . THR A 1 420 ? -3.186 -35.341 -12.767 1.00 81.38 420 THR A CA 1
ATOM 3209 C C . THR A 1 420 ? -2.622 -34.379 -13.803 1.00 81.38 420 THR A C 1
ATOM 3211 O O . THR A 1 420 ? -3.369 -33.576 -14.364 1.00 81.38 420 THR A O 1
ATOM 3214 N N . LEU A 1 421 ? -1.324 -34.491 -14.082 1.00 84.06 421 LEU A N 1
ATOM 3215 C CA . LEU A 1 421 ? -0.623 -33.748 -15.129 1.00 84.06 421 LEU A CA 1
ATOM 3216 C C . LEU A 1 421 ? -0.091 -34.726 -16.194 1.00 84.06 421 LEU A C 1
ATOM 3218 O O . LEU A 1 421 ? 0.249 -35.872 -15.879 1.00 84.06 421 LEU A O 1
ATOM 3222 N N . THR A 1 422 ? -0.034 -34.289 -17.453 1.00 85.62 422 THR A N 1
ATOM 3223 C CA . THR A 1 422 ? 0.458 -35.073 -18.598 1.00 85.62 422 THR A CA 1
ATOM 3224 C C . THR A 1 422 ? 1.194 -34.169 -19.589 1.00 85.62 422 THR A C 1
ATOM 3226 O O . THR A 1 422 ? 0.629 -33.178 -20.046 1.00 85.62 422 THR A O 1
ATOM 3229 N N . ALA A 1 423 ? 2.424 -34.518 -19.956 1.00 83.88 423 ALA A N 1
ATOM 3230 C CA . ALA A 1 423 ? 3.293 -33.730 -20.827 1.00 83.88 423 ALA A CA 1
ATOM 3231 C C . ALA A 1 423 ? 3.310 -34.270 -22.270 1.00 83.88 423 ALA A C 1
ATOM 3233 O O . ALA A 1 423 ? 3.119 -35.468 -22.502 1.00 83.88 423 ALA A O 1
ATOM 3234 N N . ARG A 1 424 ? 3.538 -33.396 -23.258 1.00 83.31 424 ARG A N 1
ATOM 3235 C CA . ARG A 1 424 ? 3.716 -33.750 -24.679 1.00 83.31 424 ARG A CA 1
ATOM 3236 C C . ARG A 1 424 ? 4.767 -32.857 -25.333 1.00 83.31 424 ARG A C 1
ATOM 3238 O O . ARG A 1 424 ? 4.562 -31.655 -25.408 1.00 83.31 424 ARG A O 1
ATOM 3245 N N . ALA A 1 425 ? 5.850 -33.452 -25.826 1.00 86.50 425 ALA A N 1
ATOM 3246 C CA . ALA A 1 425 ? 6.914 -32.724 -26.515 1.00 86.50 425 ALA A CA 1
ATOM 3247 C C . ALA A 1 425 ? 6.507 -32.323 -27.945 1.00 86.50 425 ALA A C 1
ATOM 3249 O O . ALA A 1 425 ? 5.782 -33.073 -28.609 1.00 86.50 425 ALA A O 1
ATOM 3250 N N . ASP A 1 426 ? 7.013 -31.182 -28.418 1.00 74.56 426 ASP A N 1
ATOM 3251 C CA . ASP A 1 426 ? 6.796 -30.688 -29.785 1.00 74.56 426 ASP A CA 1
ATOM 3252 C C . ASP A 1 426 ? 7.760 -31.305 -30.821 1.00 74.56 426 ASP A C 1
ATOM 3254 O O . ASP A 1 426 ? 8.680 -32.057 -30.493 1.00 74.56 426 ASP A O 1
ATOM 3258 N N . GLU A 1 427 ? 7.551 -31.019 -32.114 1.00 81.12 427 GLU A N 1
ATOM 3259 C CA . GLU A 1 427 ? 8.344 -31.619 -33.197 1.00 81.12 427 GLU A CA 1
ATOM 3260 C C . GLU A 1 427 ? 9.838 -31.244 -33.095 1.00 81.12 427 GLU A C 1
ATOM 3262 O O . GLU A 1 427 ? 10.238 -30.096 -33.297 1.00 81.12 427 GLU A O 1
ATOM 3267 N N . GLY A 1 428 ? 10.677 -32.247 -32.814 1.00 78.00 428 GLY A N 1
ATOM 3268 C CA . GLY A 1 428 ? 12.116 -32.085 -32.592 1.00 78.00 428 GLY A CA 1
ATOM 3269 C C . GLY A 1 428 ? 12.523 -31.934 -31.123 1.00 78.00 428 GLY A C 1
ATOM 3270 O O . GLY A 1 428 ? 13.650 -31.501 -30.862 1.00 78.00 428 GLY A O 1
ATOM 3271 N N . TRP A 1 429 ? 11.640 -32.277 -30.182 1.00 88.69 429 TRP A N 1
ATOM 3272 C CA . TRP A 1 429 ? 11.910 -32.342 -28.746 1.00 88.69 429 TRP A CA 1
ATOM 3273 C C . TRP A 1 429 ? 11.423 -33.674 -28.144 1.00 88.69 429 TRP A C 1
ATOM 3275 O O . TRP A 1 429 ? 10.498 -34.311 -28.649 1.00 88.69 429 TRP A O 1
ATOM 3285 N N . THR A 1 430 ? 12.035 -34.083 -27.033 1.00 83.69 430 THR A N 1
ATOM 3286 C CA . THR A 1 430 ? 11.745 -35.319 -26.288 1.00 83.69 430 THR A CA 1
ATOM 3287 C C . THR A 1 430 ? 11.570 -35.011 -24.796 1.00 83.69 430 THR A C 1
ATOM 3289 O O . THR A 1 430 ? 12.310 -34.208 -24.239 1.00 83.69 430 THR A O 1
ATOM 3292 N N . PHE A 1 431 ? 10.602 -35.657 -24.139 1.00 87.19 431 PHE A N 1
ATOM 3293 C CA . PHE A 1 431 ? 10.313 -35.504 -22.704 1.00 87.19 431 PHE A CA 1
ATOM 3294 C C . PHE A 1 431 ? 11.282 -36.279 -21.793 1.00 87.19 431 PHE A C 1
ATOM 3296 O O . PHE A 1 431 ? 11.668 -37.396 -22.138 1.00 87.19 431 PHE A O 1
ATOM 3303 N N . ASP A 1 432 ? 11.610 -35.712 -20.624 1.00 87.44 432 ASP A N 1
ATOM 3304 C CA . ASP A 1 432 ? 12.609 -36.258 -19.678 1.00 87.44 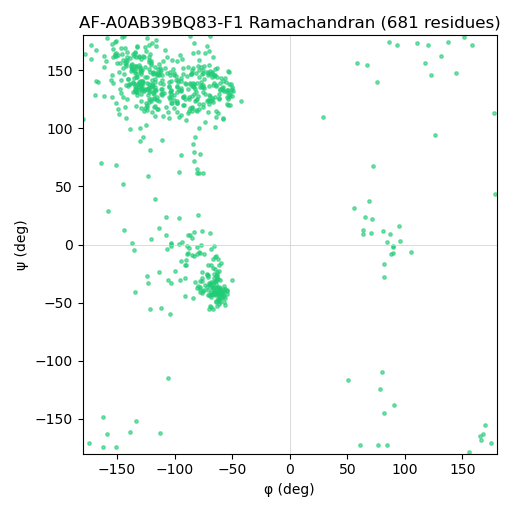432 ASP A CA 1
ATOM 3305 C C . ASP A 1 432 ? 12.045 -36.525 -18.257 1.00 87.44 432 ASP A C 1
ATOM 3307 O O . ASP A 1 432 ? 12.414 -37.518 -17.629 1.00 87.44 432 ASP A O 1
ATOM 3311 N N . GLY A 1 433 ? 11.078 -35.733 -17.763 1.00 75.69 433 GLY A N 1
ATOM 3312 C CA . GLY A 1 433 ? 10.420 -35.994 -16.469 1.00 75.69 433 GLY A CA 1
ATOM 3313 C C . GLY A 1 433 ? 9.598 -34.836 -15.895 1.00 75.69 433 GLY A C 1
ATOM 3314 O O . GLY A 1 433 ? 9.338 -33.871 -16.602 1.00 75.69 433 GLY A O 1
ATOM 3315 N N . TRP A 1 434 ? 9.206 -34.956 -14.620 1.00 80.00 434 TRP A N 1
ATOM 3316 C CA . TRP A 1 434 ? 8.689 -33.920 -13.719 1.00 80.00 434 TRP A CA 1
ATOM 3317 C C . TRP A 1 434 ? 9.629 -33.711 -12.497 1.00 80.00 434 TRP A C 1
ATOM 3319 O O . TRP A 1 434 ? 10.015 -34.708 -11.890 1.00 80.00 434 TRP A O 1
ATOM 3329 N N . ARG A 1 435 ? 9.952 -32.476 -12.071 1.00 78.06 435 ARG A N 1
ATOM 3330 C CA . ARG A 1 435 ? 10.523 -32.071 -10.760 1.00 78.06 435 ARG A CA 1
ATOM 3331 C C . ARG A 1 435 ? 9.762 -30.839 -10.201 1.00 78.06 435 ARG A C 1
ATOM 3333 O O . ARG A 1 435 ? 8.581 -30.649 -10.484 1.00 78.06 435 ARG A O 1
ATOM 3340 N N . GLY A 1 436 ? 10.424 -30.005 -9.393 1.00 77.06 436 GLY A N 1
ATOM 3341 C CA . GLY A 1 436 ? 9.774 -29.119 -8.424 1.00 77.06 436 GLY A CA 1
ATOM 3342 C C . GLY A 1 436 ? 9.457 -29.910 -7.153 1.00 77.06 436 GLY A C 1
ATOM 3343 O O . GLY A 1 436 ? 10.187 -30.845 -6.810 1.00 77.06 436 GLY A O 1
ATOM 3344 N N . ASP A 1 437 ? 8.341 -29.600 -6.502 1.00 65.00 437 ASP A N 1
ATOM 3345 C CA . ASP A 1 437 ? 7.891 -30.290 -5.285 1.00 65.00 437 ASP A CA 1
ATOM 3346 C C . ASP A 1 437 ? 7.454 -31.750 -5.545 1.00 65.00 437 ASP A C 1
ATOM 3348 O O . ASP A 1 437 ? 7.412 -32.577 -4.631 1.00 65.00 437 ASP A O 1
ATOM 3352 N N . VAL A 1 438 ? 7.179 -32.108 -6.807 1.00 71.88 438 VAL A N 1
ATOM 3353 C CA . VAL A 1 438 ? 6.795 -33.463 -7.243 1.00 71.88 438 VAL A CA 1
ATOM 3354 C C . VAL A 1 438 ? 7.781 -33.980 -8.292 1.00 71.88 438 VAL A C 1
ATOM 3356 O O . VAL A 1 438 ? 7.969 -33.348 -9.323 1.00 71.88 438 VAL A O 1
ATOM 3359 N N . THR A 1 439 ? 8.386 -35.156 -8.069 1.00 77.44 439 THR A N 1
ATOM 3360 C CA . THR A 1 439 ? 9.448 -35.707 -8.940 1.00 77.44 439 THR A CA 1
ATOM 3361 C C . THR A 1 439 ? 9.061 -37.035 -9.632 1.00 77.44 439 THR A C 1
ATOM 3363 O O . THR A 1 439 ? 8.661 -37.993 -8.965 1.00 77.44 439 THR A O 1
ATOM 3366 N N . SER A 1 440 ? 9.150 -37.143 -10.972 1.00 76.50 440 SER A N 1
ATOM 3367 C CA . SER A 1 440 ? 8.846 -38.378 -11.732 1.00 76.50 440 SER A CA 1
ATOM 3368 C C . SER A 1 440 ? 9.251 -38.381 -13.219 1.00 76.50 440 SER A C 1
ATOM 3370 O O . SER A 1 440 ? 8.768 -37.570 -13.993 1.00 76.50 440 SER A O 1
ATOM 3372 N N . ALA A 1 441 ? 9.977 -39.399 -13.690 1.00 79.19 441 ALA A N 1
ATOM 3373 C CA . ALA A 1 441 ? 10.319 -39.581 -15.116 1.00 79.19 441 ALA A CA 1
ATOM 3374 C C . ALA A 1 441 ? 9.188 -40.185 -16.000 1.00 79.19 441 ALA A C 1
ATOM 3376 O O . ALA A 1 441 ? 9.464 -40.861 -16.990 1.00 79.19 441 ALA A O 1
ATOM 3377 N N . ASN A 1 442 ? 7.910 -40.025 -15.627 1.00 80.75 442 ASN A N 1
ATOM 3378 C CA . ASN A 1 442 ? 6.763 -40.513 -16.414 1.00 80.75 442 ASN A CA 1
ATOM 3379 C C . ASN A 1 442 ? 6.077 -39.342 -17.125 1.00 80.75 442 ASN A C 1
ATOM 3381 O O . ASN A 1 442 ? 5.864 -38.301 -16.514 1.00 80.75 442 ASN A O 1
ATOM 3385 N N . ASP A 1 443 ? 5.645 -39.525 -18.373 1.00 76.38 443 ASP A N 1
ATOM 3386 C CA . ASP A 1 443 ? 4.922 -38.502 -19.148 1.00 76.38 443 ASP A CA 1
ATOM 3387 C C . ASP A 1 443 ? 3.543 -38.141 -18.567 1.00 76.38 443 ASP A C 1
ATOM 3389 O O . ASP A 1 443 ? 2.965 -37.125 -18.946 1.00 76.38 443 ASP A O 1
ATOM 3393 N N . SER A 1 444 ? 3.038 -38.907 -17.592 1.00 89.44 444 SER A N 1
ATOM 3394 C CA . SER A 1 444 ? 1.856 -38.571 -16.797 1.00 89.44 444 SER A CA 1
ATOM 3395 C C . SER A 1 444 ? 2.029 -38.916 -15.312 1.00 89.44 444 SER A C 1
ATOM 3397 O O . SER A 1 444 ? 2.515 -39.997 -14.974 1.00 89.44 444 SER A O 1
ATOM 3399 N N . ILE A 1 445 ? 1.572 -38.021 -14.429 1.00 79.25 445 ILE A N 1
ATOM 3400 C CA . ILE A 1 445 ? 1.640 -38.146 -12.960 1.00 79.25 445 ILE A CA 1
ATOM 3401 C C . ILE A 1 445 ? 0.312 -37.775 -12.287 1.00 79.25 445 ILE A C 1
ATOM 3403 O O . ILE A 1 445 ? -0.429 -36.953 -12.817 1.00 79.25 445 ILE A O 1
ATOM 3407 N N . THR A 1 446 ? 0.039 -38.329 -11.100 1.00 84.19 446 THR A N 1
ATOM 3408 C CA . THR A 1 446 ? -1.129 -37.991 -10.260 1.00 84.19 446 THR A CA 1
ATOM 3409 C C . THR A 1 446 ? -0.709 -37.847 -8.794 1.00 84.19 446 THR A C 1
ATOM 3411 O O . THR A 1 446 ? -0.037 -38.739 -8.273 1.00 84.19 446 THR A O 1
ATOM 3414 N N . PHE A 1 447 ? -1.121 -36.767 -8.125 1.00 75.50 447 PHE A N 1
ATOM 3415 C CA . PHE A 1 447 ? -0.797 -36.455 -6.722 1.00 75.50 447 PHE A CA 1
ATOM 3416 C C . PHE A 1 447 ? -1.914 -35.625 -6.050 1.00 75.50 447 PHE A C 1
ATOM 3418 O O . PHE A 1 447 ? -2.895 -35.277 -6.699 1.00 75.50 447 PHE A O 1
ATOM 3425 N N . GLN A 1 448 ? -1.793 -35.349 -4.749 1.00 76.44 448 GLN A N 1
ATOM 3426 C CA . GLN A 1 448 ? -2.679 -34.477 -3.953 1.00 76.44 448 GLN A CA 1
ATOM 3427 C C . GLN A 1 448 ? -1.830 -33.355 -3.330 1.00 76.44 448 GLN A C 1
ATOM 3429 O O . GLN A 1 448 ? -0.621 -33.540 -3.195 1.00 76.44 448 GLN A O 1
ATOM 3434 N N . LEU A 1 449 ? -2.440 -32.223 -2.965 1.00 70.25 449 LEU A N 1
ATOM 3435 C CA . LEU A 1 449 ? -1.745 -31.069 -2.376 1.00 70.25 449 LEU A CA 1
ATOM 3436 C C . LEU A 1 449 ? -1.978 -30.992 -0.856 1.00 70.25 449 LEU A C 1
ATOM 3438 O O . LEU A 1 449 ? -3.118 -30.869 -0.413 1.00 70.25 449 LEU A O 1
ATOM 3442 N N . ASP A 1 450 ? -0.918 -31.012 -0.050 1.00 63.75 450 ASP A N 1
ATOM 3443 C CA . ASP A 1 450 ? -0.950 -30.708 1.394 1.00 63.75 450 ASP A CA 1
ATOM 3444 C C . ASP A 1 450 ? -0.327 -29.342 1.754 1.00 63.75 450 ASP A C 1
ATOM 3446 O O . ASP A 1 450 ? -0.427 -28.887 2.896 1.00 63.75 450 ASP A O 1
ATOM 3450 N N . SER A 1 451 ? 0.221 -28.643 0.758 1.00 56.22 451 SER A N 1
ATOM 3451 C CA . SER A 1 451 ? 0.536 -27.212 0.769 1.00 56.22 451 SER A CA 1
ATOM 3452 C C . SER A 1 451 ? 0.331 -26.610 -0.624 1.00 56.22 451 SER A C 1
ATOM 3454 O O . SER A 1 451 ? 0.037 -27.323 -1.588 1.00 56.22 451 SER A O 1
ATOM 3456 N N . ASP A 1 452 ? 0.549 -25.301 -0.763 1.00 68.94 452 ASP A N 1
ATOM 3457 C CA . ASP A 1 452 ? 0.833 -24.724 -2.081 1.00 68.94 452 ASP A CA 1
ATOM 3458 C C . ASP A 1 452 ? 2.044 -25.455 -2.691 1.00 68.94 452 ASP A C 1
ATOM 3460 O O . ASP A 1 452 ? 2.967 -25.836 -1.966 1.00 68.94 452 ASP A O 1
ATOM 3464 N N . THR A 1 453 ? 1.993 -25.735 -3.994 1.00 63.34 453 THR A N 1
ATOM 3465 C CA . THR A 1 453 ? 2.890 -26.684 -4.676 1.00 63.34 453 THR A CA 1
ATOM 3466 C C . THR A 1 453 ? 3.297 -26.138 -6.049 1.00 63.34 453 THR A C 1
ATOM 3468 O O . THR A 1 453 ? 2.442 -25.672 -6.803 1.00 63.34 453 THR A O 1
ATOM 3471 N N . THR A 1 454 ? 4.574 -26.242 -6.419 1.00 72.31 454 THR A N 1
ATOM 3472 C CA . THR A 1 454 ? 5.099 -25.885 -7.751 1.00 72.31 454 THR A CA 1
ATOM 3473 C C . THR A 1 454 ? 5.697 -27.111 -8.438 1.00 72.31 454 THR A C 1
ATOM 3475 O O . THR A 1 454 ? 6.544 -27.806 -7.876 1.00 72.31 454 THR A O 1
ATOM 3478 N N . VAL A 1 455 ? 5.252 -27.407 -9.662 1.00 77.06 455 VAL A N 1
ATOM 3479 C CA . VAL A 1 455 ? 5.609 -28.643 -10.381 1.00 77.06 455 VAL A CA 1
ATOM 3480 C C . VAL A 1 455 ? 6.049 -28.340 -11.809 1.00 77.06 455 VAL A C 1
ATOM 3482 O O . VAL A 1 455 ? 5.442 -27.531 -12.501 1.00 77.06 455 VAL A O 1
ATOM 3485 N N . ARG A 1 456 ? 7.101 -29.019 -12.264 1.00 88.00 456 ARG A N 1
ATOM 3486 C CA . ARG A 1 456 ? 7.859 -28.683 -13.471 1.00 88.00 456 ARG A CA 1
ATOM 3487 C C . ARG A 1 456 ? 8.156 -29.914 -14.347 1.00 88.00 456 ARG A C 1
ATOM 3489 O O . ARG A 1 456 ? 8.645 -30.865 -13.779 1.00 88.00 456 ARG A O 1
ATOM 3496 N N . ALA A 1 457 ? 7.955 -29.947 -15.675 1.00 75.19 457 ALA A N 1
ATOM 3497 C CA . ALA A 1 457 ? 8.214 -31.091 -16.587 1.00 75.19 457 ALA A CA 1
ATOM 3498 C C . ALA A 1 457 ? 9.159 -30.867 -17.819 1.00 75.19 457 ALA A C 1
ATOM 3500 O O . ALA A 1 457 ? 8.806 -30.089 -18.685 1.00 75.19 457 ALA A O 1
ATOM 3501 N N . VAL A 1 458 ? 10.322 -31.527 -18.001 1.00 84.62 458 VAL A N 1
ATOM 3502 C CA . VAL A 1 458 ? 11.311 -31.228 -19.098 1.00 84.62 458 VAL A CA 1
ATOM 3503 C C . VAL A 1 458 ? 10.892 -31.697 -20.485 1.00 84.62 458 VAL A C 1
ATOM 3505 O O . VAL A 1 458 ? 10.506 -32.852 -20.659 1.00 84.62 458 VAL A O 1
ATOM 3508 N N . PHE A 1 459 ? 11.221 -30.868 -21.486 1.00 84.56 459 PHE A N 1
ATOM 3509 C CA . PHE A 1 459 ? 11.558 -31.324 -22.840 1.00 84.56 459 PHE A CA 1
ATOM 3510 C C . PHE A 1 459 ? 12.996 -30.917 -23.236 1.00 84.56 459 PHE A C 1
ATOM 3512 O O . PHE A 1 459 ? 13.396 -29.770 -23.037 1.00 84.56 459 PHE A O 1
ATOM 3519 N N . VAL A 1 460 ? 13.763 -31.837 -23.837 1.00 84.44 460 VAL A N 1
ATOM 3520 C CA . VAL A 1 460 ? 15.123 -31.629 -24.387 1.00 84.44 460 VAL A CA 1
ATOM 3521 C C . VAL A 1 460 ? 15.102 -31.778 -25.911 1.00 84.44 460 VAL A C 1
ATOM 3523 O O . VAL A 1 460 ? 14.349 -32.584 -26.452 1.00 84.44 460 VAL A O 1
ATOM 3526 N N . ARG A 1 461 ? 15.930 -31.010 -26.627 1.00 81.06 461 ARG A N 1
ATOM 3527 C CA . ARG A 1 461 ? 15.931 -30.967 -28.096 1.00 81.06 461 ARG A CA 1
ATOM 3528 C C . ARG A 1 461 ? 16.597 -32.189 -28.742 1.00 81.06 461 ARG A C 1
ATOM 3530 O O . ARG A 1 461 ? 17.702 -32.587 -28.368 1.00 81.06 461 ARG A O 1
ATOM 3537 N N . ASP A 1 462 ? 15.968 -32.733 -29.780 1.00 73.31 462 ASP A N 1
ATOM 3538 C CA . ASP A 1 462 ? 16.415 -33.949 -30.460 1.00 73.31 462 ASP A CA 1
ATOM 3539 C C . ASP A 1 462 ? 17.786 -33.781 -31.141 1.00 73.31 462 ASP A C 1
ATOM 3541 O O . ASP A 1 462 ? 17.947 -33.075 -32.140 1.00 73.31 462 ASP A O 1
ATOM 3545 N N . GLY A 1 463 ? 18.779 -34.521 -30.641 1.00 66.69 463 GLY A N 1
ATOM 3546 C CA . GLY A 1 463 ? 20.117 -34.627 -31.235 1.00 66.69 463 GLY A CA 1
ATOM 3547 C C . GLY A 1 463 ? 21.220 -33.864 -30.500 1.00 66.69 463 GLY A C 1
ATOM 3548 O O . GLY A 1 463 ? 22.393 -34.049 -30.838 1.00 66.69 463 GLY A O 1
ATOM 3549 N N . GLU A 1 464 ? 20.883 -33.075 -29.481 1.00 53.66 464 GLU A N 1
ATOM 3550 C CA . GLU A 1 464 ? 21.853 -32.511 -28.541 1.00 53.66 464 GLU A CA 1
ATOM 3551 C C . GLU A 1 464 ? 22.110 -33.516 -27.400 1.00 53.66 464 GLU A C 1
ATOM 3553 O O . GLU A 1 464 ? 21.204 -34.210 -26.943 1.00 53.66 464 GLU A O 1
ATOM 3558 N N . ALA A 1 465 ? 23.369 -33.687 -26.985 1.00 41.06 465 ALA A N 1
ATOM 3559 C CA . ALA A 1 465 ? 23.724 -34.689 -25.979 1.00 41.06 465 ALA A CA 1
ATOM 3560 C C . ALA A 1 465 ? 23.579 -34.095 -24.572 1.00 41.06 465 ALA A C 1
ATOM 3562 O O . ALA A 1 465 ? 24.326 -33.184 -24.219 1.00 41.06 465 ALA A O 1
ATOM 3563 N N . ALA A 1 466 ? 22.635 -34.632 -23.798 1.00 40.38 466 ALA A N 1
ATOM 3564 C CA . ALA A 1 466 ? 22.195 -34.075 -22.523 1.00 40.38 466 ALA A CA 1
ATOM 3565 C C . ALA A 1 466 ? 23.344 -33.734 -21.541 1.00 40.38 466 ALA A C 1
ATOM 3567 O O . ALA A 1 466 ? 24.237 -34.566 -21.314 1.00 40.38 466 ALA A O 1
ATOM 3568 N N . PRO A 1 467 ? 23.297 -32.555 -20.886 1.00 38.28 467 PRO A N 1
ATOM 3569 C CA . PRO A 1 467 ? 23.821 -32.398 -19.532 1.00 38.28 467 PRO A CA 1
ATOM 3570 C C . PRO A 1 467 ? 23.193 -33.465 -18.617 1.00 38.28 467 PRO A C 1
ATOM 3572 O O . PRO A 1 467 ? 22.073 -33.903 -18.856 1.00 38.28 467 PRO A O 1
ATOM 3575 N N . ALA A 1 468 ? 23.911 -33.924 -17.592 1.00 35.41 468 ALA A N 1
ATOM 3576 C CA . ALA A 1 468 ? 23.355 -34.921 -16.674 1.00 35.41 468 ALA A CA 1
ATOM 3577 C C . ALA A 1 468 ? 22.262 -34.308 -15.778 1.00 35.41 468 ALA A C 1
ATOM 3579 O O . ALA A 1 468 ? 22.391 -33.149 -15.394 1.00 35.41 468 ALA A O 1
ATOM 3580 N N . GLU A 1 469 ? 21.242 -35.109 -15.445 1.00 39.81 469 GLU A N 1
ATOM 3581 C CA . GLU A 1 469 ? 20.055 -34.729 -14.661 1.00 39.81 469 GLU A CA 1
ATOM 3582 C C . GLU A 1 469 ? 20.344 -33.845 -13.432 1.00 39.81 469 GLU A C 1
ATOM 3584 O O . GLU A 1 469 ? 21.055 -34.270 -12.522 1.00 39.81 469 GLU A O 1
ATOM 3589 N N . GLU A 1 470 ? 19.710 -32.672 -13.379 1.00 36.62 470 GLU A N 1
ATOM 3590 C CA . GLU A 1 470 ? 18.846 -32.180 -12.287 1.00 36.62 470 GLU A CA 1
ATOM 3591 C C . GLU A 1 470 ? 18.082 -30.943 -12.824 1.00 36.62 470 GLU A C 1
ATOM 3593 O O . GLU A 1 470 ? 18.608 -30.205 -13.654 1.00 36.62 470 GLU A O 1
ATOM 3598 N N . THR A 1 471 ? 16.795 -30.806 -12.494 1.00 28.08 471 THR A N 1
ATOM 3599 C CA . THR A 1 471 ? 15.766 -30.479 -13.517 1.00 28.08 471 THR A CA 1
ATOM 3600 C C . THR A 1 471 ? 14.446 -29.947 -12.883 1.00 28.08 471 THR A C 1
ATOM 3602 O O . THR A 1 471 ? 14.430 -29.744 -11.671 1.00 28.08 471 THR A O 1
ATOM 3605 N N . GLU A 1 472 ? 13.294 -29.668 -13.533 1.00 28.42 472 GLU A N 1
ATOM 3606 C CA . GLU A 1 472 ? 12.746 -29.940 -14.893 1.00 28.42 472 GLU A CA 1
ATOM 3607 C C . GLU A 1 472 ? 11.972 -28.691 -15.486 1.00 28.42 472 GLU A C 1
ATOM 3609 O O . GLU A 1 472 ? 12.211 -27.592 -14.996 1.00 28.42 472 GLU A O 1
ATOM 3614 N N . ASN A 1 473 ? 11.084 -28.807 -16.514 1.00 32.22 473 ASN A N 1
ATOM 3615 C CA . ASN A 1 473 ? 10.396 -27.682 -17.248 1.00 32.22 473 ASN A CA 1
ATOM 3616 C C . ASN A 1 473 ? 8.884 -27.502 -16.880 1.00 32.22 473 ASN A C 1
ATOM 3618 O O . ASN A 1 473 ? 8.753 -27.311 -15.697 1.00 32.22 473 ASN A O 1
ATOM 3622 N N . THR A 1 474 ? 7.695 -27.626 -17.552 1.00 26.47 474 THR A N 1
ATOM 3623 C CA . THR A 1 474 ? 7.114 -27.010 -18.782 1.00 26.47 474 THR A CA 1
ATOM 3624 C C . THR A 1 474 ? 5.787 -26.193 -18.592 1.00 26.47 474 THR A C 1
ATOM 3626 O O . THR A 1 474 ? 5.191 -26.212 -17.528 1.00 26.47 474 THR A O 1
ATOM 3629 N N . ASP A 1 475 ? 5.306 -25.503 -19.650 1.00 34.88 475 ASP A N 1
ATOM 3630 C CA . ASP A 1 475 ? 4.268 -24.438 -19.741 1.00 34.88 475 ASP A CA 1
ATOM 3631 C C . ASP A 1 475 ? 3.445 -24.622 -21.037 1.00 34.88 475 ASP A C 1
ATOM 3633 O O . ASP A 1 475 ? 3.919 -25.236 -21.995 1.00 34.88 475 ASP A O 1
ATOM 3637 N N . ALA A 1 476 ? 2.342 -23.867 -21.114 1.00 36.16 476 ALA A N 1
ATOM 3638 C CA . ALA A 1 476 ? 1.885 -23.094 -22.284 1.00 36.16 476 ALA A CA 1
ATOM 3639 C C . ALA A 1 476 ? 1.228 -23.792 -23.496 1.00 36.16 476 ALA A C 1
ATOM 3641 O O . ALA A 1 476 ? 1.693 -24.804 -24.015 1.00 36.16 476 ALA A O 1
ATOM 3642 N N . ASP A 1 477 ? 0.194 -23.071 -23.959 1.00 29.38 477 ASP A N 1
ATOM 3643 C CA . ASP A 1 477 ? -0.346 -22.931 -25.322 1.00 29.38 477 ASP A CA 1
ATOM 3644 C C . ASP A 1 477 ? -1.026 -24.126 -26.035 1.00 29.38 477 ASP A C 1
ATOM 3646 O O . ASP A 1 477 ? -0.828 -25.288 -25.693 1.00 29.38 477 ASP A O 1
ATOM 3650 N N . GLU A 1 478 ? -1.944 -23.910 -26.997 1.00 36.00 478 GLU A N 1
ATOM 3651 C CA . GLU A 1 478 ? -2.380 -22.658 -27.672 1.00 36.00 478 GLU A CA 1
ATOM 3652 C C . GLU A 1 478 ? -3.866 -22.719 -28.140 1.00 36.00 478 GLU A C 1
ATOM 3654 O O . GLU A 1 478 ? -4.370 -23.818 -28.371 1.00 36.00 478 GLU A O 1
ATOM 3659 N N . SER A 1 479 ? -4.493 -21.556 -28.425 1.00 30.67 479 SER A N 1
ATOM 3660 C CA . SER A 1 479 ? -5.573 -21.308 -29.437 1.00 30.67 479 SER A CA 1
ATOM 3661 C C . SER A 1 479 ? -6.924 -22.094 -29.381 1.00 30.67 479 SER A C 1
ATOM 3663 O O . SER A 1 479 ? -7.020 -23.199 -28.867 1.00 30.67 479 SER A O 1
ATOM 3665 N N . ALA A 1 480 ? -8.078 -21.645 -29.916 1.00 30.95 480 ALA A N 1
ATOM 3666 C CA . ALA A 1 480 ? -8.479 -20.462 -30.706 1.00 30.95 480 ALA A CA 1
ATOM 3667 C C . ALA A 1 480 ? -9.983 -20.098 -30.466 1.00 30.95 480 ALA A C 1
ATOM 3669 O O . ALA A 1 480 ? -10.706 -20.840 -29.801 1.00 30.95 480 ALA A O 1
ATOM 3670 N N . ALA A 1 481 ? -10.480 -18.976 -31.022 1.00 32.44 481 ALA A N 1
ATOM 3671 C CA . ALA A 1 481 ? -11.722 -18.295 -30.588 1.00 32.44 481 ALA A CA 1
ATOM 3672 C C . ALA A 1 481 ? -12.898 -18.217 -31.607 1.00 32.44 481 ALA A C 1
ATOM 3674 O O . ALA A 1 481 ? -12.772 -18.577 -32.777 1.00 32.44 481 ALA A O 1
ATOM 3675 N N . THR A 1 482 ? -14.050 -17.676 -31.165 1.00 28.64 482 THR A N 1
ATOM 3676 C CA . THR A 1 482 ? -15.116 -17.075 -32.012 1.00 28.64 482 THR A CA 1
ATOM 3677 C C . THR A 1 482 ? -15.721 -15.812 -31.362 1.00 28.64 482 THR A C 1
ATOM 3679 O O . THR A 1 482 ? -15.524 -15.568 -30.177 1.00 28.64 482 THR A O 1
ATOM 3682 N N . ASP A 1 483 ? -16.391 -14.983 -32.173 1.00 38.47 483 ASP A N 1
ATOM 3683 C CA . ASP A 1 483 ? -16.610 -13.535 -31.967 1.00 38.47 483 ASP A CA 1
ATOM 3684 C C . ASP A 1 483 ? -17.805 -13.146 -31.053 1.00 38.47 483 ASP A C 1
ATOM 3686 O O . ASP A 1 483 ? -18.809 -13.858 -30.982 1.00 38.47 483 ASP A O 1
ATOM 3690 N N . GLY A 1 484 ? -17.723 -11.987 -30.378 1.00 38.84 484 GLY A N 1
ATOM 3691 C CA . GLY A 1 484 ? -18.648 -11.581 -29.309 1.00 38.84 484 GLY A CA 1
ATOM 3692 C C . GLY A 1 484 ? -18.635 -10.092 -28.925 1.00 38.84 484 GLY A C 1
ATOM 3693 O O . GLY A 1 484 ? -18.248 -9.741 -27.814 1.00 38.84 484 GLY A O 1
ATOM 3694 N N . ASN A 1 485 ? -19.128 -9.209 -29.801 1.00 50.50 485 ASN A N 1
ATOM 3695 C CA . ASN A 1 485 ? -19.198 -7.763 -29.530 1.00 50.50 485 ASN A CA 1
ATOM 3696 C C . ASN A 1 485 ? -20.144 -7.361 -28.375 1.00 50.50 485 ASN A C 1
ATOM 3698 O O . ASN A 1 485 ? -21.351 -7.617 -28.404 1.00 50.50 485 ASN A O 1
ATOM 3702 N N . THR A 1 486 ? -19.608 -6.599 -27.419 1.00 50.84 486 THR A N 1
ATOM 3703 C CA . THR A 1 486 ? -20.284 -6.106 -26.205 1.00 50.84 486 THR A CA 1
ATOM 3704 C C . THR A 1 486 ? -20.074 -4.592 -26.005 1.00 50.84 486 THR A C 1
ATOM 3706 O O . THR A 1 486 ? -19.188 -3.985 -26.604 1.00 50.84 486 THR A O 1
ATOM 3709 N N . TYR A 1 487 ? -20.911 -3.937 -25.185 1.00 52.25 487 TYR A N 1
ATOM 3710 C CA . TYR A 1 487 ? -20.958 -2.468 -25.060 1.00 52.25 487 TYR A CA 1
ATOM 3711 C C . TYR A 1 487 ? -20.697 -1.949 -23.641 1.00 52.25 487 TYR A C 1
ATOM 3713 O O . TYR A 1 487 ? -21.338 -2.398 -22.694 1.00 52.25 487 TYR A O 1
ATOM 3721 N N . SER A 1 488 ? -19.829 -0.950 -23.477 1.00 55.84 488 SER A N 1
ATO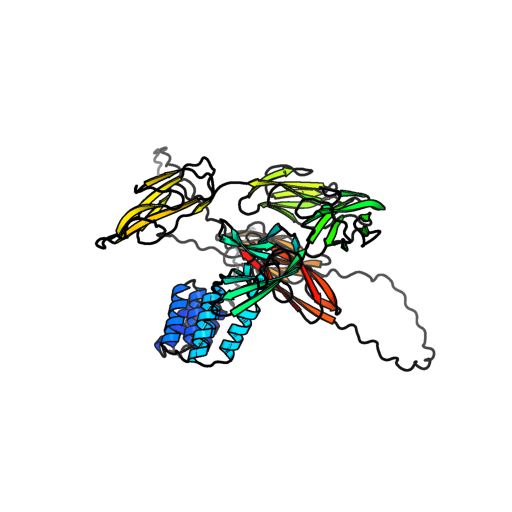M 3722 C CA . SER A 1 488 ? -19.471 -0.379 -22.166 1.00 55.84 488 SER A CA 1
ATOM 3723 C C . SER A 1 488 ? -20.447 0.702 -21.671 1.00 55.84 488 SER A C 1
ATOM 3725 O O . SER A 1 488 ? -21.030 1.454 -22.459 1.00 55.84 488 SER A O 1
ATOM 3727 N N . LEU A 1 489 ? -20.622 0.794 -20.345 1.00 56.84 489 LEU A N 1
ATOM 3728 C CA . LEU A 1 489 ? -21.411 1.831 -19.664 1.00 56.84 489 LEU A CA 1
ATOM 3729 C C . LEU A 1 489 ? -20.504 2.665 -18.745 1.00 56.84 489 LEU A C 1
ATOM 3731 O O . LEU A 1 489 ? -20.050 2.184 -17.713 1.00 56.84 489 LEU A O 1
ATOM 3735 N N . SER A 1 490 ? -20.266 3.926 -19.101 1.00 54.47 490 SER A N 1
ATOM 3736 C CA . SER A 1 490 ? -19.519 4.886 -18.280 1.00 54.47 490 SER A CA 1
ATOM 3737 C C . SER A 1 490 ? -20.450 5.672 -17.354 1.00 54.47 490 SER A C 1
ATOM 3739 O O . SER A 1 490 ? -21.521 6.126 -17.768 1.00 54.47 490 SER A O 1
ATOM 3741 N N . LEU A 1 491 ? -20.022 5.879 -16.111 1.00 59.16 491 LEU A N 1
ATOM 3742 C CA . LEU A 1 491 ? -20.790 6.558 -15.068 1.00 59.16 491 LEU A CA 1
ATOM 3743 C C . LEU A 1 491 ? -19.981 7.752 -14.556 1.00 59.16 491 LEU A C 1
ATOM 3745 O O . LEU A 1 491 ? -18.795 7.622 -14.275 1.00 59.16 491 LEU A O 1
ATOM 3749 N N . ASN A 1 492 ? -20.618 8.916 -14.466 1.00 64.31 492 ASN A N 1
ATOM 3750 C CA . ASN A 1 492 ? -19.985 10.190 -14.131 1.00 64.31 492 ASN A CA 1
ATOM 3751 C C . ASN A 1 492 ? -20.821 10.960 -13.099 1.00 64.31 492 ASN A C 1
ATOM 3753 O O . ASN A 1 492 ? -22.026 10.732 -12.954 1.00 64.31 492 ASN A O 1
ATOM 3757 N N . THR A 1 493 ? -20.217 11.946 -12.438 1.00 53.81 493 THR A N 1
ATOM 3758 C CA . THR A 1 493 ? -20.919 12.846 -11.510 1.00 53.81 493 THR A CA 1
ATOM 3759 C C . THR A 1 493 ? -20.545 14.312 -11.735 1.00 53.81 493 THR A C 1
ATOM 3761 O O . THR A 1 493 ? -19.610 14.648 -12.461 1.00 53.81 493 THR A O 1
ATOM 3764 N N . THR A 1 494 ? -21.332 15.228 -11.177 1.00 64.19 494 THR A N 1
ATOM 3765 C CA . THR A 1 494 ? -21.050 16.670 -11.160 1.00 64.19 494 THR A CA 1
ATOM 3766 C C . THR A 1 494 ? -21.644 17.258 -9.887 1.00 64.19 494 THR A C 1
ATOM 3768 O O . THR A 1 494 ? -22.858 17.212 -9.702 1.00 64.19 494 THR A O 1
ATOM 3771 N N . GLY A 1 495 ? -20.799 17.793 -9.002 1.00 56.59 495 GLY A N 1
ATOM 3772 C CA . GLY A 1 495 ? -21.146 17.964 -7.584 1.00 56.59 495 GLY A CA 1
ATOM 3773 C C . GLY A 1 495 ? -20.850 16.694 -6.776 1.00 56.59 495 GLY A C 1
ATOM 3774 O O . GLY A 1 495 ? -20.441 15.689 -7.349 1.00 56.59 495 GLY A O 1
ATOM 3775 N N . GLN A 1 496 ? -21.011 16.736 -5.449 1.00 49.78 496 GLN A N 1
ATOM 3776 C CA . GLN A 1 496 ? -20.633 15.607 -4.585 1.00 49.78 496 GLN A CA 1
ATOM 3777 C C . GLN A 1 496 ? -21.776 14.582 -4.448 1.00 49.78 496 GLN A C 1
ATOM 3779 O O . GLN A 1 496 ? -22.903 14.920 -4.077 1.00 49.78 496 GLN A O 1
ATOM 3784 N N . GLY A 1 497 ? -21.457 13.327 -4.763 1.00 44.31 497 GLY A N 1
ATOM 3785 C CA . GLY A 1 497 ? -22.353 12.170 -4.797 1.00 44.31 497 GLY A CA 1
ATOM 3786 C C . GLY A 1 497 ? -21.773 11.064 -5.690 1.00 44.31 497 GLY A C 1
ATOM 3787 O O . GLY A 1 497 ? -20.772 11.290 -6.372 1.00 44.31 497 GLY A O 1
ATOM 3788 N N . ASN A 1 498 ? -22.397 9.887 -5.686 1.00 50.03 498 ASN A N 1
ATOM 3789 C CA . ASN A 1 498 ? -21.983 8.678 -6.406 1.00 50.03 498 ASN A CA 1
ATOM 3790 C C . ASN A 1 498 ? -23.080 8.188 -7.381 1.00 50.03 498 ASN A C 1
ATOM 3792 O O . ASN A 1 498 ? -24.246 8.575 -7.263 1.00 50.03 498 ASN A O 1
ATOM 3796 N N . VAL A 1 499 ? -22.722 7.316 -8.328 1.00 46.50 499 VAL A N 1
ATOM 3797 C CA . VAL A 1 499 ? -23.654 6.594 -9.209 1.00 46.50 499 VAL A CA 1
ATOM 3798 C C . VAL A 1 499 ? -23.386 5.096 -9.127 1.00 46.50 499 VAL A C 1
ATOM 3800 O O . VAL A 1 499 ? -22.346 4.627 -9.576 1.00 46.50 499 VAL A O 1
ATOM 3803 N N . VAL A 1 500 ? -24.356 4.350 -8.601 1.00 48.25 500 VAL A N 1
ATOM 3804 C CA . VAL A 1 500 ? -24.319 2.883 -8.484 1.00 48.25 500 VAL A CA 1
ATOM 3805 C C . VAL A 1 500 ? -25.254 2.233 -9.506 1.00 48.25 500 VAL A C 1
ATOM 3807 O O . VAL A 1 500 ? -26.144 2.896 -10.050 1.00 48.25 500 VAL A O 1
ATOM 3810 N N . THR A 1 501 ? -25.069 0.943 -9.796 1.00 52.31 501 THR A N 1
ATOM 3811 C CA . THR A 1 501 ? -25.891 0.209 -10.776 1.00 52.31 501 THR A CA 1
ATOM 3812 C C . THR A 1 501 ? -26.188 -1.211 -10.315 1.00 52.31 501 THR A C 1
ATOM 3814 O O . THR A 1 501 ? -25.445 -1.760 -9.511 1.00 52.31 501 THR A O 1
ATOM 3817 N N . ASN A 1 502 ? -27.247 -1.824 -10.847 1.00 41.53 502 ASN A N 1
ATOM 3818 C CA . ASN A 1 502 ? -27.663 -3.174 -10.451 1.00 41.53 502 ASN A CA 1
ATOM 3819 C C . ASN A 1 502 ? -27.001 -4.321 -11.246 1.00 41.53 502 ASN A C 1
ATOM 3821 O O . ASN A 1 502 ? -27.467 -5.456 -11.151 1.00 41.53 502 ASN A O 1
ATOM 3825 N N . LYS A 1 503 ? -26.002 -4.031 -12.092 1.00 40.25 503 LYS A N 1
ATOM 3826 C CA . LYS A 1 503 ? -25.258 -5.027 -12.883 1.00 40.25 503 LYS A CA 1
ATOM 3827 C C . LYS A 1 503 ? -23.833 -4.550 -13.148 1.00 40.25 503 LYS A C 1
ATOM 3829 O O . LYS A 1 503 ? -23.648 -3.517 -13.787 1.00 40.25 503 LYS A O 1
ATOM 3834 N N . THR A 1 504 ? -22.849 -5.331 -12.726 1.00 40.59 504 THR A N 1
ATOM 3835 C CA . THR A 1 504 ? -21.418 -5.066 -12.922 1.00 40.59 504 THR A CA 1
ATOM 3836 C C . THR A 1 504 ? -20.851 -5.829 -14.127 1.00 40.59 504 THR A C 1
ATOM 3838 O O . THR A 1 504 ? -21.438 -6.798 -14.608 1.00 40.59 504 THR A O 1
ATOM 3841 N N . GLY A 1 505 ? -19.732 -5.334 -14.663 1.00 38.44 505 GLY A N 1
ATOM 3842 C CA . GLY A 1 505 ? -19.080 -5.835 -15.878 1.00 38.44 505 GLY A CA 1
ATOM 3843 C C . GLY A 1 505 ? -18.461 -4.694 -16.692 1.00 38.44 505 GLY A C 1
ATOM 3844 O O . GLY A 1 505 ? -18.976 -3.577 -16.696 1.00 38.44 505 GLY A O 1
ATOM 3845 N N . SER A 1 506 ? -17.345 -4.946 -17.382 1.00 35.00 506 SER A N 1
ATOM 3846 C CA . SER A 1 506 ? -16.681 -3.939 -18.235 1.00 35.00 506 SER A CA 1
ATOM 3847 C C . SER A 1 506 ? -17.476 -3.624 -19.508 1.00 35.00 506 SER A C 1
ATOM 3849 O O . SER A 1 506 ? -17.402 -2.514 -20.039 1.00 35.00 506 SER A O 1
ATOM 3851 N N . THR A 1 507 ? -18.254 -4.595 -19.989 1.00 45.66 507 THR A N 1
ATOM 3852 C CA . THR A 1 507 ? -19.108 -4.494 -21.173 1.00 45.66 507 THR A CA 1
ATOM 3853 C C . THR A 1 507 ? -20.374 -5.343 -21.004 1.00 45.66 507 THR A C 1
ATOM 3855 O O . THR A 1 507 ? -20.407 -6.290 -20.221 1.00 45.66 507 THR A O 1
ATOM 3858 N N . PHE A 1 508 ? -21.435 -4.994 -21.731 1.00 52.34 508 PHE A N 1
ATOM 3859 C CA . PHE A 1 508 ? -22.766 -5.593 -21.634 1.00 52.34 508 PHE A CA 1
ATOM 3860 C C . PHE A 1 508 ? -23.243 -6.097 -22.998 1.00 52.34 508 PHE A C 1
ATOM 3862 O O . PHE A 1 508 ? -23.014 -5.452 -24.022 1.00 52.34 508 PHE A O 1
ATOM 3869 N N . GLN A 1 509 ? -23.974 -7.212 -23.010 1.00 61.19 509 GLN A N 1
ATOM 3870 C CA . GLN A 1 509 ? -24.543 -7.772 -24.239 1.00 61.19 509 GLN A CA 1
ATOM 3871 C C . GLN A 1 509 ? -25.568 -6.813 -24.891 1.00 61.19 509 GLN A C 1
ATOM 3873 O O . GLN A 1 509 ? -26.324 -6.148 -24.163 1.00 61.19 509 GLN A O 1
ATOM 3878 N N . PRO A 1 510 ? -25.644 -6.739 -26.236 1.00 54.19 510 PRO A N 1
ATOM 3879 C CA . PRO A 1 510 ? -26.578 -5.872 -26.953 1.00 54.19 510 PRO A CA 1
ATOM 3880 C C . PRO A 1 510 ? -28.035 -6.004 -26.482 1.00 54.19 510 PRO A C 1
ATOM 3882 O O . PRO A 1 510 ? -28.607 -7.088 -26.430 1.00 54.19 510 PRO A O 1
ATOM 3885 N N . GLY A 1 511 ? -28.658 -4.872 -26.153 1.00 51.22 511 GLY A N 1
ATOM 3886 C CA . GLY A 1 511 ? -30.034 -4.792 -25.658 1.00 51.22 511 GLY A CA 1
ATOM 3887 C C . GLY A 1 511 ? -30.189 -4.892 -24.135 1.00 51.22 511 GLY A C 1
ATOM 3888 O O . GLY A 1 511 ? -31.288 -4.637 -23.642 1.00 51.22 511 GLY A O 1
ATOM 3889 N N . THR A 1 512 ? -29.123 -5.186 -23.379 1.00 61.81 512 THR A N 1
ATOM 3890 C CA . THR A 1 512 ? -29.166 -5.242 -21.904 1.00 61.81 512 THR A CA 1
ATOM 3891 C C . THR A 1 512 ? -29.705 -3.938 -21.313 1.00 61.81 512 THR A C 1
ATOM 3893 O O . THR A 1 512 ? -29.258 -2.854 -21.684 1.00 61.81 512 THR A O 1
ATOM 3896 N N . GLN A 1 513 ? -30.642 -4.027 -20.365 1.00 50.94 513 GLN A N 1
ATOM 3897 C CA . GLN A 1 513 ? -31.099 -2.882 -19.579 1.00 50.94 513 GLN A CA 1
ATOM 3898 C C . GLN A 1 513 ? -30.432 -2.898 -18.197 1.00 50.94 513 GLN A C 1
ATOM 3900 O O . GLN A 1 513 ? -30.529 -3.888 -17.472 1.00 50.94 513 GLN A O 1
ATOM 3905 N N . VAL A 1 514 ? -29.761 -1.799 -17.851 1.00 52.84 514 VAL A N 1
ATOM 3906 C CA . VAL A 1 514 ? -29.063 -1.579 -16.576 1.00 52.84 514 VAL A CA 1
ATOM 3907 C C . VAL A 1 514 ? -29.817 -0.501 -15.796 1.00 52.84 514 VAL A C 1
ATOM 3909 O O . VAL A 1 514 ? -30.127 0.556 -16.352 1.00 52.84 514 VAL A O 1
ATOM 3912 N N . ALA A 1 515 ? -30.147 -0.752 -14.531 1.00 51.69 515 ALA A N 1
ATOM 3913 C CA . ALA A 1 515 ? -30.685 0.267 -13.632 1.00 51.69 515 ALA A CA 1
ATOM 3914 C C . ALA A 1 515 ? -29.528 1.046 -12.996 1.00 51.69 515 ALA A C 1
ATOM 3916 O O . ALA A 1 515 ? -28.532 0.447 -12.594 1.00 51.69 515 ALA A O 1
ATOM 3917 N N . VAL A 1 516 ? -29.658 2.373 -12.923 1.00 55.50 516 VAL A N 1
ATOM 3918 C CA . VAL A 1 516 ? -28.619 3.272 -12.400 1.00 55.50 516 VAL A CA 1
ATOM 3919 C C . VAL A 1 516 ? -29.221 4.247 -11.386 1.00 55.50 516 VAL A C 1
ATOM 3921 O O . VAL A 1 516 ? -30.320 4.779 -11.597 1.00 55.50 516 VAL A O 1
ATOM 3924 N N . SER A 1 517 ? -28.502 4.471 -10.288 1.00 59.31 517 SER A N 1
ATOM 3925 C CA . SER A 1 517 ? -29.005 5.140 -9.084 1.00 59.31 517 SER A CA 1
ATOM 3926 C C . SER A 1 517 ? -28.010 6.190 -8.591 1.00 59.31 517 SER A C 1
ATOM 3928 O O . SER A 1 517 ? -26.824 5.904 -8.465 1.00 59.31 517 SER A O 1
ATOM 3930 N N . ALA A 1 518 ? -28.477 7.407 -8.314 1.00 53.19 518 ALA A N 1
ATOM 3931 C CA . ALA A 1 518 ? -27.655 8.530 -7.871 1.00 53.19 518 ALA A CA 1
ATOM 3932 C C . ALA A 1 518 ? -27.762 8.733 -6.353 1.00 53.19 518 ALA A C 1
ATOM 3934 O O . ALA A 1 518 ? -28.831 9.083 -5.849 1.00 53.19 518 ALA A O 1
ATOM 3935 N N . VAL A 1 519 ? -26.642 8.580 -5.646 1.00 60.03 519 VAL A N 1
ATOM 3936 C CA . VAL A 1 519 ? -26.537 8.703 -4.183 1.00 60.03 519 VAL A CA 1
ATOM 3937 C C . VAL A 1 519 ? -25.869 10.043 -3.847 1.00 60.03 519 VAL A C 1
ATOM 3939 O O . VAL A 1 519 ? -24.688 10.208 -4.147 1.00 60.03 519 VAL A O 1
ATOM 3942 N N . PRO A 1 520 ? -26.576 11.047 -3.295 1.00 65.88 520 PRO A N 1
ATOM 3943 C CA . PRO A 1 520 ? -25.958 12.322 -2.921 1.00 65.88 520 PRO A CA 1
ATOM 3944 C C . PRO A 1 520 ? -24.975 12.160 -1.757 1.00 65.88 520 PRO A C 1
ATOM 3946 O O . PRO A 1 520 ? -25.210 11.345 -0.874 1.00 65.88 520 PRO A O 1
ATOM 3949 N N . ALA A 1 521 ? -23.913 12.968 -1.731 1.00 50.34 521 ALA A N 1
ATOM 3950 C CA . ALA A 1 521 ? -23.052 13.082 -0.552 1.00 50.34 521 ALA A CA 1
ATOM 3951 C C . ALA A 1 521 ? -23.677 13.999 0.518 1.00 50.34 521 ALA A C 1
ATOM 3953 O O . ALA A 1 521 ? -24.584 14.784 0.221 1.00 50.34 521 ALA A O 1
ATOM 3954 N N . ASP A 1 522 ? -23.154 13.959 1.745 1.00 57.09 522 ASP A N 1
ATOM 3955 C CA . ASP A 1 522 ? -23.704 14.735 2.858 1.00 57.09 522 ASP A CA 1
ATOM 3956 C C . ASP A 1 522 ? -23.726 16.244 2.618 1.00 57.09 522 ASP A C 1
ATOM 3958 O O . ASP A 1 522 ? -22.781 16.872 2.132 1.00 57.09 522 ASP A O 1
ATOM 3962 N N . GLY A 1 523 ? -24.867 16.847 2.949 1.00 63.12 523 GLY A N 1
ATOM 3963 C CA . GLY A 1 523 ? -25.137 18.246 2.642 1.00 63.12 523 GLY A CA 1
ATOM 3964 C C . GLY A 1 523 ? -25.352 18.535 1.150 1.00 63.12 523 GLY A C 1
ATOM 3965 O O . GLY A 1 523 ? -25.432 19.710 0.793 1.00 63.12 523 GLY A O 1
ATOM 3966 N N . TRP A 1 524 ? -25.488 17.528 0.282 1.00 81.38 524 TRP A N 1
ATOM 3967 C CA . TRP A 1 524 ? -25.905 17.667 -1.120 1.00 81.38 524 TRP A CA 1
ATOM 3968 C C . TRP A 1 524 ? -27.238 16.959 -1.384 1.00 81.38 524 TRP A C 1
ATOM 3970 O O . TRP A 1 524 ? -27.796 16.252 -0.547 1.00 81.38 524 TRP A O 1
ATOM 3980 N N . ARG A 1 525 ? -27.789 17.190 -2.573 1.00 78.75 525 ARG A N 1
ATOM 3981 C CA . ARG A 1 525 ? -28.944 16.469 -3.107 1.00 78.75 525 ARG A CA 1
ATOM 3982 C C . ARG A 1 525 ? -28.783 16.247 -4.600 1.00 78.75 525 ARG A C 1
ATOM 3984 O O . ARG A 1 525 ? -28.162 17.049 -5.302 1.00 78.75 525 ARG A O 1
ATOM 3991 N N . PHE A 1 526 ? -29.420 15.201 -5.103 1.00 77.12 526 PHE A N 1
ATOM 3992 C CA . PHE A 1 526 ? -29.545 14.982 -6.536 1.00 77.12 526 PHE A CA 1
ATOM 3993 C C . PHE A 1 526 ? -30.390 16.084 -7.199 1.00 77.12 526 PHE A C 1
ATOM 3995 O O . PHE A 1 526 ? -31.267 16.702 -6.580 1.00 77.12 526 PHE A O 1
ATOM 4002 N N . VAL A 1 527 ? -30.107 16.348 -8.474 1.00 73.69 527 VAL A N 1
ATOM 4003 C CA . VAL A 1 527 ? -30.808 17.338 -9.300 1.00 73.69 527 VAL A CA 1
ATOM 4004 C C . VAL A 1 527 ? -31.418 16.675 -10.529 1.00 73.69 527 VAL A C 1
ATOM 4006 O O . VAL A 1 527 ? -32.616 16.840 -10.768 1.00 73.69 527 VAL A O 1
ATOM 4009 N N . ARG A 1 528 ? -30.601 15.980 -11.332 1.00 74.44 528 ARG A N 1
ATOM 4010 C CA . ARG A 1 528 ? -31.003 15.362 -12.607 1.00 74.44 528 ARG A CA 1
ATOM 4011 C C . ARG A 1 528 ? -29.902 14.485 -13.204 1.00 74.44 528 ARG A C 1
ATOM 4013 O O . ARG A 1 528 ? -28.723 14.689 -12.924 1.00 74.44 528 ARG A O 1
ATOM 4020 N N . TRP A 1 529 ? -30.306 13.588 -14.097 1.00 67.38 529 TRP A N 1
ATOM 4021 C CA . TRP A 1 529 ? -29.414 12.840 -14.985 1.00 67.38 529 TRP A CA 1
ATOM 4022 C C . TRP A 1 529 ? -29.082 13.623 -16.263 1.00 67.38 529 TRP A C 1
ATOM 4024 O O . TRP A 1 529 ? -29.913 14.391 -16.765 1.00 67.38 529 TRP A O 1
ATOM 4034 N N . GLU A 1 530 ? -27.892 13.376 -16.809 1.00 66.44 530 GLU A N 1
ATOM 4035 C CA . GLU A 1 530 ? -27.421 13.827 -18.122 1.00 66.44 530 GLU A CA 1
ATOM 4036 C C . GLU A 1 530 ? -26.774 12.683 -18.925 1.00 66.44 530 GLU A C 1
ATOM 4038 O O . GLU A 1 530 ? -26.514 11.590 -18.414 1.00 66.44 530 GLU A O 1
ATOM 4043 N N . GLY A 1 531 ? -26.508 12.947 -20.208 1.00 74.50 531 GLY A N 1
ATOM 4044 C CA . GLY A 1 531 ? -25.932 11.980 -21.138 1.00 74.50 531 GLY A CA 1
ATOM 4045 C C . GLY A 1 531 ? -26.972 10.983 -21.650 1.00 74.50 531 GLY A C 1
ATOM 4046 O O . GLY A 1 531 ? -27.992 11.359 -22.225 1.00 74.50 531 GLY A O 1
ATOM 4047 N N . SER A 1 532 ? -26.694 9.696 -21.459 1.00 60.91 532 SER A N 1
ATOM 4048 C CA . SER A 1 532 ? -27.467 8.561 -21.985 1.00 60.91 532 SER A CA 1
ATOM 4049 C C . SER A 1 532 ? -28.717 8.215 -21.167 1.00 60.91 532 SER A C 1
ATOM 4051 O O . SER A 1 532 ? -29.458 7.305 -21.546 1.00 60.91 532 SER A O 1
ATOM 4053 N N . ALA A 1 533 ? -28.948 8.937 -20.068 1.00 63.56 533 ALA A N 1
ATOM 4054 C CA . ALA A 1 533 ? -30.143 8.889 -19.235 1.00 63.56 533 ALA A CA 1
ATOM 4055 C C . ALA A 1 533 ? -30.660 10.314 -18.979 1.00 63.56 533 ALA A C 1
ATOM 4057 O O . ALA A 1 533 ? -29.951 11.301 -19.170 1.00 63.56 533 ALA A O 1
ATOM 4058 N N . SER A 1 534 ? -31.916 10.434 -18.548 1.00 57.12 534 SER A N 1
ATOM 4059 C CA . SER A 1 534 ? -32.524 11.726 -18.211 1.00 57.12 534 SER A CA 1
ATOM 4060 C C . SER A 1 534 ? -33.610 11.570 -17.144 1.00 57.12 534 SER A C 1
ATOM 4062 O O . SER A 1 534 ? -34.104 10.467 -16.902 1.00 57.12 534 SER A O 1
ATOM 4064 N N . GLY A 1 535 ? -33.977 12.682 -16.504 1.00 48.38 535 GLY A N 1
ATOM 4065 C CA . GLY A 1 535 ? -34.996 12.743 -15.453 1.00 48.38 535 GLY A CA 1
ATOM 4066 C C . GLY A 1 535 ? -34.451 13.262 -14.121 1.00 48.38 535 GLY A C 1
ATOM 4067 O O . GLY A 1 535 ? -33.248 13.447 -13.962 1.00 48.38 535 GLY A O 1
ATOM 4068 N N . SER A 1 536 ? -35.355 13.510 -13.170 1.00 51.81 536 SER A N 1
ATOM 4069 C CA . SER A 1 536 ? -35.065 14.036 -11.823 1.00 51.81 536 SER A CA 1
ATOM 4070 C C . SER A 1 536 ? -35.366 13.035 -10.696 1.00 51.81 536 SER A C 1
ATOM 4072 O O . SER A 1 536 ? -35.458 13.419 -9.535 1.00 51.81 536 SER A O 1
ATOM 4074 N N . SER A 1 537 ? -35.565 11.760 -11.040 1.00 66.50 537 SER A N 1
ATOM 4075 C CA . SER A 1 537 ? -35.613 10.647 -10.086 1.00 66.50 537 SER A CA 1
ATOM 4076 C C . SER A 1 537 ? -34.189 10.180 -9.799 1.00 66.50 537 SER A C 1
ATOM 4078 O O . SER A 1 537 ? -33.417 10.021 -10.745 1.00 66.50 537 SER A O 1
ATOM 4080 N N . VAL A 1 538 ? -33.858 9.918 -8.531 1.00 51.66 538 VAL A N 1
ATOM 4081 C CA . VAL A 1 538 ? -32.561 9.324 -8.155 1.00 51.66 538 VAL A CA 1
ATOM 4082 C C . VAL A 1 538 ? -32.353 7.938 -8.768 1.00 51.66 538 VAL A C 1
ATOM 4084 O O . VAL A 1 538 ? -31.216 7.555 -8.976 1.00 51.66 538 VAL A O 1
ATOM 4087 N N . HIS A 1 539 ? -33.425 7.232 -9.144 1.00 58.56 539 HIS A N 1
ATOM 4088 C CA . HIS A 1 539 ? -33.387 5.964 -9.881 1.00 58.56 539 HIS A CA 1
ATOM 4089 C C . HIS A 1 539 ? -33.779 6.167 -11.354 1.00 58.56 539 HIS A C 1
ATOM 4091 O O . HIS A 1 539 ? -34.782 6.834 -11.636 1.00 58.56 539 HIS A O 1
ATOM 4097 N N . THR A 1 540 ? -33.046 5.563 -12.292 1.00 54.50 540 THR A N 1
ATOM 4098 C CA . THR A 1 540 ? -33.412 5.482 -13.721 1.00 54.50 540 THR A CA 1
ATOM 4099 C C . THR A 1 540 ? -32.841 4.209 -14.371 1.00 54.50 540 THR A C 1
ATOM 4101 O O . THR A 1 540 ? -32.306 3.345 -13.680 1.00 54.50 540 THR A O 1
ATOM 4104 N N . SER A 1 541 ? -32.974 4.037 -15.691 1.00 59.00 541 SER A N 1
ATOM 4105 C CA . SER A 1 541 ? -32.372 2.898 -16.407 1.00 59.00 541 SER A CA 1
ATOM 4106 C C . SER A 1 541 ? -31.857 3.258 -17.801 1.00 59.00 541 SER A C 1
ATOM 4108 O O . SER A 1 541 ? -32.307 4.226 -18.420 1.00 59.00 541 SER A O 1
ATOM 4110 N N . VAL A 1 542 ? -30.906 2.460 -18.284 1.00 58.84 542 VAL A N 1
ATOM 4111 C CA . VAL A 1 542 ? -30.149 2.648 -19.527 1.00 58.84 542 VAL A CA 1
ATOM 4112 C C . VAL A 1 542 ? -30.210 1.357 -20.341 1.00 58.84 542 VAL A C 1
ATOM 4114 O O . VAL A 1 542 ? -30.006 0.279 -19.793 1.00 58.84 542 VAL A O 1
ATOM 4117 N N . THR A 1 543 ? -30.468 1.445 -21.648 1.00 62.53 543 THR A N 1
ATOM 4118 C CA . THR A 1 543 ? -30.433 0.283 -22.556 1.00 62.53 543 THR A CA 1
ATOM 4119 C C . THR A 1 543 ? -29.162 0.305 -23.402 1.00 62.53 543 THR A C 1
ATOM 4121 O O . THR A 1 543 ? -28.902 1.284 -24.104 1.00 62.53 543 THR A O 1
ATOM 4124 N N . MET A 1 544 ? -28.395 -0.781 -23.359 1.00 66.81 544 MET A N 1
ATOM 4125 C CA . MET A 1 544 ? -27.079 -0.928 -23.981 1.00 66.81 544 MET A CA 1
ATOM 4126 C C . MET A 1 544 ? -27.204 -1.332 -25.455 1.00 66.81 544 MET A C 1
ATOM 4128 O O . MET A 1 544 ? -27.200 -2.508 -25.801 1.00 66.81 544 MET A O 1
ATOM 4132 N N . ASN A 1 545 ? -27.350 -0.346 -26.339 1.00 60.31 545 ASN A N 1
ATOM 4133 C CA . ASN A 1 545 ? -27.430 -0.520 -27.799 1.00 60.31 545 ASN A CA 1
ATOM 4134 C C . ASN A 1 545 ? -26.255 0.166 -28.530 1.00 60.31 545 ASN A C 1
ATOM 4136 O O . ASN A 1 545 ? -26.445 0.827 -29.550 1.00 60.31 545 ASN A O 1
ATOM 4140 N N . GLY A 1 546 ? -25.070 0.067 -27.935 1.00 54.81 546 GLY A N 1
ATOM 4141 C CA . GLY A 1 546 ? -23.881 0.878 -28.188 1.00 54.81 546 GLY A CA 1
ATOM 4142 C C . GLY A 1 546 ? -23.315 1.378 -26.857 1.00 54.81 546 GLY A C 1
ATOM 4143 O O . GLY A 1 546 ? -24.028 1.362 -25.849 1.00 54.81 546 GLY A O 1
ATOM 4144 N N . ASN A 1 547 ? -22.058 1.826 -26.841 1.00 62.03 547 ASN A N 1
ATOM 4145 C CA . ASN A 1 547 ? -21.425 2.347 -25.624 1.00 62.03 547 ASN A CA 1
ATOM 4146 C C . ASN A 1 547 ? -22.205 3.563 -25.097 1.00 62.03 547 ASN A C 1
ATOM 4148 O O . ASN A 1 547 ? -22.597 4.450 -25.863 1.00 62.03 547 ASN A O 1
ATOM 4152 N N . ARG A 1 548 ? -22.473 3.597 -23.789 1.00 61.38 548 ARG A N 1
ATOM 4153 C CA . ARG A 1 548 ? -23.298 4.625 -23.136 1.00 61.38 548 ARG A CA 1
ATOM 4154 C C . ARG A 1 548 ? -22.500 5.342 -22.055 1.00 61.38 548 ARG A C 1
ATOM 4156 O O . ARG A 1 548 ? -21.683 4.737 -21.380 1.00 61.38 548 ARG A O 1
ATOM 4163 N N . SER A 1 549 ? -22.796 6.620 -21.845 1.00 65.69 549 SER A N 1
ATOM 4164 C CA . SER A 1 549 ? -22.255 7.413 -20.733 1.00 65.69 549 SER A CA 1
ATOM 4165 C C . SER A 1 549 ? -23.372 8.185 -20.036 1.00 65.69 549 SER A C 1
ATOM 4167 O O . SER A 1 549 ? -24.192 8.806 -20.718 1.00 65.69 549 SER A O 1
ATOM 4169 N N . VAL A 1 550 ? -23.437 8.127 -18.705 1.00 54.78 550 VAL A N 1
ATOM 4170 C CA . VAL A 1 550 ? -24.470 8.766 -17.872 1.00 54.78 550 VAL A CA 1
ATOM 4171 C C . VAL A 1 550 ? -23.826 9.597 -16.768 1.00 54.78 550 VAL A C 1
ATOM 4173 O O . VAL A 1 550 ? -22.936 9.110 -16.078 1.00 54.78 550 VAL A O 1
ATOM 4176 N N . THR A 1 551 ? -24.318 10.820 -16.560 1.00 70.50 551 THR A N 1
ATOM 4177 C CA . THR A 1 551 ? -23.827 11.724 -15.506 1.00 70.50 551 THR A CA 1
ATOM 4178 C C . THR A 1 551 ? -24.931 12.044 -14.501 1.00 70.50 551 THR A C 1
ATOM 4180 O O . THR A 1 551 ? -26.016 12.471 -14.900 1.00 70.50 551 THR A O 1
ATOM 4183 N N . ALA A 1 552 ? -24.669 11.894 -13.201 1.00 52.16 552 ALA A N 1
ATOM 4184 C CA . ALA A 1 552 ? -25.536 12.419 -12.144 1.00 52.16 552 ALA A CA 1
ATOM 4185 C C . ALA A 1 552 ? -25.113 13.833 -11.730 1.00 52.16 552 ALA A C 1
ATOM 4187 O O . ALA A 1 552 ? -23.972 14.060 -11.328 1.00 52.16 552 ALA A O 1
ATOM 4188 N N . VAL A 1 553 ? -26.045 14.786 -11.780 1.00 70.75 553 VAL A N 1
ATOM 4189 C CA . VAL A 1 553 ? -25.813 16.156 -11.310 1.00 70.75 553 VAL A CA 1
ATOM 4190 C C . VAL A 1 553 ? -26.375 16.317 -9.900 1.00 70.75 553 VAL A C 1
ATOM 4192 O O . VAL A 1 553 ? -27.572 16.119 -9.672 1.00 70.75 553 VAL A O 1
ATOM 4195 N N . PHE A 1 554 ? -25.516 16.736 -8.976 1.00 68.31 554 PHE A N 1
ATOM 4196 C CA . PHE A 1 554 ? -25.810 17.043 -7.581 1.00 68.31 554 PHE A CA 1
ATOM 4197 C C . PHE A 1 554 ? -25.636 18.545 -7.314 1.00 68.31 554 PHE A C 1
ATOM 4199 O O . PHE A 1 554 ? -24.839 19.226 -7.959 1.00 68.31 554 PHE A O 1
ATOM 4206 N N . ALA A 1 555 ? -26.366 19.076 -6.336 1.00 68.94 555 ALA A N 1
ATOM 4207 C CA . ALA A 1 555 ? -26.201 20.444 -5.849 1.00 68.94 555 ALA A CA 1
ATOM 4208 C C . ALA A 1 555 ? -26.169 20.461 -4.320 1.00 68.94 555 ALA A C 1
ATOM 4210 O O . ALA A 1 555 ? -26.884 19.692 -3.678 1.00 68.94 555 ALA A O 1
ATOM 4211 N N . LYS A 1 556 ? -25.351 21.348 -3.745 1.00 69.94 556 LYS A N 1
ATOM 4212 C CA . LYS A 1 556 ? -25.255 21.507 -2.294 1.00 69.94 556 LYS A CA 1
ATOM 4213 C C . LYS A 1 556 ? -26.580 22.041 -1.737 1.00 69.94 556 LYS A C 1
ATOM 4215 O O . LYS A 1 556 ? -27.208 22.910 -2.344 1.00 69.94 556 LYS A O 1
ATOM 4220 N N . ASN A 1 557 ? -27.009 21.513 -0.598 1.00 62.44 557 ASN A N 1
ATOM 4221 C CA . ASN A 1 557 ? -28.196 21.967 0.112 1.00 62.44 557 ASN A CA 1
ATOM 4222 C C . ASN A 1 557 ? -27.922 23.355 0.704 1.00 62.44 557 ASN A C 1
ATOM 4224 O O . ASN A 1 557 ? -26.948 23.554 1.431 1.00 62.44 557 ASN A O 1
ATOM 4228 N N . GLU A 1 558 ? -28.769 24.332 0.380 1.00 54.38 558 GLU A N 1
ATOM 4229 C CA . GLU A 1 558 ? -28.638 25.685 0.920 1.00 54.38 558 GLU A CA 1
ATOM 4230 C C . GLU A 1 558 ? -29.038 25.699 2.402 1.00 54.38 558 GLU A C 1
ATOM 4232 O O . GLU A 1 558 ? -30.156 25.326 2.766 1.00 54.38 558 GLU A O 1
ATOM 4237 N N . SER A 1 559 ? -28.131 26.156 3.268 1.00 44.06 559 SER A N 1
ATOM 4238 C CA . SER A 1 559 ? -28.386 26.323 4.701 1.00 44.06 559 SER A CA 1
ATOM 4239 C C . SER A 1 559 ? -29.455 27.400 4.921 1.00 44.06 559 SER A C 1
ATOM 4241 O O . SER A 1 559 ? -29.167 28.597 4.831 1.00 44.06 559 SER A O 1
ATOM 4243 N N . ASN A 1 560 ? -30.696 26.984 5.185 1.00 37.56 560 ASN A N 1
ATOM 4244 C CA . ASN A 1 560 ? -31.881 27.845 5.124 1.00 37.56 560 ASN A CA 1
ATOM 4245 C C . ASN A 1 560 ? -32.064 28.757 6.361 1.00 37.56 560 ASN A C 1
ATOM 4247 O O . ASN A 1 560 ? -33.051 28.679 7.093 1.00 37.56 560 ASN A O 1
ATOM 4251 N N . ALA A 1 561 ? -31.097 29.644 6.598 1.00 37.59 561 ALA A N 1
ATOM 4252 C CA . ALA A 1 561 ? -31.104 30.639 7.668 1.00 37.59 561 ALA A CA 1
ATOM 4253 C C . ALA A 1 561 ? -31.662 31.990 7.165 1.00 37.59 561 ALA A C 1
ATOM 4255 O O . ALA A 1 561 ? -30.904 32.919 6.890 1.00 37.59 561 ALA A O 1
ATOM 4256 N N . GLY A 1 562 ? -32.992 32.107 7.008 1.00 33.38 562 GLY A N 1
ATOM 4257 C CA . GLY A 1 562 ? -33.577 33.245 6.271 1.00 33.38 562 GLY A CA 1
ATOM 4258 C C . GLY A 1 562 ? -35.038 33.635 6.542 1.00 33.38 562 GLY A C 1
ATOM 4259 O O . GLY A 1 562 ? -35.688 34.164 5.644 1.00 33.38 562 GLY A O 1
ATOM 4260 N N . GLY A 1 563 ? -35.586 33.408 7.742 1.00 31.08 563 GLY A N 1
ATOM 4261 C CA . GLY A 1 563 ? -36.984 33.746 8.071 1.00 31.08 563 GLY A CA 1
ATOM 4262 C C . GLY A 1 563 ? -37.157 34.899 9.071 1.00 31.08 563 GLY A C 1
ATOM 4263 O O . GLY A 1 563 ? -37.273 34.644 10.264 1.00 31.08 563 GLY A O 1
ATOM 4264 N N . GLY A 1 564 ? -37.247 36.159 8.619 1.00 29.22 564 GLY A N 1
ATOM 4265 C CA . GLY A 1 564 ? -37.553 37.287 9.520 1.00 29.22 564 GLY A CA 1
ATOM 4266 C C . GLY A 1 564 ? -37.566 38.676 8.867 1.00 29.22 564 GLY A C 1
ATOM 4267 O O . GLY A 1 564 ? -36.529 39.191 8.466 1.00 29.22 564 GLY A O 1
ATOM 4268 N N . SER A 1 565 ? -38.740 39.313 8.788 1.00 32.81 565 SER A N 1
ATOM 4269 C CA . SER A 1 565 ? -38.913 40.669 8.236 1.00 32.81 565 SER A CA 1
ATOM 4270 C C . SER A 1 565 ? -38.967 41.738 9.335 1.00 32.81 565 SER A C 1
ATOM 4272 O O . SER A 1 565 ? -39.698 41.579 10.310 1.00 32.81 565 SER A O 1
ATOM 4274 N N . GLY A 1 566 ? -38.265 42.863 9.151 1.00 30.09 566 GLY A N 1
ATOM 4275 C CA . GLY A 1 566 ? -38.391 44.038 10.021 1.00 30.09 566 GLY A CA 1
ATOM 4276 C C . GLY A 1 566 ? -37.492 45.203 9.599 1.00 30.09 566 GLY A C 1
ATOM 4277 O O . GLY A 1 566 ? -36.279 45.140 9.762 1.00 30.09 566 GLY A O 1
ATOM 4278 N N . GLY A 1 567 ? -38.076 46.275 9.055 1.00 29.33 567 GLY A N 1
ATOM 4279 C CA . GLY A 1 567 ? -37.339 47.478 8.645 1.00 29.33 567 GLY A CA 1
ATOM 4280 C C . GLY A 1 567 ? -37.404 48.611 9.676 1.00 29.33 567 GLY A C 1
ATOM 4281 O O . GLY A 1 567 ? -38.444 48.833 10.292 1.00 29.33 567 GLY A O 1
ATOM 4282 N N . GLY A 1 568 ? -36.319 49.379 9.809 1.00 27.66 568 GLY A N 1
ATOM 4283 C CA . GLY A 1 568 ? -36.267 50.591 10.632 1.00 27.66 568 GLY A CA 1
ATOM 4284 C C . GLY A 1 568 ? -35.095 51.492 10.239 1.00 27.66 568 GLY A C 1
ATOM 4285 O O . GLY A 1 568 ? -33.962 51.032 10.143 1.00 27.66 568 GLY A O 1
ATOM 4286 N N . GLN A 1 569 ? -35.359 52.775 9.981 1.00 32.84 569 GLN A N 1
ATOM 4287 C CA . GLN A 1 569 ? -34.325 53.758 9.639 1.00 32.84 569 GLN A CA 1
ATOM 4288 C C . GLN A 1 569 ? -33.756 54.407 10.904 1.00 32.84 569 GLN A C 1
ATOM 4290 O O . GLN A 1 569 ? -34.527 54.930 11.709 1.00 32.84 569 GLN A O 1
ATOM 4295 N N . GLN A 1 570 ? -32.429 54.519 11.019 1.00 28.09 570 GLN A N 1
ATOM 4296 C CA . GLN A 1 570 ? -31.827 55.615 11.784 1.00 28.09 570 GLN A CA 1
ATOM 4297 C C . GLN A 1 570 ? -30.440 56.025 11.265 1.00 28.09 570 GLN A C 1
ATOM 4299 O O . GLN A 1 570 ? -29.853 55.373 10.406 1.00 28.09 570 GLN A O 1
ATOM 4304 N N . GLN A 1 571 ? -30.000 57.201 11.709 1.00 31.50 571 GLN A N 1
ATOM 4305 C CA . GLN A 1 571 ? -29.010 58.056 11.050 1.00 31.50 571 GLN A CA 1
ATOM 4306 C C . GLN A 1 571 ? -27.640 57.979 11.758 1.00 31.50 571 GLN A C 1
ATOM 4308 O O . GLN A 1 571 ? -27.621 57.866 12.984 1.00 31.50 571 GLN A O 1
ATOM 4313 N N . PRO A 1 572 ? -26.500 58.065 11.042 1.00 34.06 572 PRO A N 1
ATOM 4314 C CA . PRO A 1 572 ? -25.179 57.936 11.658 1.00 34.06 572 PRO A CA 1
ATOM 4315 C C . PRO A 1 572 ? -24.823 59.094 12.605 1.00 34.06 572 PRO A C 1
ATOM 4317 O O . PRO A 1 572 ? -25.193 60.250 12.385 1.00 34.06 572 PRO A O 1
ATOM 4320 N N . ALA A 1 573 ? -24.037 58.757 13.628 1.00 29.92 573 ALA A N 1
ATOM 4321 C CA . ALA A 1 573 ? -23.392 59.654 14.587 1.00 29.92 573 ALA A CA 1
ATOM 4322 C C . ALA A 1 573 ? -21.857 59.417 14.547 1.00 29.92 573 ALA A C 1
ATOM 4324 O O . ALA A 1 573 ? -21.427 58.417 13.969 1.00 29.92 573 ALA A O 1
ATOM 4325 N N . PRO A 1 574 ? -21.018 60.349 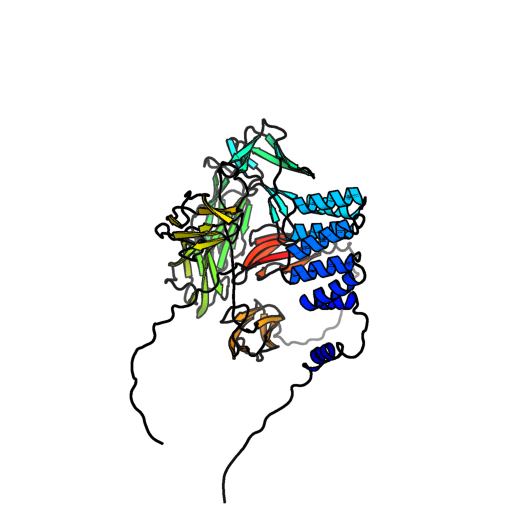15.039 1.00 33.88 574 PRO A N 1
ATOM 4326 C CA . PRO A 1 574 ? -19.705 60.600 14.437 1.00 33.88 574 PRO A CA 1
ATOM 4327 C C . PRO A 1 574 ? -18.610 59.577 14.764 1.00 33.88 574 PRO A C 1
ATOM 4329 O O . PRO A 1 574 ? -18.582 58.978 15.838 1.00 33.88 574 PRO A O 1
ATOM 4332 N N . GLU A 1 575 ? -17.657 59.464 13.836 1.00 36.25 575 GLU A N 1
ATOM 4333 C CA . GLU A 1 575 ? -16.442 58.659 13.970 1.00 36.25 575 GLU A CA 1
ATOM 4334 C C . GLU A 1 575 ? -15.610 59.071 15.197 1.00 36.25 575 GLU A C 1
ATOM 4336 O O . GLU A 1 575 ? -15.308 60.250 15.402 1.00 36.25 575 GLU A O 1
ATOM 4341 N N . GLN A 1 576 ? -15.167 58.084 15.977 1.00 35.00 576 GLN A N 1
ATOM 4342 C CA . GLN A 1 576 ? -14.022 58.255 16.872 1.00 35.00 576 GLN A CA 1
ATOM 4343 C C . GLN A 1 576 ? -12.720 58.084 16.069 1.00 35.00 576 GLN A C 1
ATOM 4345 O O . GLN A 1 576 ? -12.696 57.310 15.107 1.00 35.00 576 GLN A O 1
ATOM 4350 N N . PRO A 1 577 ? -11.628 58.789 16.423 1.00 37.75 577 PRO A N 1
ATOM 4351 C CA . PRO A 1 577 ? -10.370 58.679 15.695 1.00 37.75 577 PRO A CA 1
ATOM 4352 C C . PRO A 1 577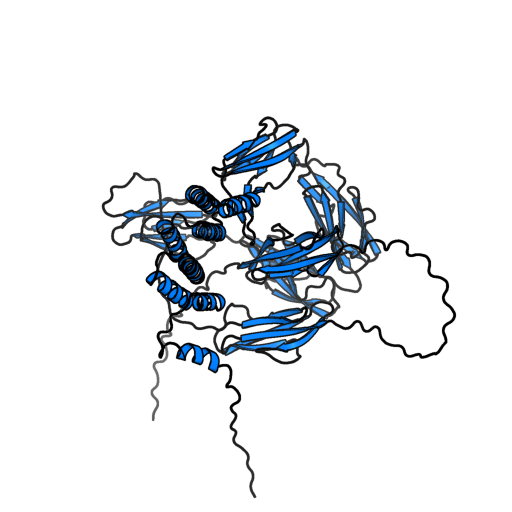 ? -9.842 57.245 15.769 1.00 37.75 577 PRO A C 1
ATOM 4354 O O . PRO A 1 577 ? -9.668 56.699 16.859 1.00 37.75 577 PRO A O 1
ATOM 4357 N N . LYS A 1 578 ? -9.579 56.645 14.601 1.00 38.75 578 LYS A N 1
ATOM 4358 C CA . LYS A 1 578 ? -9.054 55.278 14.501 1.00 38.75 578 LYS A CA 1
ATOM 4359 C C . LYS A 1 578 ? -7.787 55.140 15.359 1.00 38.75 578 LYS A C 1
ATOM 4361 O O . LYS A 1 578 ? -6.898 55.990 15.224 1.00 38.75 578 LYS A O 1
ATOM 4366 N N . PRO A 1 579 ? -7.645 54.081 16.181 1.00 40.88 579 PRO A N 1
ATOM 4367 C CA . PRO A 1 579 ? -6.332 53.728 16.693 1.00 40.88 579 PRO A CA 1
ATOM 4368 C C . PRO A 1 579 ? -5.386 53.518 15.504 1.00 40.88 579 PRO A C 1
ATOM 4370 O O . PRO A 1 579 ? -5.788 53.037 14.441 1.00 40.88 579 PRO A O 1
ATOM 4373 N N . LYS A 1 580 ? -4.125 53.924 15.677 1.00 41.84 580 LYS A N 1
ATOM 4374 C CA . LYS A 1 580 ? -3.049 53.638 14.721 1.00 41.84 580 LYS A CA 1
ATOM 4375 C C . LYS A 1 580 ? -3.059 52.129 14.425 1.00 41.84 580 LYS A C 1
ATOM 4377 O O . LYS A 1 580 ? -3.190 51.379 15.391 1.00 41.84 580 LYS A O 1
ATOM 4382 N N . PRO A 1 581 ? -2.891 51.679 13.166 1.00 38.31 581 PRO A N 1
ATOM 4383 C CA . PRO A 1 581 ? -2.775 50.256 12.887 1.00 38.31 581 PRO A CA 1
ATOM 4384 C C . PRO A 1 581 ? -1.590 49.677 13.668 1.00 38.31 581 PRO A C 1
ATOM 4386 O O . PRO A 1 581 ? -0.424 49.974 13.394 1.00 38.31 581 PRO A O 1
ATOM 4389 N N . GLU A 1 582 ? -1.931 48.880 14.675 1.00 45.31 582 GLU A N 1
ATOM 4390 C CA . GLU A 1 582 ? -1.149 47.730 15.110 1.00 45.31 582 GLU A CA 1
ATOM 4391 C C . GLU A 1 582 ? -0.848 46.904 13.844 1.00 45.31 582 GLU A C 1
ATOM 4393 O O . GLU A 1 582 ? -1.751 46.774 13.008 1.00 45.31 582 GLU A O 1
ATOM 4398 N N . PRO A 1 583 ? 0.395 46.440 13.609 1.00 41.12 583 PRO A N 1
ATOM 4399 C CA . PRO A 1 583 ? 0.681 45.620 12.436 1.00 41.12 583 PRO A CA 1
ATOM 4400 C C . PRO A 1 583 ? -0.296 44.445 12.396 1.00 41.12 583 PRO A C 1
ATOM 4402 O O . PRO A 1 583 ? -0.426 43.733 13.391 1.00 41.12 583 PRO A O 1
ATOM 4405 N N . GLU A 1 584 ? -0.992 44.271 11.266 1.00 42.12 584 GLU A N 1
ATOM 4406 C CA . GLU A 1 584 ? -1.887 43.131 11.077 1.00 42.12 584 GLU A CA 1
ATOM 4407 C C . GLU A 1 584 ? -1.099 41.861 11.400 1.00 42.12 584 GLU A C 1
ATOM 4409 O O . GLU A 1 584 ? -0.057 41.607 10.787 1.00 42.12 584 GLU A O 1
ATOM 4414 N N . ALA A 1 585 ? -1.567 41.096 12.394 1.00 47.81 585 ALA A N 1
ATOM 4415 C CA . ALA A 1 585 ? -0.998 39.789 12.679 1.00 47.81 585 ALA A CA 1
ATOM 4416 C C . ALA A 1 585 ? -0.991 39.008 11.356 1.00 47.81 585 ALA A C 1
ATOM 4418 O O . ALA A 1 585 ? -2.021 39.013 10.669 1.00 47.81 585 ALA A O 1
ATOM 4419 N N . PRO A 1 586 ? 0.153 38.421 10.950 1.00 46.53 586 PRO A N 1
ATOM 4420 C CA . PRO A 1 586 ? 0.282 37.834 9.626 1.00 46.53 586 PRO A CA 1
ATOM 4421 C C . PRO A 1 586 ? -0.855 36.839 9.431 1.00 46.53 586 PRO A C 1
ATOM 4423 O O . PRO A 1 586 ? -1.066 35.971 10.283 1.00 46.53 586 PRO A O 1
ATOM 4426 N N . LYS A 1 587 ? -1.622 37.019 8.347 1.00 51.12 587 LYS A N 1
ATOM 4427 C CA . LYS A 1 587 ? -2.751 36.139 8.029 1.00 51.12 587 LYS A CA 1
ATOM 4428 C C . LYS A 1 587 ? -2.257 34.695 8.126 1.00 51.12 587 LYS A C 1
ATOM 4430 O O . LYS A 1 587 ? -1.178 34.433 7.589 1.00 51.12 587 LYS A O 1
ATOM 4435 N N . PRO A 1 588 ? -2.985 33.795 8.817 1.00 58.91 588 PRO A N 1
ATOM 4436 C CA . PRO A 1 588 ? -2.547 32.414 8.964 1.00 58.91 588 PRO A CA 1
ATOM 4437 C C . PRO A 1 588 ? -2.271 31.871 7.568 1.00 58.91 588 PRO A C 1
ATOM 4439 O O . PRO A 1 588 ? -3.136 31.943 6.697 1.00 58.91 588 PRO A O 1
ATOM 4442 N N . GLN A 1 589 ? -1.032 31.447 7.334 1.00 72.06 589 GLN A N 1
ATOM 4443 C CA . GLN A 1 589 ? -0.620 31.024 6.008 1.00 72.06 589 GLN A CA 1
ATOM 4444 C C . GLN A 1 589 ? -1.371 29.736 5.682 1.00 72.06 589 GLN A C 1
ATOM 4446 O O . GLN A 1 589 ? -1.348 28.794 6.472 1.00 72.06 589 GLN A O 1
ATOM 4451 N N . GLU A 1 590 ? -2.090 29.736 4.567 1.00 71.38 590 GLU A N 1
ATOM 4452 C CA . GLU A 1 590 ? -2.865 28.590 4.110 1.00 71.38 590 GLU A CA 1
ATOM 4453 C C . GLU A 1 590 ? -2.213 27.948 2.891 1.00 71.38 590 GLU A C 1
ATOM 4455 O O . GLU A 1 590 ? -1.526 28.610 2.107 1.00 71.38 590 GLU A O 1
ATOM 4460 N N . TYR A 1 591 ? -2.453 26.650 2.753 1.00 69.38 591 TYR A N 1
ATOM 4461 C CA . TYR A 1 591 ? -1.900 25.793 1.725 1.00 69.38 591 TYR A CA 1
ATOM 4462 C C . TYR A 1 591 ? -2.974 24.874 1.152 1.00 69.38 591 TYR A C 1
ATOM 4464 O O . TYR A 1 591 ? -3.803 24.331 1.887 1.00 69.38 591 TYR A O 1
ATOM 4472 N N . SER A 1 592 ? -2.944 24.674 -0.163 1.00 68.88 592 SER A N 1
ATOM 4473 C CA . SER A 1 592 ? -3.886 23.789 -0.845 1.00 68.88 592 SER A CA 1
ATOM 4474 C C . SER A 1 592 ? -3.448 22.332 -0.734 1.00 68.88 592 SER A C 1
ATOM 4476 O O . SER A 1 592 ? -2.299 22.028 -1.057 1.00 68.88 592 SER A O 1
ATOM 4478 N N . LEU A 1 593 ? -4.360 21.439 -0.354 1.00 70.31 593 LEU A N 1
ATOM 4479 C CA . LEU A 1 593 ? -4.232 20.000 -0.580 1.00 70.31 593 LEU A CA 1
ATOM 4480 C C . LEU A 1 593 ? -5.123 19.621 -1.765 1.00 70.31 593 LEU A C 1
ATOM 4482 O O . LEU A 1 593 ? -6.331 19.866 -1.722 1.00 70.31 593 LEU A O 1
ATOM 4486 N N . SER A 1 594 ? -4.542 19.038 -2.808 1.00 65.56 594 SER A N 1
ATOM 4487 C CA . SER A 1 594 ? -5.269 18.411 -3.915 1.00 65.56 594 SER A CA 1
ATOM 4488 C C . SER A 1 594 ? -5.227 16.887 -3.801 1.00 65.56 594 SER A C 1
ATOM 4490 O O . SER A 1 594 ? -4.260 16.322 -3.290 1.00 65.56 594 SER A O 1
ATOM 4492 N N . THR A 1 595 ? -6.282 16.228 -4.273 1.00 70.62 595 THR A N 1
ATOM 4493 C CA . THR A 1 595 ? -6.442 14.770 -4.236 1.00 70.62 595 THR A CA 1
ATOM 4494 C C . THR A 1 595 ? -6.787 14.224 -5.621 1.00 70.62 595 THR A C 1
ATOM 4496 O O . THR A 1 595 ? -7.545 14.843 -6.371 1.00 70.62 595 THR A O 1
ATOM 4499 N N . SER A 1 596 ? -6.216 13.072 -5.965 1.00 65.25 596 SER A N 1
ATOM 4500 C CA . SER A 1 596 ? -6.389 12.381 -7.251 1.00 65.25 596 SER A CA 1
ATOM 4501 C C . SER A 1 596 ? -6.455 10.866 -7.052 1.00 65.25 596 SER A C 1
ATOM 4503 O O . SER A 1 596 ? -5.922 10.344 -6.079 1.00 65.25 596 SER A O 1
ATOM 4505 N N . VAL A 1 597 ? -7.087 10.138 -7.972 1.00 70.88 597 VAL A N 1
ATOM 4506 C CA . VAL A 1 597 ? -7.110 8.667 -7.948 1.00 70.88 597 VAL A CA 1
ATOM 4507 C C . VAL A 1 597 ? -6.586 8.096 -9.256 1.00 70.88 597 VAL A C 1
ATOM 4509 O O . VAL A 1 597 ? -6.819 8.663 -10.324 1.00 70.88 597 VAL A O 1
ATOM 4512 N N . VAL A 1 598 ? -5.878 6.975 -9.159 1.00 67.69 598 VAL A N 1
ATOM 4513 C CA . VAL A 1 598 ? -5.433 6.164 -10.295 1.00 67.69 598 VAL A CA 1
ATOM 4514 C C . VAL A 1 598 ? -6.009 4.769 -10.097 1.00 67.69 598 VAL A C 1
ATOM 4516 O O . VAL A 1 598 ? -5.776 4.152 -9.063 1.00 67.69 598 VAL A O 1
ATOM 4519 N N . GLY A 1 599 ? -6.782 4.299 -11.075 1.00 66.81 599 GLY A N 1
ATOM 4520 C CA . GLY A 1 599 ? -7.565 3.070 -10.960 1.00 66.81 599 GLY A CA 1
ATOM 4521 C C . GLY A 1 599 ? -8.933 3.259 -10.294 1.00 66.81 599 GLY A C 1
ATOM 4522 O O . GLY A 1 599 ? -9.400 4.377 -10.078 1.00 66.81 599 GLY A O 1
ATOM 4523 N N . GLY A 1 600 ? -9.609 2.144 -10.023 1.00 68.12 600 GLY A N 1
ATOM 4524 C CA . GLY A 1 600 ? -10.946 2.099 -9.438 1.00 68.12 600 GLY A CA 1
ATOM 4525 C C . GLY A 1 600 ? -10.934 2.238 -7.921 1.00 68.12 600 GLY A C 1
ATOM 4526 O O . GLY A 1 600 ? -10.862 1.249 -7.198 1.00 68.12 600 GLY A O 1
ATOM 4527 N N . GLY A 1 601 ? -11.077 3.470 -7.449 1.00 65.38 601 GLY A N 1
ATOM 4528 C CA . GLY A 1 601 ? -11.324 3.779 -6.048 1.00 65.38 601 GLY A CA 1
ATOM 4529 C C . GLY A 1 601 ? -11.573 5.269 -5.833 1.00 65.38 601 GLY A C 1
ATOM 4530 O O . GLY A 1 601 ? -11.731 6.038 -6.784 1.00 65.38 601 GLY A O 1
ATOM 4531 N N . SER A 1 602 ? -11.617 5.684 -4.572 1.00 72.75 602 SER A N 1
ATOM 4532 C CA . SER A 1 602 ? -11.954 7.046 -4.146 1.00 72.75 602 SER A CA 1
ATOM 4533 C C . SER A 1 602 ? -11.118 7.497 -2.943 1.00 72.75 602 SER A C 1
ATOM 4535 O O . SER A 1 602 ? -10.584 6.667 -2.211 1.00 72.75 602 SER A O 1
ATOM 4537 N N . ILE A 1 603 ? -11.006 8.817 -2.738 1.00 67.62 603 ILE A N 1
ATOM 4538 C CA . ILE A 1 603 ? -10.383 9.425 -1.550 1.00 67.62 603 ILE A CA 1
ATOM 4539 C C . ILE A 1 603 ? -11.432 10.215 -0.767 1.00 67.62 603 ILE A C 1
ATOM 4541 O O . ILE A 1 603 ? -12.117 11.064 -1.343 1.00 67.62 603 ILE A O 1
ATOM 4545 N N . SER A 1 604 ? -11.481 10.019 0.550 1.00 67.56 604 SER A N 1
ATOM 4546 C CA . SER A 1 604 ? -12.144 10.914 1.504 1.00 67.56 604 SER A CA 1
ATOM 4547 C C . SER A 1 604 ? -11.123 11.696 2.356 1.00 67.56 604 SER A C 1
ATOM 4549 O O . SER A 1 604 ? -9.920 11.430 2.322 1.00 67.56 604 SER A O 1
ATOM 4551 N N . GLY A 1 605 ? -11.586 12.723 3.078 1.00 59.19 605 GLY A N 1
ATOM 4552 C CA . GLY A 1 605 ? -10.772 13.570 3.972 1.00 59.19 605 GLY A CA 1
ATOM 4553 C C . GLY A 1 605 ? -9.979 14.709 3.302 1.00 59.19 605 GLY A C 1
ATOM 4554 O O . GLY A 1 605 ? -9.764 15.759 3.915 1.00 59.19 605 GLY A O 1
ATOM 4555 N N . GLY A 1 606 ? -9.590 14.561 2.030 1.00 63.22 606 GLY A N 1
ATOM 4556 C CA . GLY A 1 606 ? -8.724 15.522 1.328 1.00 63.22 606 GLY A CA 1
ATOM 4557 C C . GLY A 1 606 ? -9.370 16.301 0.185 1.00 63.22 606 GLY A C 1
ATOM 4558 O O . GLY A 1 606 ? -10.210 15.782 -0.548 1.00 63.22 606 GLY A O 1
ATOM 4559 N N . GLY A 1 607 ? -8.891 17.533 -0.011 1.00 55.41 607 GLY A N 1
ATOM 4560 C CA . GLY A 1 607 ? -9.265 18.418 -1.118 1.00 55.41 607 GLY A CA 1
ATOM 4561 C C . GLY A 1 607 ? -9.749 19.782 -0.622 1.00 55.41 607 GLY A C 1
ATOM 4562 O O . GLY A 1 607 ? -10.925 19.948 -0.306 1.00 55.41 607 GLY A O 1
ATOM 4563 N N . GLY A 1 608 ? -8.864 20.783 -0.552 1.00 62.19 608 GLY A N 1
ATOM 4564 C CA . GLY A 1 608 ? -9.218 22.100 -0.003 1.00 62.19 608 GLY A CA 1
ATOM 4565 C C . GLY A 1 608 ? -8.034 23.011 0.335 1.00 62.19 608 GLY A C 1
ATOM 4566 O O . GLY A 1 608 ? -6.909 22.770 -0.097 1.00 62.19 608 GLY A O 1
ATOM 4567 N N . SER A 1 609 ? -8.301 24.063 1.118 1.00 59.09 609 SER A N 1
ATOM 4568 C CA . SER A 1 609 ? -7.303 24.985 1.690 1.00 59.09 609 SER A CA 1
ATOM 4569 C C . SER A 1 609 ? -7.227 24.782 3.204 1.00 59.09 609 SER A C 1
ATOM 4571 O O . SER A 1 609 ? -8.261 24.754 3.872 1.00 59.09 609 SER A O 1
ATOM 4573 N N . TYR A 1 610 ? -6.017 24.632 3.738 1.00 75.94 610 TYR A N 1
ATOM 4574 C CA . TYR A 1 610 ? -5.751 24.247 5.126 1.00 75.94 610 TYR A CA 1
ATOM 4575 C C . TYR A 1 610 ? -4.676 25.157 5.729 1.00 75.94 610 TYR A C 1
ATOM 4577 O O . TYR A 1 610 ? -3.815 25.668 5.016 1.00 75.94 610 TYR A O 1
ATOM 4585 N N . LYS A 1 611 ? -4.692 25.362 7.049 1.00 81.69 611 LYS A N 1
ATOM 4586 C CA . LYS A 1 611 ? -3.715 26.233 7.726 1.00 81.69 611 LYS A CA 1
ATOM 4587 C C . LYS A 1 611 ? -2.348 25.555 7.840 1.00 81.69 611 LYS A C 1
ATOM 4589 O O . LYS A 1 611 ? -2.253 24.337 7.977 1.00 81.69 611 LYS A O 1
ATOM 4594 N N . ALA A 1 612 ? -1.292 26.363 7.847 1.00 73.25 612 ALA A N 1
ATOM 4595 C CA . ALA A 1 612 ? 0.074 25.908 8.063 1.00 73.25 612 ALA A CA 1
ATOM 4596 C C . ALA A 1 612 ? 0.191 25.103 9.370 1.00 73.25 612 ALA A C 1
ATOM 4598 O O . ALA A 1 612 ? -0.097 25.617 10.451 1.00 73.25 612 ALA A O 1
ATOM 4599 N N . GLY A 1 613 ? 0.625 23.847 9.255 1.00 73.88 613 GLY A N 1
ATOM 4600 C CA . GLY A 1 613 ? 0.758 22.907 10.371 1.00 73.88 613 GLY A CA 1
ATOM 4601 C C . GLY A 1 613 ? -0.486 22.064 10.681 1.00 73.88 613 GLY A C 1
ATOM 4602 O O . GLY A 1 613 ? -0.412 21.227 11.574 1.00 73.88 613 GLY A O 1
ATOM 4603 N N . THR A 1 614 ? -1.605 22.227 9.966 1.00 82.56 614 THR A N 1
ATOM 4604 C CA . THR A 1 614 ? -2.745 21.300 10.071 1.00 82.56 614 THR A CA 1
ATOM 4605 C C . THR A 1 614 ? -2.364 19.929 9.509 1.00 82.56 614 THR A C 1
ATOM 4607 O O . THR A 1 614 ? -1.932 19.840 8.361 1.00 82.56 614 THR A O 1
ATOM 4610 N N . SER A 1 615 ? -2.558 18.871 10.296 1.00 77.88 615 SER A N 1
ATOM 4611 C CA . SER A 1 615 ? -2.551 17.485 9.816 1.00 77.88 615 SER A CA 1
ATOM 4612 C C . SER A 1 615 ? -3.924 17.121 9.250 1.00 77.88 615 SER A C 1
ATOM 4614 O O . SER A 1 615 ? -4.941 17.454 9.856 1.00 77.88 615 SER A O 1
ATOM 4616 N N . VAL A 1 616 ? -3.953 16.467 8.089 1.00 75.31 616 VAL A N 1
ATOM 4617 C CA . VAL A 1 616 ? -5.175 16.080 7.366 1.00 75.31 616 VAL A CA 1
ATOM 4618 C C . VAL A 1 616 ? -5.162 14.574 7.138 1.00 75.31 616 VAL A C 1
ATOM 4620 O O . VAL A 1 616 ? -4.282 14.087 6.428 1.00 75.31 616 VAL A O 1
ATOM 4623 N N . THR A 1 617 ? -6.113 13.850 7.726 1.00 83.12 617 THR A N 1
ATOM 4624 C CA . THR A 1 617 ? -6.299 12.412 7.481 1.00 83.12 617 THR A CA 1
ATOM 4625 C C . THR A 1 617 ? -6.987 12.193 6.136 1.00 83.12 617 THR A C 1
ATOM 4627 O O . THR A 1 617 ? -7.900 12.936 5.770 1.00 83.12 617 THR A O 1
ATOM 4630 N N . LEU A 1 618 ? -6.541 11.182 5.398 1.00 78.38 618 LEU A N 1
ATOM 4631 C CA . LEU A 1 618 ? -7.043 10.777 4.089 1.00 78.38 618 LEU A CA 1
ATOM 4632 C C . LEU A 1 618 ? -7.357 9.283 4.128 1.00 78.38 618 LEU A C 1
ATOM 4634 O O . LEU A 1 618 ? -6.547 8.517 4.647 1.00 78.38 618 LEU A O 1
ATOM 4638 N N . THR A 1 619 ? -8.490 8.875 3.552 1.00 85.00 619 THR A N 1
ATOM 4639 C CA . THR A 1 619 ? -8.875 7.454 3.455 1.00 85.00 619 THR A CA 1
ATOM 4640 C C . THR A 1 619 ? -9.120 7.067 2.003 1.00 85.00 619 THR A C 1
ATOM 4642 O O . THR A 1 619 ? -9.788 7.804 1.278 1.00 85.00 619 THR A O 1
ATOM 4645 N N . ALA A 1 620 ? -8.581 5.929 1.575 1.00 72.56 620 ALA A N 1
ATOM 4646 C CA . ALA A 1 620 ? -8.675 5.391 0.227 1.00 72.56 620 ALA A CA 1
ATOM 4647 C C . ALA A 1 620 ? -9.611 4.177 0.211 1.00 72.56 620 ALA A C 1
ATOM 4649 O O . ALA A 1 620 ? -9.353 3.178 0.876 1.00 72.56 620 ALA A O 1
ATOM 4650 N N . THR A 1 621 ? -10.705 4.256 -0.546 1.00 84.38 621 THR A N 1
ATOM 4651 C CA . THR A 1 621 ? -11.715 3.184 -0.641 1.00 84.38 621 THR A CA 1
ATOM 4652 C C . THR A 1 621 ? -11.736 2.618 -2.065 1.00 84.38 621 THR A C 1
ATOM 4654 O O . THR A 1 621 ? -12.037 3.386 -2.985 1.00 84.38 621 THR A O 1
ATOM 4657 N N . PRO A 1 622 ? -11.395 1.331 -2.282 1.00 81.25 622 PRO A N 1
ATOM 4658 C CA . PRO A 1 622 ? -11.456 0.695 -3.600 1.00 81.25 622 PRO A CA 1
ATOM 4659 C C . PRO A 1 622 ? -12.886 0.559 -4.131 1.00 81.25 622 PRO A C 1
ATOM 4661 O O . PRO A 1 622 ? -13.848 0.581 -3.367 1.00 81.25 622 PRO A O 1
ATOM 4664 N N . ASN A 1 623 ? -13.007 0.364 -5.442 1.00 66.25 623 ASN A N 1
ATOM 4665 C CA . ASN A 1 623 ? -14.241 -0.080 -6.093 1.00 66.25 623 ASN A CA 1
ATOM 4666 C C . ASN A 1 623 ? -14.228 -1.613 -6.277 1.00 66.25 623 ASN A C 1
ATOM 4668 O O . ASN A 1 623 ? -13.158 -2.220 -6.281 1.00 66.25 623 ASN A O 1
ATOM 4672 N N . ASP A 1 624 ? -15.386 -2.233 -6.527 1.00 61.75 624 ASP A N 1
ATOM 4673 C CA . ASP A 1 624 ? -15.494 -3.680 -6.785 1.00 61.75 624 ASP A CA 1
ATOM 4674 C C . ASP A 1 624 ? -14.520 -4.175 -7.863 1.00 61.75 624 ASP A C 1
ATOM 4676 O O . ASP A 1 624 ? -14.421 -3.607 -8.957 1.00 61.75 624 ASP A O 1
ATOM 4680 N N . GLY A 1 625 ? -13.810 -5.265 -7.564 1.00 62.44 625 GLY A N 1
ATOM 4681 C CA . GLY A 1 625 ? -12.769 -5.796 -8.444 1.00 62.44 625 GLY A CA 1
ATOM 4682 C C . GLY A 1 625 ? -11.505 -4.931 -8.497 1.00 62.44 625 GLY A C 1
ATOM 4683 O O . GLY A 1 625 ? -10.747 -5.036 -9.461 1.00 62.44 625 GLY A O 1
ATOM 4684 N N . TRP A 1 626 ? -11.262 -4.087 -7.489 1.00 82.88 626 TRP A N 1
ATOM 4685 C CA . TRP A 1 626 ? -10.006 -3.368 -7.264 1.00 82.88 626 TRP A CA 1
ATOM 4686 C C . TRP A 1 626 ? -9.569 -3.474 -5.796 1.00 82.88 626 TRP A C 1
ATOM 4688 O O . TRP A 1 626 ? -10.399 -3.611 -4.900 1.00 82.88 626 TRP A O 1
ATOM 4698 N N . ARG A 1 627 ? -8.263 -3.365 -5.538 1.00 82.25 627 ARG A N 1
ATOM 4699 C CA . ARG A 1 627 ? -7.695 -3.200 -4.187 1.00 82.25 627 ARG A CA 1
ATOM 4700 C C . ARG A 1 627 ? -6.901 -1.902 -4.095 1.00 82.25 627 ARG A C 1
ATOM 4702 O O . ARG A 1 627 ? -6.406 -1.404 -5.106 1.00 82.25 627 ARG A O 1
ATOM 4709 N N . PHE A 1 628 ? -6.782 -1.351 -2.891 1.00 82.88 628 PHE A N 1
ATOM 4710 C CA . PHE A 1 628 ? -5.906 -0.209 -2.640 1.00 82.88 628 PHE A CA 1
ATOM 4711 C C . PHE A 1 628 ? -4.448 -0.674 -2.614 1.00 82.88 628 PHE A C 1
ATOM 4713 O O . PHE A 1 628 ? -4.143 -1.706 -2.022 1.00 82.88 628 PHE A O 1
ATOM 4720 N N . VAL A 1 629 ? -3.570 0.083 -3.270 1.00 80.12 629 VAL A N 1
ATOM 4721 C CA . VAL A 1 629 ? -2.150 -0.253 -3.437 1.00 80.12 629 VAL A CA 1
ATOM 4722 C C . VAL A 1 629 ? -1.296 0.598 -2.509 1.00 80.12 629 VAL A C 1
ATOM 4724 O O . VAL A 1 629 ? -0.585 0.059 -1.665 1.00 80.12 629 VAL A O 1
ATOM 4727 N N . ARG A 1 630 ? -1.362 1.930 -2.662 1.00 84.88 630 ARG A N 1
ATOM 4728 C CA . ARG A 1 630 ? -0.773 2.909 -1.736 1.00 84.88 630 ARG A CA 1
ATOM 4729 C C . ARG A 1 630 ? -1.148 4.352 -2.058 1.00 84.88 630 ARG A C 1
ATOM 4731 O O . ARG A 1 630 ? -1.685 4.678 -3.119 1.00 84.88 630 ARG A O 1
ATOM 4738 N N . TRP A 1 631 ? -0.760 5.221 -1.134 1.00 83.44 631 TRP A N 1
ATOM 4739 C CA . TRP A 1 631 ? -0.682 6.663 -1.313 1.00 83.44 631 TRP A CA 1
ATOM 4740 C C . TRP A 1 631 ? 0.588 7.092 -2.064 1.00 83.44 631 TRP A C 1
ATOM 4742 O O . TRP A 1 631 ? 1.622 6.415 -2.005 1.00 83.44 631 TRP A O 1
ATOM 4752 N N . ASP A 1 632 ? 0.505 8.237 -2.739 1.00 73.25 632 ASP A N 1
ATOM 4753 C CA . ASP A 1 632 ? 1.595 8.882 -3.478 1.00 73.25 632 ASP A CA 1
ATOM 4754 C C . ASP A 1 632 ? 1.566 10.421 -3.322 1.00 73.25 632 ASP A C 1
ATOM 4756 O O . ASP A 1 632 ? 0.569 11.011 -2.886 1.00 73.25 632 ASP A O 1
ATOM 4760 N N . GLY A 1 633 ? 2.654 11.091 -3.703 1.00 87.00 633 GLY A N 1
ATOM 4761 C CA . GLY A 1 633 ? 2.833 12.539 -3.627 1.00 87.00 633 GLY A CA 1
ATOM 4762 C C . GLY A 1 633 ? 3.211 13.024 -2.226 1.00 87.00 633 GLY A C 1
ATOM 4763 O O . GLY A 1 633 ? 4.338 12.860 -1.768 1.00 87.00 633 GLY A O 1
ATOM 4764 N N . ALA A 1 634 ? 2.290 13.713 -1.552 1.00 80.00 634 ALA A N 1
ATOM 4765 C CA . ALA A 1 634 ? 2.505 14.280 -0.219 1.00 80.00 634 ALA A CA 1
ATOM 4766 C C . ALA A 1 634 ? 2.150 13.334 0.940 1.00 80.00 634 ALA A C 1
ATOM 4768 O O . ALA A 1 634 ? 2.319 13.719 2.098 1.00 80.00 634 ALA A O 1
ATOM 4769 N N . ALA A 1 635 ? 1.663 12.137 0.620 1.00 75.56 635 ALA A N 1
ATOM 4770 C CA . ALA A 1 635 ? 1.407 11.038 1.537 1.00 75.56 635 ALA A CA 1
ATOM 4771 C C . ALA A 1 635 ? 2.058 9.762 0.992 1.00 75.56 635 ALA A C 1
ATOM 4773 O O . ALA A 1 635 ? 2.324 9.653 -0.204 1.00 75.56 635 ALA A O 1
ATOM 4774 N N . SER A 1 636 ? 2.286 8.785 1.864 1.00 74.38 636 SER A N 1
ATOM 4775 C CA . SER A 1 636 ? 2.856 7.488 1.499 1.00 74.38 636 SER A CA 1
ATOM 4776 C C . SER A 1 636 ? 2.413 6.412 2.489 1.00 74.38 636 SER A C 1
ATOM 4778 O O . SER A 1 636 ? 2.021 6.732 3.611 1.00 74.38 636 SER A O 1
ATOM 4780 N N . GLY A 1 637 ? 2.523 5.147 2.087 1.00 66.62 637 GLY A N 1
ATOM 4781 C CA . GLY A 1 637 ? 2.108 3.986 2.880 1.00 66.62 637 GLY A CA 1
ATOM 4782 C C . GLY A 1 637 ? 0.992 3.194 2.198 1.00 66.62 637 GLY A C 1
ATOM 4783 O O . GLY A 1 637 ? 0.282 3.728 1.346 1.00 66.62 637 GLY A O 1
ATOM 4784 N N . GLN A 1 638 ? 0.882 1.914 2.555 1.00 76.75 638 GLN A N 1
ATOM 4785 C CA . GLN A 1 638 ? -0.090 0.965 1.991 1.00 76.75 638 GLN A CA 1
ATOM 4786 C C . GLN A 1 638 ? -1.380 0.868 2.824 1.00 76.75 638 GLN A C 1
ATOM 4788 O O . GLN A 1 638 ? -2.391 0.374 2.338 1.00 76.75 638 GLN A O 1
ATOM 4793 N N . SER A 1 639 ? -1.377 1.393 4.055 1.00 84.19 639 SER A N 1
ATOM 4794 C CA . SER A 1 639 ? -2.578 1.540 4.878 1.00 84.19 639 SER A CA 1
ATOM 4795 C C . SER A 1 639 ? -3.635 2.374 4.156 1.00 84.19 639 SER A C 1
ATOM 4797 O O . SER A 1 639 ? -3.342 3.468 3.666 1.00 84.19 639 SER A O 1
ATOM 4799 N N . ALA A 1 640 ? -4.880 1.890 4.133 1.00 79.25 640 ALA A N 1
ATOM 4800 C CA . ALA A 1 640 ? -6.005 2.598 3.519 1.00 79.25 640 ALA A CA 1
ATOM 4801 C C . ALA A 1 640 ? -6.267 3.983 4.145 1.00 79.25 640 ALA A C 1
ATOM 4803 O O . ALA A 1 640 ? -6.924 4.807 3.520 1.00 79.25 640 ALA A O 1
ATOM 4804 N N . THR A 1 641 ? -5.717 4.270 5.328 1.00 81.44 641 THR A N 1
ATOM 4805 C CA . THR A 1 641 ? -5.665 5.593 5.966 1.00 81.44 641 THR A CA 1
ATOM 4806 C C . THR A 1 641 ? -4.234 6.152 6.002 1.00 81.44 641 THR A C 1
ATOM 4808 O O . THR A 1 641 ? -3.258 5.415 6.143 1.00 81.44 641 THR A O 1
ATOM 4811 N N . THR A 1 642 ? -4.080 7.472 5.869 1.00 78.44 642 THR A N 1
ATOM 4812 C CA . THR A 1 642 ? -2.791 8.186 6.004 1.00 78.44 642 THR A CA 1
ATOM 4813 C C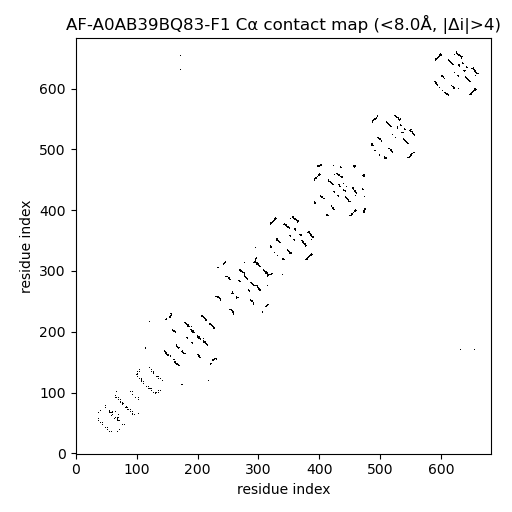 . THR A 1 642 ? -3.010 9.635 6.447 1.00 78.44 642 THR A C 1
ATOM 4815 O O . THR A 1 642 ? -4.131 10.136 6.373 1.00 78.44 642 THR A O 1
ATOM 4818 N N . THR A 1 643 ? -1.951 10.347 6.847 1.00 86.00 643 THR A N 1
ATOM 4819 C CA . THR A 1 643 ? -2.058 11.718 7.377 1.00 86.00 643 THR A CA 1
ATOM 4820 C C . THR A 1 643 ? -1.015 12.658 6.770 1.00 86.00 643 THR A C 1
ATOM 4822 O O . THR A 1 643 ? 0.176 12.352 6.753 1.00 86.00 643 THR A O 1
ATOM 4825 N N . VAL A 1 644 ? -1.440 13.844 6.319 1.00 83.12 644 VAL A N 1
ATOM 4826 C CA . VAL A 1 644 ? -0.573 14.850 5.676 1.00 83.12 644 VAL A CA 1
ATOM 4827 C C . VAL A 1 644 ? -0.513 16.143 6.477 1.00 83.12 644 VAL A C 1
ATOM 4829 O O . VAL A 1 644 ? -1.517 16.835 6.629 1.00 83.12 644 VAL A O 1
ATOM 4832 N N . THR A 1 645 ? 0.684 16.527 6.924 1.00 88.25 645 THR A N 1
ATOM 4833 C CA . THR A 1 645 ? 0.909 17.820 7.588 1.00 88.25 645 THR A CA 1
ATOM 4834 C C . THR A 1 645 ? 1.148 18.933 6.567 1.00 88.25 645 THR A C 1
ATOM 4836 O O . THR A 1 645 ? 2.133 18.944 5.818 1.00 88.25 645 THR A O 1
ATOM 4839 N N . MET A 1 646 ? 0.259 19.922 6.566 1.00 84.62 646 MET A N 1
ATOM 4840 C CA . MET A 1 646 ? 0.222 21.023 5.605 1.00 84.62 646 MET A CA 1
ATOM 4841 C C . MET A 1 646 ? 1.282 22.087 5.914 1.00 84.62 646 MET A C 1
ATOM 4843 O O . MET A 1 646 ? 0.999 23.140 6.479 1.00 84.62 646 MET A O 1
ATOM 4847 N N . SER A 1 647 ? 2.537 21.804 5.557 1.00 78.44 647 SER A N 1
ATOM 4848 C CA . SER A 1 647 ? 3.672 22.739 5.657 1.00 78.44 647 SER A CA 1
ATOM 4849 C C . SER A 1 647 ? 3.902 23.599 4.404 1.00 78.44 647 SER A C 1
ATOM 4851 O O . SER A 1 647 ? 4.590 24.615 4.483 1.00 78.44 647 SER A O 1
ATOM 4853 N N . GLN A 1 648 ? 3.327 23.191 3.271 1.00 70.81 648 GLN A N 1
ATOM 4854 C CA . GLN A 1 648 ? 3.301 23.872 1.971 1.00 70.81 648 GLN A CA 1
ATOM 4855 C C . GLN A 1 648 ? 2.124 23.319 1.143 1.00 70.81 648 GLN A C 1
ATOM 4857 O O . GLN A 1 648 ? 1.446 22.405 1.613 1.00 70.81 648 GLN A O 1
ATOM 4862 N N . ASN A 1 649 ? 1.876 23.824 -0.074 1.00 73.81 649 ASN A N 1
ATOM 4863 C CA . ASN A 1 649 ? 0.892 23.213 -0.984 1.00 73.81 649 ASN A CA 1
ATOM 4864 C C . ASN A 1 649 ? 1.263 21.748 -1.268 1.00 73.81 649 ASN A C 1
ATOM 4866 O O . ASN A 1 649 ? 2.431 21.445 -1.517 1.00 73.81 649 ASN A O 1
ATOM 4870 N N . ARG A 1 650 ? 0.275 20.854 -1.233 1.00 67.56 650 ARG A N 1
ATOM 4871 C CA . ARG A 1 650 ? 0.430 19.400 -1.350 1.00 67.56 650 ARG A CA 1
ATOM 4872 C C . ARG A 1 650 ? -0.535 18.824 -2.389 1.00 67.56 650 ARG A C 1
ATOM 4874 O O . ARG A 1 650 ? -1.629 19.345 -2.583 1.00 67.56 650 ARG A O 1
ATOM 4881 N N . SER A 1 651 ? -0.141 17.707 -2.983 1.00 74.56 651 SER A N 1
ATOM 4882 C CA . SER A 1 651 ? -0.973 16.851 -3.830 1.00 74.56 651 SER A CA 1
ATOM 4883 C C . SER A 1 651 ? -0.828 15.411 -3.354 1.00 74.56 651 SER A C 1
ATOM 4885 O O . SER A 1 651 ? 0.290 14.998 -3.049 1.00 74.56 651 SER A O 1
ATOM 4887 N N . VAL A 1 652 ? -1.922 14.658 -3.281 1.00 71.56 652 VAL A N 1
ATOM 4888 C CA . VAL A 1 652 ? -1.915 13.241 -2.894 1.00 71.56 652 VAL A CA 1
ATOM 4889 C C . VAL A 1 652 ? -2.696 12.420 -3.902 1.00 71.56 652 VAL A C 1
ATOM 4891 O O . VAL A 1 652 ? -3.832 12.763 -4.226 1.00 71.56 652 VAL A O 1
ATOM 4894 N N . THR A 1 653 ? -2.115 11.308 -4.340 1.00 79.19 653 THR A N 1
ATOM 4895 C CA . THR A 1 653 ? -2.815 10.335 -5.182 1.00 79.19 653 THR A CA 1
ATOM 4896 C C . THR A 1 653 ? -3.030 9.036 -4.414 1.00 79.19 653 THR A C 1
ATOM 4898 O O . THR A 1 653 ? -2.140 8.593 -3.693 1.00 79.19 653 THR A O 1
ATOM 4901 N N . ALA A 1 654 ? -4.207 8.432 -4.553 1.00 64.31 654 ALA A N 1
ATOM 4902 C CA . ALA A 1 654 ? -4.478 7.066 -4.113 1.00 64.31 654 ALA A CA 1
ATOM 4903 C C . ALA A 1 654 ? -4.472 6.147 -5.334 1.00 64.31 654 ALA A C 1
ATOM 4905 O O . ALA A 1 654 ? -5.158 6.416 -6.325 1.00 64.31 654 ALA A O 1
ATOM 4906 N N . HIS A 1 655 ? -3.679 5.084 -5.260 1.00 81.25 655 HIS A N 1
ATOM 4907 C CA . HIS A 1 655 ? -3.517 4.122 -6.339 1.00 81.25 655 HIS A CA 1
ATOM 4908 C C . HIS A 1 655 ? -4.286 2.847 -6.011 1.00 81.25 655 HIS A C 1
ATOM 4910 O O . HIS A 1 655 ? -4.169 2.306 -4.911 1.00 81.25 655 HIS A O 1
ATOM 4916 N N . PHE A 1 656 ? -5.066 2.384 -6.981 1.00 78.94 656 PHE A N 1
ATOM 4917 C CA . PHE A 1 656 ? -5.882 1.182 -6.925 1.00 78.94 656 PHE A CA 1
ATOM 4918 C C . PHE A 1 656 ? -5.568 0.322 -8.150 1.00 78.94 656 PHE A C 1
ATOM 4920 O O . PHE A 1 656 ? -5.455 0.841 -9.261 1.00 78.94 656 PHE A O 1
ATOM 4927 N N . GLU A 1 657 ? -5.476 -0.992 -7.979 1.00 80.38 657 GLU A N 1
ATOM 4928 C CA . GLU A 1 657 ? -5.235 -1.947 -9.072 1.00 80.38 657 GLU A CA 1
ATOM 4929 C C . GLU A 1 657 ? -6.356 -2.984 -9.145 1.00 80.38 657 GLU A C 1
ATOM 4931 O O . GLU A 1 657 ? -6.999 -3.267 -8.132 1.00 80.38 657 GLU A O 1
ATOM 4936 N N . ARG A 1 658 ? -6.633 -3.520 -10.341 1.00 62.38 658 ARG A N 1
ATOM 4937 C CA . ARG A 1 658 ? -7.723 -4.488 -10.515 1.00 62.38 658 ARG A CA 1
ATOM 4938 C C . ARG A 1 658 ? -7.357 -5.807 -9.849 1.00 62.38 658 ARG A C 1
ATOM 4940 O O . ARG A 1 658 ? -6.326 -6.393 -10.159 1.00 62.38 658 ARG A O 1
ATOM 4947 N N . VAL A 1 659 ? -8.256 -6.307 -9.011 1.00 67.00 659 VAL A N 1
ATOM 4948 C CA . VAL A 1 659 ? -8.259 -7.714 -8.617 1.00 67.00 659 VAL A CA 1
ATOM 4949 C C . VAL A 1 659 ? -8.770 -8.485 -9.830 1.00 67.00 659 VAL A C 1
ATOM 4951 O O . VAL A 1 659 ? -9.949 -8.392 -10.179 1.00 67.00 659 VAL A O 1
ATOM 4954 N N . ALA A 1 660 ? -7.865 -9.169 -10.530 1.00 43.34 660 ALA A N 1
ATOM 4955 C CA . ALA A 1 660 ? -8.222 -9.995 -11.675 1.00 43.34 660 ALA A CA 1
ATOM 4956 C C . ALA A 1 660 ? -9.194 -11.104 -11.241 1.00 43.34 660 ALA A C 1
ATOM 4958 O O . ALA A 1 660 ? -9.029 -11.696 -10.174 1.00 43.34 660 ALA A O 1
ATOM 4959 N N . GLN A 1 661 ? -10.211 -11.373 -12.061 1.00 43.44 661 GLN A N 1
ATOM 4960 C CA . GLN A 1 661 ? -11.146 -12.475 -11.838 1.00 43.44 661 GLN A CA 1
ATOM 4961 C C . GLN A 1 661 ? -10.910 -13.564 -12.890 1.00 43.44 661 GLN A C 1
ATOM 4963 O O . GLN A 1 661 ? -10.688 -13.213 -14.049 1.00 43.44 661 GLN A O 1
ATOM 4968 N N . PRO A 1 662 ? -10.936 -14.854 -12.509 1.00 37.28 662 PRO A N 1
ATOM 4969 C CA . PRO A 1 662 ? -10.768 -15.957 -13.449 1.00 37.28 662 PRO A CA 1
ATOM 4970 C C . PRO A 1 662 ? -11.991 -16.099 -14.364 1.00 37.28 662 PRO A C 1
ATOM 4972 O O . PRO A 1 662 ? -13.123 -15.836 -13.951 1.00 37.28 662 PRO A O 1
ATOM 4975 N N . ASP A 1 663 ? -11.763 -16.537 -15.602 1.00 35.00 663 ASP A N 1
ATOM 4976 C CA . ASP A 1 663 ? -12.815 -16.648 -16.614 1.00 35.00 663 ASP A CA 1
ATOM 4977 C C . ASP A 1 663 ? -13.888 -17.708 -16.281 1.00 35.00 663 ASP A C 1
ATOM 4979 O O . ASP A 1 663 ? -13.586 -18.768 -15.717 1.00 35.00 663 ASP A O 1
ATOM 4983 N N . PRO A 1 664 ? -15.160 -17.465 -16.655 1.00 38.19 664 PRO A N 1
ATOM 4984 C CA . PRO A 1 664 ? -16.258 -18.380 -16.373 1.00 38.19 664 PRO A CA 1
ATOM 4985 C C . PRO A 1 664 ? -16.158 -19.670 -17.201 1.00 38.19 664 PRO A C 1
ATOM 4987 O O . PRO A 1 664 ? -16.207 -19.667 -18.431 1.00 38.19 664 PRO A O 1
ATOM 4990 N N . LYS A 1 665 ? -16.083 -20.801 -16.495 1.00 36.97 665 LYS A N 1
ATOM 4991 C CA . LYS A 1 665 ? -16.067 -22.157 -17.061 1.00 36.97 665 LYS A CA 1
ATOM 4992 C C . LYS A 1 665 ? -17.351 -22.441 -17.871 1.00 36.97 665 LYS A C 1
ATOM 4994 O O . LYS A 1 665 ? -18.438 -22.189 -17.350 1.00 36.97 665 LYS A O 1
ATOM 4999 N N . PRO A 1 666 ? -17.267 -22.996 -19.097 1.00 39.69 666 PRO A N 1
ATOM 5000 C CA . PRO A 1 666 ? -18.448 -23.289 -19.911 1.00 39.69 666 PRO A CA 1
ATOM 5001 C C . PRO A 1 666 ? -19.316 -24.402 -19.302 1.00 39.69 666 PRO A C 1
ATOM 5003 O O . PRO A 1 666 ? -18.803 -25.368 -18.729 1.00 39.69 666 PRO A O 1
ATOM 5006 N N . GLU A 1 667 ? -20.635 -24.269 -19.451 1.00 45.22 667 GLU A N 1
ATOM 5007 C CA . GLU A 1 667 ? -21.623 -25.231 -18.947 1.00 45.22 667 GLU A CA 1
ATOM 5008 C C . GLU A 1 667 ? -21.578 -26.576 -19.706 1.00 45.22 667 GLU A C 1
ATOM 5010 O O . GLU A 1 667 ? -21.264 -26.610 -20.902 1.00 45.22 667 GLU A O 1
ATOM 5015 N N . PRO A 1 668 ? -21.901 -27.705 -19.044 1.00 40.62 668 PRO A N 1
ATOM 5016 C CA . PRO A 1 668 ? -21.987 -29.003 -19.703 1.00 40.62 668 PRO A CA 1
ATOM 5017 C C . PRO A 1 668 ? -23.194 -29.055 -20.648 1.00 40.62 668 PRO A C 1
ATOM 5019 O O . PRO A 1 668 ? -24.325 -28.791 -20.249 1.00 40.62 668 PRO A O 1
ATOM 5022 N N . VAL A 1 669 ? -22.957 -29.443 -21.901 1.00 47.69 669 VAL A N 1
ATOM 5023 C CA . VAL A 1 669 ? -24.021 -29.633 -22.897 1.00 47.69 669 VAL A CA 1
ATOM 5024 C C . VAL A 1 669 ? -24.759 -30.942 -22.609 1.00 47.69 669 VAL A C 1
ATOM 5026 O O . VAL A 1 669 ? -24.143 -32.010 -22.629 1.00 47.69 669 VAL A O 1
ATOM 5029 N N . ASP A 1 670 ? -26.070 -30.866 -22.367 1.00 50.41 670 ASP A N 1
ATOM 5030 C CA . ASP A 1 670 ? -26.926 -32.050 -22.226 1.00 50.41 670 ASP A CA 1
ATOM 5031 C C . ASP A 1 670 ? -26.899 -32.919 -23.504 1.00 50.41 670 ASP A C 1
ATOM 5033 O O . ASP A 1 670 ? -26.862 -32.388 -24.621 1.00 50.41 670 ASP A O 1
ATOM 5037 N N . PRO A 1 671 ? -26.932 -34.260 -23.380 1.00 48.84 671 PRO A N 1
ATOM 5038 C CA . PRO A 1 671 ? -27.050 -35.142 -24.536 1.00 48.84 671 PRO A CA 1
ATOM 5039 C C . PRO A 1 671 ? -28.408 -34.937 -25.236 1.00 48.84 671 PRO A C 1
ATOM 5041 O O . PRO A 1 671 ? -29.408 -34.680 -24.564 1.00 48.84 671 PRO A O 1
ATOM 5044 N N . PRO A 1 672 ? -28.479 -35.069 -26.574 1.00 46.06 672 PRO A N 1
ATOM 5045 C CA . PRO A 1 672 ? -29.717 -34.847 -27.314 1.00 46.06 672 PRO A CA 1
ATOM 5046 C C . PRO A 1 672 ? -30.804 -35.859 -26.925 1.00 46.06 672 PRO A C 1
ATOM 5048 O O . PRO A 1 672 ? -30.541 -37.056 -26.814 1.00 46.06 672 PRO A O 1
ATOM 5051 N N . ASP A 1 673 ? -32.028 -35.361 -26.756 1.00 47.50 673 ASP A N 1
ATOM 5052 C CA . ASP A 1 673 ? -33.218 -36.159 -26.451 1.00 47.50 673 ASP A CA 1
ATOM 5053 C C . ASP A 1 673 ? -33.643 -36.981 -27.685 1.00 47.50 673 ASP A C 1
ATOM 5055 O O . ASP A 1 673 ? -34.027 -36.421 -28.714 1.00 47.50 673 ASP A O 1
ATOM 5059 N N . GLU A 1 674 ? -33.549 -38.313 -27.606 1.00 53.16 674 GLU A N 1
ATOM 5060 C CA . GLU A 1 674 ? -34.085 -39.227 -28.625 1.00 53.16 674 GLU A CA 1
ATOM 5061 C C . GLU A 1 674 ? -35.589 -39.476 -28.393 1.00 53.16 674 GLU A C 1
ATOM 5063 O O . GLU A 1 674 ? -36.000 -40.573 -27.997 1.00 53.16 674 GLU A O 1
ATOM 5068 N N . SER A 1 675 ? -36.431 -38.474 -28.666 1.00 49.12 675 SER A N 1
ATOM 5069 C CA . SER A 1 675 ? -37.886 -38.665 -28.744 1.00 49.12 675 SER A CA 1
ATOM 5070 C C . SER A 1 675 ? -38.599 -37.793 -29.797 1.00 49.12 675 SER A C 1
ATOM 5072 O O . SER A 1 675 ? -38.151 -36.707 -30.153 1.00 49.12 675 SER A O 1
ATOM 5074 N N . ASP A 1 676 ? -39.720 -38.335 -30.291 1.00 44.19 676 ASP A N 1
ATOM 5075 C CA . ASP A 1 676 ? -40.749 -37.739 -31.165 1.00 44.19 676 ASP A CA 1
ATOM 5076 C C . ASP A 1 676 ? -40.417 -37.475 -32.655 1.00 44.19 676 ASP A C 1
ATOM 5078 O O . ASP A 1 676 ? -40.449 -36.353 -33.158 1.00 44.19 676 ASP A O 1
ATOM 5082 N N . ASP A 1 677 ? -40.243 -38.577 -33.398 1.00 49.56 677 ASP A N 1
ATOM 5083 C CA . ASP A 1 677 ? -40.322 -38.657 -34.872 1.00 49.56 677 ASP A CA 1
ATOM 5084 C C . ASP A 1 677 ? -41.745 -39.123 -35.314 1.00 49.56 677 ASP A C 1
ATOM 5086 O O . ASP A 1 677 ? -41.930 -40.211 -35.858 1.00 49.56 677 ASP A O 1
ATOM 5090 N N . GLU A 1 678 ? -42.778 -38.324 -35.002 1.00 47.81 678 GLU A N 1
ATOM 5091 C CA . GLU A 1 678 ? -44.199 -38.432 -35.426 1.00 47.81 678 GLU A CA 1
ATOM 5092 C C . GLU A 1 678 ? -44.814 -37.003 -35.353 1.00 47.81 678 GLU A C 1
ATOM 5094 O O . GLU A 1 678 ? -44.482 -36.247 -34.446 1.00 47.81 678 GLU A O 1
ATOM 5099 N N . GLU A 1 679 ? -45.686 -36.495 -36.236 1.00 45.66 679 GLU A N 1
ATOM 5100 C CA . GLU A 1 679 ? -46.491 -37.073 -37.325 1.00 45.66 679 GLU A CA 1
ATOM 5101 C C . GLU A 1 679 ? -46.663 -36.023 -38.466 1.00 45.66 679 GLU A C 1
ATOM 5103 O O . GLU A 1 679 ? -46.707 -34.818 -38.210 1.00 45.66 679 GLU A O 1
ATOM 5108 N N . ASP A 1 680 ? -46.755 -36.457 -39.730 1.00 47.44 680 ASP A N 1
ATOM 5109 C CA . ASP A 1 680 ? -46.823 -35.588 -40.930 1.00 47.44 680 ASP A CA 1
ATOM 5110 C C . ASP A 1 680 ? -48.252 -35.023 -41.167 1.00 47.44 680 ASP A C 1
ATOM 5112 O O . ASP A 1 680 ? -49.232 -35.758 -41.017 1.00 47.44 680 ASP A O 1
ATOM 5116 N N . GLY A 1 681 ? -48.410 -33.742 -41.552 1.00 43.66 681 GLY A N 1
ATOM 5117 C CA . GLY A 1 681 ? -49.699 -33.024 -41.399 1.00 43.66 681 GLY A CA 1
ATOM 5118 C C . GLY A 1 681 ? -50.047 -31.896 -42.393 1.00 43.66 681 GLY A C 1
ATOM 5119 O O . GLY A 1 681 ? -50.132 -30.741 -41.990 1.00 43.66 681 GLY A O 1
ATOM 5120 N N . GLU A 1 682 ? -50.296 -32.260 -43.658 1.00 53.84 682 GLU A N 1
ATOM 5121 C CA . GLU A 1 682 ? -51.085 -31.568 -44.718 1.00 53.84 682 GLU A CA 1
ATOM 5122 C C . GLU A 1 682 ? -51.213 -30.012 -44.742 1.00 53.84 682 GLU A C 1
ATOM 5124 O O . GLU A 1 682 ? -52.036 -29.437 -44.031 1.00 53.84 682 GLU A O 1
ATOM 5129 N N . GLU A 1 683 ? -50.572 -29.349 -45.725 1.00 44.50 683 GLU A N 1
ATOM 5130 C CA . GLU A 1 683 ? -51.238 -28.805 -46.950 1.00 44.50 683 GLU A CA 1
ATOM 5131 C C . GLU A 1 683 ? -50.241 -28.437 -48.078 1.00 44.50 683 GLU A C 1
ATOM 5133 O O . GLU A 1 683 ? -49.192 -27.817 -47.791 1.00 44.50 683 GLU A O 1
#

Organism: NCBI:txid3237103

pLDDT: mean 73.53, std 19.93, range [26.47, 97.88]

Secondary structure (DSSP, 8-state):
---------------STTHHHHHHHTGGGT------HHHHHHHHHHT-HHHHHHHHHHHHHH-TT-HHHHHHHHHHHHHHT-HHHHHHHHHHHHHH-TT-HHHHHHHHHHHHHTT-HHHHHHHHHHHHHHH--HHHHHHHHHHHHTEEEE-S-SEEETT-EEEEEEEEE-SSS-EEEE--EEEES-TTTEEEEE-TT--EEEEE-SSEEEEEEEE-SS-EEEEEEEEESS-EEEEEES-SS-EEEETT-EEEEEEEEEETTSPEEP---EEEESS-SEEES-SBSSEEEEEE-SSEEEEEEEEETTEEEEEEEEEESSSB-EEEEEESSEEEEEES--SSB-TT-EEEEEEEEPTTEEEEEEEET--BS-SEEEEE-SS-EEEEEEEEE--B-EEE--SSSEEEEES---SSB-TT--EEEEEEE-TTEEEEEEEETS-BSSSEEEE--SS-EEEEEEEEETTS-PPPS-----------------B-EEEEEESSEEEEES---SSB-TT-EEEEEEEEPTTEEEEEEEET--BSSSEEEEE-SS-EEEEEEEEEPP---------------PPPPPPP-PPPPPPPPEEEEEEEEESSEEEES--EEEETT-EEEEEEEEPTTEEEEEEEET--BSSSEEEEE-SS-EEEEEEEEE---PPPPPPPPPPP-----------